Protein 3VTF (pdb70)

B-factor: mean 29.77, std 10.36, range [4.35, 91.97]

Nearest PDB structures (foldseek):
  3vtf-assembly1_A-2  TM=1.002E+00  e=6.081E-90  Pyrobaculum islandicum DSM 4184
  3gg2-assembly1_B  TM=9.642E-01  e=1.494E-45  Porphyromonas gingivalis
  3gg2-assembly1_C  TM=9.460E-01  e=1.349E-44  Porphyromonas gingivalis
  3gg2-assembly1_D  TM=9.455E-01  e=1.628E-43  Porphyromonas gingivalis
  1dli-assembly1_A-2  TM=8.664E-01  e=3.625E-27  Streptococcus pyogenes

Foldseek 3Di:
DDDDPPQDAFEEEEEACDPVRVLCLLLLLVVRHQYEYEYPDVVCQVCLLVLHHPFDFPCSSVSSVVSVVVVRYHYDPDLLVRLLRGAEYEYAHEQFADPQLATRCPSVLVSLLSNLQSLLVNQEEHEYEYQYQDAQPCFVHSSVVSSPVRNNPHHYWYKYWYDDADGRCRNVCSQAPQETEIATRDDVSVVVVCSSCVPRPHHYHYHHRRVSSVVVLCVLLVLLLLQLVLQVVLQVQAVVQFFSLVVLCVVCPPPVHHSPSSQYFLGAFDRPNLSSLSNVCVVCVVVVHRSVSSVSSNVSNVVLLVLLLVVQCVVVVFAAAFEEEEEAQAREEDTLHRGRRSSLVNQVVSLVRNHAYEYEYQHNVVVSCVPCPPSHHYDDDVLVSLVPGQEYEYRYPHVVVLPHQQDAHHYAYRGDRPNNVNHPHYHDSRHD

InterPro domains:
  IPR001732 UDP-glucose/GDP-mannose dehydrogenase, N-terminal [PF03721] (4-183)
  IPR008927 6-phosphogluconate dehydrogenase-like, C-terminal domain superfamily [SSF48179] (202-299)
  IPR014026 UDP-glucose/GDP-mannose dehydrogenase, dimerisation [PF00984] (202-294)
  IPR014027 UDP-glucose/GDP-mannose dehydrogenase, C-terminal [PF03720] (317-409)
  IPR014027 UDP-glucose/GDP-mannose dehydrogenase, C-terminal [SM00984] (317-412)
  IPR017476 UDP-glucose/GDP-mannose dehydrogenase [PIRSF000124] (5-416)
  IPR017476 UDP-glucose/GDP-mannose dehydrogenase [TIGR03026] (4-407)
  IPR028357 UDP-glucose 6-dehydrogenase, bacterial type [PIRSF500134] (4-415)
  IPR036220 UDP-glucose/GDP-mannose dehydrogenase, C-terminal domain superfamily [SSF52413] (304-412)
  IPR036291 NAD(P)-binding domain superfamily [SSF51735] (5-192)

Radius of gyration: 23.42 Å; Cα contacts (8 Å, |Δi|>4): 945; chains: 1; bounding box: 53×55×66 Å

Sequence (432 aa):
GLVPRGSHMASLSVLGLGYVGVVHAVGFALLGHRVVGYDVNPSIVERLRAGRPHIYEPGLEEALGRALSSGRLSFAESAEEAVAATDATFIAVGTPPAPDGSADLRYVEAAARAVGRGIRAKGRWHLVVVKSTVPPGTTEGLVARAVAEEAGGVKFSVASNPEFLREGSALEDFFKPDRIVIGAGDERAASFLLDVYKAVDAPKLVMKPREAELVKYASNVFLALKISFANEVGLLAKRLGVDTYRVFEAVGLDKRIGRHYFGAGLGFGGSCFPKDTLAFIRFGESLGLEMAISKAVLRVNEYMPRYAVQLLEERLGGLRGRHVGVLGLAFKPNTDDVRESRGVEVARLLLERGARVYVHDPMAMEKARAVLGDSVTYVEDPQALLDQVEGVIIATAWPQYEGLDYRGKVVVDGRYVKKAREAKIYEGVAWA

CATH classification: 3.40.50.720 (+1 more: 3.40.50.720)

Solvent-accessible surface area: 19129 Å² total; per-residue (Å²): 125,180,120,99,239,66,47,134,106,10,24,0,0,0,5,8,1,41,32,20,0,0,0,7,0,0,0,0,0,50,41,25,7,87,0,9,0,49,13,135,60,93,48,25,8,111,95,0,103,50,16,150,32,29,49,80,6,43,46,1,118,119,9,0,30,155,0,46,104,47,65,71,8,57,14,13,121,27,14,51,92,0,0,33,50,2,49,0,0,0,0,14,30,45,7,46,68,21,151,92,5,35,17,14,42,163,104,0,52,62,9,0,53,5,0,0,102,0,0,152,83,20,48,149,21,0,0,0,0,2,8,12,14,6,16,20,18,9,0,87,31,33,0,22,120,0,0,56,98,43,1,56,76,30,132,45,8,12,0,4,2,9,16,43,18,108,19,19,32,0,20,107,15,11,68,154,26,118,70,11,3,0,0,15,33,62,132,120,0,4,62,42,0,65,47,2,10,91,75,6,146,14,84,68,77,78,43,137,7,152,80,0,4,81,41,15,6,49,26,11,10,110,60,0,49,15,19,4,100,0,0,97,38,0,43,108,5,31,196,119,56,58,41,0,54,168,53,10,100,71,50,6,146,47,216,210,62,44,164,109,88,23,34,1,0,0,3,11,9,1,26,44,31,18,26,1,1,46,4,35,5,88,60,3,64,85,118,72,102,114,35,61,122,10,78,48,7,18,184,16,4,104,66,0,5,108,30,0,0,70,21,0,52,139,106,26,64,28,5,207,45,65,50,0,0,0,0,0,0,1,36,58,52,63,1,28,12,15,126,97,2,17,1,5,54,0,0,100,25,0,51,141,72,38,8,143,6,17,0,5,5,46,73,0,21,125,88,0,102,92,81,15,29,141,58,10,72,28,14,147,74,14,48,41,0,0,97,96,4,70,0,0,0,0,2,2,36,17,106,88,0,72,62,16,52,0,164,47,38,6,0,0,0,0,49,38,1,144,82,0,102,61,11,133,39,38,19,0,0,0,0,37

Structure (mmCIF, N/CA/C/O backbone):
data_3VTF
#
_entry.id   3VTF
#
_cell.length_a   117.652
_cell.length_b   76.739
_cell.length_c   75.551
_cell.angle_alpha   90.000
_cell.angle_beta   125.800
_cell.angle_gamma   90.000
#
_symmetry.space_group_name_H-M   'C 1 2 1'
#
loop_
_entity.id
_entity.type
_entity.pdbx_description
1 polymer 'UDP-glucose 6-dehydrogenase'
2 non-polymer "URIDINE-5'-DIPHOSPHATE-GLUCOSE"
3 non-polymer 1,2-ETHANEDIOL
4 water water
#
loop_
_atom_site.group_PDB
_atom_site.id
_atom_site.type_symbol
_atom_site.label_atom_id
_atom_site.label_alt_id
_atom_site.label_comp_id
_atom_site.label_asym_id
_atom_site.label_entity_id
_atom_site.label_seq_id
_atom_site.pdbx_PDB_ins_code
_atom_site.Cartn_x
_atom_site.Cartn_y
_atom_site.Cartn_z
_atom_site.occupancy
_atom_site.B_iso_or_equiv
_atom_site.auth_seq_id
_atom_site.auth_comp_id
_atom_site.auth_asym_id
_atom_site.auth_atom_id
_atom_site.pdbx_PDB_model_num
ATOM 1 N N . GLY A 1 13 ? 3.436 108.021 21.294 1.00 48.48 -7 GLY A N 1
ATOM 2 C CA . GLY A 1 13 ? 3.803 109.141 22.192 1.00 48.24 -7 GLY A CA 1
ATOM 3 C C . GLY A 1 13 ? 3.774 108.672 23.660 1.00 41.88 -7 GLY A C 1
ATOM 4 O O . GLY A 1 13 ? 4.401 107.652 24.045 1.00 44.06 -7 GLY A O 1
ATOM 5 N N . LEU A 1 14 ? 2.952 109.340 24.457 1.00 36.51 -6 LEU A N 1
ATOM 6 C CA . LEU A 1 14 ? 3.025 109.272 25.908 1.00 36.08 -6 LEU A CA 1
ATOM 7 C C . LEU A 1 14 ? 2.233 108.065 26.414 1.00 34.67 -6 LEU A C 1
ATOM 8 O O . LEU A 1 14 ? 1.394 107.547 25.696 1.00 28.64 -6 LEU A O 1
ATOM 13 N N . VAL A 1 15 ? 2.517 107.630 27.631 1.00 24.37 -5 VAL A N 1
ATOM 14 C CA . VAL A 1 15 ? 1.868 106.444 28.209 1.00 28.99 -5 VAL A CA 1
ATOM 15 C C . VAL A 1 15 ? 0.630 106.989 28.978 1.00 31.13 -5 VAL A C 1
ATOM 16 O O . VAL A 1 15 ? 0.753 107.891 29.819 1.00 28.18 -5 VAL A O 1
ATOM 20 N N . PRO A 1 16 ? -0.547 106.427 28.745 1.00 30.82 -4 PRO A N 1
ATOM 21 C CA . PRO A 1 16 ? -1.725 106.849 29.513 1.00 29.64 -4 PRO A CA 1
ATOM 22 C C . PRO A 1 16 ? -1.610 106.500 30.992 1.00 29.39 -4 PRO A C 1
ATOM 23 O O . PRO A 1 16 ? -0.992 105.511 31.321 1.00 29.27 -4 PRO A O 1
ATOM 27 N N . ARG A 1 17 ? -2.210 107.313 31.854 1.00 29.73 -3 ARG A N 1
ATOM 28 C CA . ARG A 1 17 ? -2.170 107.106 33.293 1.00 30.06 -3 ARG A CA 1
ATOM 29 C C . ARG A 1 17 ? -2.814 105.786 33.674 1.00 36.92 -3 ARG A C 1
ATOM 30 O O . ARG A 1 17 ? -3.768 105.371 33.059 1.00 35.70 -3 ARG A O 1
ATOM 38 N N . GLY A 1 18 ? -2.283 105.120 34.681 1.00 34.50 -2 GLY A N 1
ATOM 39 C CA . GLY A 1 18 ? -2.874 103.875 35.127 1.00 38.65 -2 GLY A CA 1
ATOM 40 C C . GLY A 1 18 ? -2.610 102.718 34.183 1.00 44.50 -2 GLY A C 1
ATOM 41 O O . GLY A 1 18 ? -3.238 101.682 34.264 1.00 42.56 -2 GLY A O 1
ATOM 42 N N . SER A 1 19 ? -1.660 102.903 33.281 1.00 43.83 -1 SER A N 1
ATOM 43 C CA . SER A 1 19 ? -1.266 101.849 32.343 1.00 44.88 -1 SER A CA 1
ATOM 44 C C . SER A 1 19 ? -0.421 100.829 33.087 1.00 44.17 -1 SER A C 1
ATOM 45 O O . SER A 1 19 ? 0.758 101.001 33.306 1.00 59.58 -1 SER A O 1
ATOM 48 N N . HIS A 1 20 ? -1.060 99.701 33.376 1.00 53.28 0 HIS A N 1
ATOM 49 C CA . HIS A 1 20 ? -0.526 98.650 34.229 1.00 55.54 0 HIS A CA 1
ATOM 50 C C . HIS A 1 20 ? 0.717 98.007 33.718 1.00 41.07 0 HIS A C 1
ATOM 51 O O . HIS A 1 20 ? 0.804 97.655 32.540 1.00 36.64 0 HIS A O 1
ATOM 58 N N . MET A 1 21 ? 1.666 97.809 34.618 1.00 29.40 1 MET A N 1
ATOM 59 C CA . MET A 1 21 ? 2.860 97.062 34.336 1.00 31.87 1 MET A CA 1
ATOM 60 C C . MET A 1 21 ? 2.552 95.635 34.793 1.00 33.67 1 MET A C 1
ATOM 61 O O . MET A 1 21 ? 2.324 95.405 35.960 1.00 28.49 1 MET A O 1
ATOM 66 N N . ALA A 1 22 ? 2.519 94.686 33.865 1.00 26.16 2 ALA A N 1
ATOM 67 C CA . ALA A 1 22 ? 2.289 93.300 34.234 1.00 25.66 2 ALA A CA 1
ATOM 68 C C . ALA A 1 22 ? 3.522 92.644 34.843 1.00 22.84 2 ALA A C 1
ATOM 69 O O . ALA A 1 22 ? 4.632 93.062 34.587 1.00 26.89 2 ALA A O 1
ATOM 71 N N . SER A 1 23 ? 3.312 91.628 35.666 1.00 22.85 3 SER A N 1
ATOM 72 C CA . SER A 1 23 ? 4.399 90.804 36.241 1.00 22.96 3 SER A CA 1
ATOM 73 C C . SER A 1 23 ? 4.275 89.424 35.645 1.00 25.30 3 SER A C 1
ATOM 74 O O . SER A 1 23 ? 3.259 88.744 35.849 1.00 22.71 3 SER A O 1
ATOM 77 N N . LEU A 1 24 ? 5.259 89.059 34.835 1.00 22.80 4 LEU A N 1
ATOM 78 C CA . LEU A 1 24 ? 5.180 87.863 34.001 1.00 23.03 4 LEU A CA 1
ATOM 79 C C . LEU A 1 24 ? 6.376 87.018 34.282 1.00 23.55 4 LEU A C 1
ATOM 80 O O . LEU A 1 24 ? 7.536 87.507 34.390 1.00 26.20 4 LEU A O 1
ATOM 85 N N . SER A 1 25 ? 6.149 85.732 34.305 1.00 19.55 5 SER A N 1
ATOM 86 C CA . SER A 1 25 ? 7.277 84.794 34.360 1.00 21.65 5 SER A CA 1
ATOM 87 C C . SER A 1 25 ? 7.365 83.977 33.065 1.00 20.88 5 SER A C 1
ATOM 88 O O . SER A 1 25 ? 6.365 83.797 32.379 1.00 19.39 5 SER A O 1
ATOM 91 N N . VAL A 1 26 ? 8.554 83.495 32.726 1.00 21.32 6 VAL A N 1
ATOM 92 C CA . VAL A 1 26 ? 8.731 82.610 31.589 1.00 21.11 6 VAL A CA 1
ATOM 93 C C . VAL A 1 26 ? 9.520 81.379 32.039 1.00 22.71 6 VAL A C 1
ATOM 94 O O . VAL A 1 26 ? 10.585 81.543 32.692 1.00 24.57 6 VAL A O 1
ATOM 98 N N . LEU A 1 27 ? 8.984 80.170 31.763 1.00 22.85 7 LEU A N 1
ATOM 99 C CA . LEU A 1 27 ? 9.700 78.901 32.100 1.00 24.58 7 LEU A CA 1
ATOM 100 C C . LEU A 1 27 ? 10.155 78.269 30.812 1.00 23.40 7 LEU A C 1
ATOM 101 O O . LEU A 1 27 ? 9.331 77.924 29.939 1.00 22.54 7 LEU A O 1
ATOM 106 N N . GLY A 1 28 ? 11.469 78.091 30.676 1.00 23.60 8 GLY A N 1
ATOM 107 C CA . GLY A 1 28 ? 12.018 77.493 29.489 1.00 22.00 8 GLY A CA 1
ATOM 108 C C . GLY A 1 28 ? 12.651 78.619 28.706 1.00 25.21 8 GLY A C 1
ATOM 109 O O . GLY A 1 28 ? 11.971 79.493 28.145 1.00 23.19 8 GLY A O 1
ATOM 110 N N . LEU A 1 29 ? 13.960 78.595 28.633 1.00 22.29 9 LEU A N 1
ATOM 111 C CA . LEU A 1 29 ? 14.674 79.707 28.007 1.00 25.69 9 LEU A CA 1
ATOM 112 C C . LEU A 1 29 ? 15.448 79.262 26.777 1.00 29.76 9 LEU A C 1
ATOM 113 O O . LEU A 1 29 ? 16.581 79.660 26.654 1.00 29.41 9 LEU A O 1
ATOM 118 N N . GLY A 1 30 ? 14.821 78.472 25.867 1.00 26.42 10 GLY A N 1
ATOM 119 C CA . GLY A 1 30 ? 15.342 78.250 24.515 1.00 24.80 10 GLY A CA 1
ATOM 120 C C . GLY A 1 30 ? 15.146 79.578 23.763 1.00 26.20 10 GLY A C 1
ATOM 121 O O . GLY A 1 30 ? 14.804 80.652 24.338 1.00 25.55 10 GLY A O 1
ATOM 122 N N . TYR A 1 31 ? 15.258 79.547 22.449 1.00 24.96 11 TYR A N 1
ATOM 123 C CA . TYR A 1 31 ? 15.142 80.817 21.790 1.00 31.27 11 TYR A CA 1
ATOM 124 C C . TYR A 1 31 ? 13.738 81.485 21.949 1.00 32.41 11 TYR A C 1
ATOM 125 O O . TYR A 1 31 ? 13.617 82.717 21.999 1.00 27.71 11 TYR A O 1
ATOM 134 N N . VAL A 1 32 ? 12.686 80.685 21.971 1.00 25.00 12 VAL A N 1
ATOM 135 C CA . VAL A 1 32 ? 11.318 81.258 22.218 1.00 21.95 12 VAL A CA 1
ATOM 136 C C . VAL A 1 32 ? 11.224 81.904 23.619 1.00 22.79 12 VAL A C 1
ATOM 137 O O . VAL A 1 32 ? 10.880 83.069 23.752 1.00 23.53 12 VAL A O 1
ATOM 141 N N . GLY A 1 33 ? 11.577 81.161 24.639 1.00 20.43 13 GLY A N 1
ATOM 142 C CA . GLY A 1 33 ? 11.472 81.647 26.015 1.00 22.46 13 GLY A CA 1
ATOM 143 C C . GLY A 1 33 ? 12.353 82.884 26.222 1.00 23.59 13 GLY A C 1
ATOM 144 O O . GLY A 1 33 ? 11.910 83.845 26.798 1.00 21.53 13 GLY A O 1
ATOM 145 N N . VAL A 1 34 ? 13.619 82.833 25.780 1.00 23.05 14 VAL A N 1
ATOM 146 C CA . VAL A 1 34 ? 14.536 83.968 26.097 1.00 23.96 14 VAL A CA 1
ATOM 147 C C . VAL A 1 34 ? 14.167 85.211 25.291 1.00 22.11 14 VAL A C 1
ATOM 148 O O . VAL A 1 34 ? 14.215 86.314 25.846 1.00 20.98 14 VAL A O 1
ATOM 152 N N . VAL A 1 35 ? 13.621 85.033 24.073 1.00 20.86 15 VAL A N 1
ATOM 153 C CA . VAL A 1 35 ? 13.187 86.191 23.304 1.00 21.91 15 VAL A CA 1
ATOM 154 C C . VAL A 1 35 ? 11.913 86.790 23.925 1.00 23.53 15 VAL A C 1
ATOM 155 O O . VAL A 1 35 ? 11.701 88.033 23.963 1.00 23.55 15 VAL A O 1
ATOM 159 N N . HIS A 1 36 ? 11.032 85.915 24.417 1.00 19.67 16 HIS A N 1
ATOM 160 C CA . HIS A 1 36 ? 9.842 86.521 25.097 1.00 21.58 16 HIS A CA 1
ATOM 161 C C . HIS A 1 36 ? 10.207 87.202 26.387 1.00 19.72 16 HIS A C 1
ATOM 162 O O . HIS A 1 36 ? 9.644 88.244 26.738 1.00 22.51 16 HIS A O 1
ATOM 169 N N . ALA A 1 37 ? 11.105 86.580 27.128 1.00 22.43 17 ALA A N 1
ATOM 170 C CA . ALA A 1 37 ? 11.485 87.188 28.436 1.00 22.96 17 ALA A CA 1
ATOM 171 C C . ALA A 1 37 ? 12.089 88.561 28.220 1.00 26.65 17 ALA A C 1
ATOM 172 O O . ALA A 1 37 ? 11.731 89.538 28.900 1.00 20.99 17 ALA A O 1
ATOM 174 N N . VAL A 1 38 ? 13.053 88.627 27.314 1.00 22.25 18 VAL A N 1
ATOM 175 C CA . VAL A 1 38 ? 13.672 89.928 26.964 1.00 21.35 18 VAL A CA 1
ATOM 176 C C . VAL A 1 38 ? 12.718 90.926 26.332 1.00 21.63 18 VAL A C 1
ATOM 177 O O . VAL A 1 38 ? 12.684 92.137 26.709 1.00 22.22 18 VAL A O 1
ATOM 181 N N . GLY A 1 39 ? 11.912 90.445 25.398 1.00 23.38 19 GLY A N 1
ATOM 182 C CA . GLY A 1 39 ? 10.968 91.315 24.708 1.00 19.72 19 GLY A CA 1
ATOM 183 C C . GLY A 1 39 ? 9.882 91.875 25.642 1.00 21.57 19 GLY A C 1
ATOM 184 O O . GLY A 1 39 ? 9.495 93.037 25.483 1.00 20.15 19 GLY A O 1
ATOM 185 N N . PHE A 1 40 ? 9.328 91.035 26.530 1.00 20.31 20 PHE A N 1
ATOM 186 C CA . PHE A 1 40 ? 8.286 91.531 27.403 1.00 21.17 20 PHE A CA 1
ATOM 187 C C . PHE A 1 40 ? 8.909 92.601 28.316 1.00 21.18 20 PHE A C 1
ATOM 188 O O . PHE A 1 40 ? 8.237 93.624 28.610 1.00 24.06 20 PHE A O 1
ATOM 196 N N . ALA A 1 41 ? 10.144 92.349 28.806 1.00 20.16 21 ALA A N 1
ATOM 197 C CA . ALA A 1 41 ? 10.785 93.375 29.659 1.00 22.27 21 ALA A CA 1
ATOM 198 C C . ALA A 1 41 ? 10.961 94.689 28.890 1.00 27.00 21 ALA A C 1
ATOM 199 O O . ALA A 1 41 ? 10.697 95.792 29.429 1.00 25.25 21 ALA A O 1
ATOM 201 N N . LEU A 1 42 ? 11.309 94.596 27.598 1.00 26.50 22 LEU A N 1
ATOM 202 C CA . LEU A 1 42 ? 11.532 95.803 26.807 1.00 23.71 22 LEU A CA 1
ATOM 203 C C . LEU A 1 42 ? 10.238 96.428 26.443 1.00 26.75 22 LEU A C 1
ATOM 204 O O . LEU A 1 42 ? 10.212 97.617 26.192 1.00 29.25 22 LEU A O 1
ATOM 209 N N . LEU A 1 43 ? 9.135 95.663 26.382 1.00 23.05 23 LEU A N 1
ATOM 210 C CA . LEU A 1 43 ? 7.820 96.280 26.180 1.00 26.70 23 LEU A CA 1
ATOM 211 C C . LEU A 1 43 ? 7.356 97.053 27.398 1.00 28.03 23 LEU A C 1
ATOM 212 O O . LEU A 1 43 ? 6.418 97.812 27.293 1.00 31.52 23 LEU A O 1
ATOM 217 N N . GLY A 1 44 ? 7.941 96.811 28.570 1.00 25.97 24 GLY A N 1
ATOM 218 C CA . GLY A 1 44 ? 7.505 97.606 29.732 1.00 26.60 24 GLY A CA 1
ATOM 219 C C . GLY A 1 44 ? 6.969 96.724 30.883 1.00 29.89 24 GLY A C 1
ATOM 220 O O . GLY A 1 44 ? 6.489 97.265 31.865 1.00 34.51 24 GLY A O 1
ATOM 221 N N . HIS A 1 45 ? 7.163 95.403 30.824 1.00 23.91 25 HIS A N 1
ATOM 222 C CA . HIS A 1 45 ? 6.691 94.493 31.876 1.00 23.98 25 HIS A CA 1
ATOM 223 C C . HIS A 1 45 ? 7.806 94.087 32.755 1.00 22.10 25 HIS A C 1
ATOM 224 O O . HIS A 1 45 ? 8.933 94.138 32.390 1.00 26.26 25 HIS A O 1
ATOM 231 N N . ARG A 1 46 ? 7.471 93.636 33.932 1.00 24.66 26 ARG A N 1
ATOM 232 C CA . ARG A 1 46 ? 8.401 93.056 34.881 1.00 25.09 26 ARG A CA 1
ATOM 233 C C . ARG A 1 46 ? 8.382 91.585 34.619 1.00 28.42 26 ARG A C 1
ATOM 234 O O . ARG A 1 46 ? 7.280 90.948 34.557 1.00 26.54 26 ARG A O 1
ATOM 242 N N . VAL A 1 47 ? 9.567 91.040 34.383 1.00 23.75 27 VAL A N 1
ATOM 243 C CA . VAL A 1 47 ? 9.680 89.653 33.927 1.00 21.76 27 VAL A CA 1
ATOM 244 C C . VAL A 1 47 ? 10.655 88.882 34.813 1.00 22.16 27 VAL A C 1
ATOM 245 O O . VAL A 1 47 ? 11.777 89.368 35.175 1.00 25.13 27 VAL A O 1
ATOM 249 N N . VAL A 1 48 ? 10.255 87.674 35.172 1.00 20.52 28 VAL A N 1
ATOM 250 C CA . VAL A 1 48 ? 11.133 86.773 35.888 1.00 21.80 28 VAL A CA 1
ATOM 251 C C . VAL A 1 48 ? 11.270 85.473 35.085 1.00 24.86 28 VAL A C 1
ATOM 252 O O . VAL A 1 48 ? 10.284 84.759 34.872 1.00 24.47 28 VAL A O 1
ATOM 256 N N . GLY A 1 49 ? 12.471 85.144 34.642 1.00 23.98 29 GLY A N 1
ATOM 257 C CA . GLY A 1 49 ? 12.684 83.940 33.848 1.00 22.51 29 GLY A CA 1
ATOM 258 C C . GLY A 1 49 ? 13.279 82.815 34.653 1.00 27.31 29 GLY A C 1
ATOM 259 O O . GLY A 1 49 ? 13.837 83.043 35.749 1.00 26.41 29 GLY A O 1
ATOM 260 N N . TYR A 1 50 ? 13.165 81.609 34.113 1.00 25.66 30 TYR A N 1
ATOM 261 C CA . TYR A 1 50 ? 13.804 80.436 34.750 1.00 26.46 30 TYR A CA 1
ATOM 262 C C . TYR A 1 50 ? 13.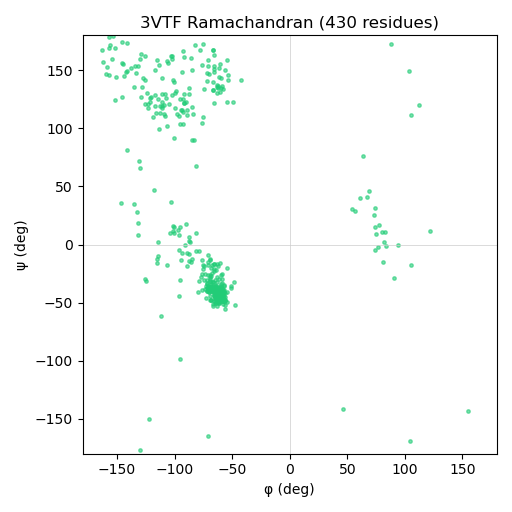997 79.407 33.688 1.00 26.85 30 TYR A C 1
ATOM 263 O O . TYR A 1 50 ? 13.133 79.257 32.784 1.00 25.42 30 TYR A O 1
ATOM 272 N N . ASP A 1 51 ? 15.081 78.643 33.791 1.00 26.13 31 ASP A N 1
ATOM 273 C CA . ASP A 1 51 ? 15.291 77.484 32.956 1.00 25.30 31 ASP A CA 1
ATOM 274 C C . ASP A 1 51 ? 15.850 76.330 33.794 1.00 29.79 31 ASP A C 1
ATOM 275 O O . ASP A 1 51 ? 16.546 76.572 34.815 1.00 27.14 31 ASP A O 1
ATOM 280 N N . VAL A 1 52 ? 15.572 75.108 33.381 1.00 26.12 32 VAL A N 1
ATOM 281 C CA . VAL A 1 52 ? 16.077 73.916 34.107 1.00 27.86 32 VAL A CA 1
ATOM 282 C C . VAL A 1 52 ? 17.637 73.929 34.157 1.00 32.67 32 VAL A C 1
ATOM 283 O O . VAL A 1 52 ? 18.225 73.349 35.042 1.00 33.04 32 VAL A O 1
ATOM 287 N N . ASN A 1 53 ? 18.296 74.594 33.213 1.00 31.42 33 ASN A N 1
ATOM 288 C CA . ASN A 1 53 ? 19.765 74.512 33.161 1.00 30.22 33 ASN A CA 1
ATOM 289 C C . ASN A 1 53 ? 20.396 75.711 33.878 1.00 31.53 33 ASN A C 1
ATOM 290 O O . ASN A 1 53 ? 20.276 76.814 33.403 1.00 30.25 33 ASN A O 1
ATOM 295 N N . PRO A 1 54 ? 21.049 75.509 35.064 1.00 36.78 34 PRO A N 1
ATOM 296 C CA . PRO A 1 54 ? 21.512 76.643 35.838 1.00 33.91 34 PRO A CA 1
ATOM 297 C C . PRO A 1 54 ? 22.583 77.438 35.056 1.00 34.22 34 PRO A C 1
ATOM 298 O O . PRO A 1 54 ? 22.719 78.677 35.259 1.00 34.47 34 PRO A O 1
ATOM 302 N N . SER A 1 55 ? 23.332 76.772 34.172 1.00 34.68 35 SER A N 1
ATOM 303 C CA . SER A 1 55 ? 24.357 77.537 33.420 1.00 34.76 35 SER A CA 1
ATOM 304 C C . SER A 1 55 ? 23.717 78.511 32.409 1.00 35.97 35 SER A C 1
ATOM 305 O O . SER A 1 55 ? 24.285 79.580 32.064 1.00 35.47 35 SER A O 1
ATOM 308 N N . ILE A 1 56 ? 22.523 78.175 31.918 1.00 34.79 36 ILE A N 1
ATOM 309 C CA . ILE A 1 56 ? 21.813 79.141 31.079 1.00 29.06 36 ILE A CA 1
ATOM 310 C C . ILE A 1 56 ? 21.445 80.332 31.903 1.00 28.05 36 ILE A C 1
ATOM 311 O O . ILE A 1 56 ? 21.650 81.441 31.481 1.00 27.20 36 ILE A O 1
ATOM 316 N N . VAL A 1 57 ? 20.846 80.119 33.086 1.00 29.86 37 VAL A N 1
ATOM 317 C CA . VAL A 1 57 ? 20.462 81.250 33.911 1.00 30.09 37 VAL A CA 1
ATOM 318 C C . VAL A 1 57 ? 21.682 82.168 34.272 1.00 34.78 37 VAL A C 1
ATOM 319 O O . VAL A 1 57 ? 21.564 83.432 34.236 1.00 30.86 37 VAL A O 1
ATOM 323 N N . GLU A 1 58 ? 22.797 81.541 34.641 1.00 37.22 38 GLU A N 1
ATOM 324 C CA . GLU A 1 58 ? 24.012 82.240 35.044 1.00 39.11 38 GLU A CA 1
ATOM 325 C C . GLU A 1 58 ? 24.553 83.085 33.898 1.00 34.70 38 GLU A C 1
ATOM 326 O O . GLU A 1 58 ? 24.962 84.208 34.099 1.00 36.22 38 GLU A O 1
ATOM 332 N N . ARG A 1 59 ? 24.565 82.520 32.699 1.00 35.20 39 ARG A N 1
ATOM 333 C CA . ARG A 1 59 ? 25.005 83.257 31.526 1.00 34.89 39 ARG A CA 1
ATOM 334 C C . ARG A 1 59 ? 24.102 84.430 31.181 1.00 34.86 39 ARG A C 1
ATOM 335 O O . ARG A 1 59 ? 24.584 85.512 30.897 1.00 36.69 39 ARG A O 1
ATOM 343 N N . LEU A 1 60 ? 22.795 84.204 31.229 1.00 32.73 40 LEU A N 1
ATOM 344 C CA . LEU A 1 60 ? 21.810 85.232 30.935 1.00 28.72 40 LEU A CA 1
ATOM 345 C C . LEU A 1 60 ? 21.853 86.381 31.954 1.00 29.36 40 LEU A C 1
ATOM 346 O O . LEU A 1 60 ? 21.700 87.537 31.596 1.00 28.40 40 LEU A O 1
ATOM 351 N N . ARG A 1 61 ? 22.052 86.050 33.219 1.00 28.44 41 ARG A N 1
ATOM 352 C CA . ARG A 1 61 ? 22.216 87.083 34.234 1.00 34.22 41 ARG A CA 1
ATOM 353 C C . ARG A 1 61 ? 23.454 87.927 33.913 1.00 36.04 41 ARG A C 1
ATOM 354 O O . ARG A 1 61 ? 23.507 89.102 34.249 1.00 33.20 41 ARG A O 1
ATOM 362 N N . ALA A 1 62 ? 24.435 87.309 33.274 1.00 34.94 42 ALA A N 1
ATOM 363 C CA . ALA A 1 62 ? 25.705 88.001 32.975 1.00 40.13 42 ALA A CA 1
ATOM 364 C C . ALA A 1 62 ? 25.562 88.747 31.652 1.00 40.22 42 ALA A C 1
ATOM 365 O O . ALA A 1 62 ? 26.483 89.375 31.163 1.00 39.61 42 ALA A O 1
ATOM 367 N N . GLY A 1 63 ? 24.389 88.701 31.034 1.00 36.10 43 GLY A N 1
ATOM 368 C CA . GLY A 1 63 ? 24.261 89.383 29.762 1.00 33.73 43 GLY A CA 1
ATOM 369 C C . GLY A 1 63 ? 24.893 88.614 28.587 1.00 35.87 43 GLY A C 1
ATOM 370 O O . GLY A 1 63 ? 25.081 89.195 27.540 1.00 33.24 43 GLY A O 1
ATOM 371 N N . ARG A 1 64 ? 25.166 87.323 28.742 1.00 31.86 44 ARG A N 1
ATOM 372 C CA . ARG A 1 64 ? 25.794 86.551 27.662 1.00 41.03 44 ARG A CA 1
ATOM 373 C C . ARG A 1 64 ? 24.891 85.468 27.056 1.00 37.95 44 ARG A C 1
ATOM 374 O O . ARG A 1 64 ? 24.798 84.362 27.620 1.00 42.09 44 ARG A O 1
ATOM 382 N N . PRO A 1 65 ? 24.269 85.756 25.899 1.00 38.29 45 PRO A N 1
ATOM 383 C CA . PRO A 1 65 ? 23.317 84.788 25.397 1.00 39.67 45 PRO A CA 1
ATOM 384 C C . PRO A 1 65 ? 23.982 83.391 25.291 1.00 43.09 45 PRO A C 1
ATOM 385 O O . PRO A 1 65 ? 25.147 83.307 24.936 1.00 37.40 45 PRO A O 1
ATOM 389 N N . HIS A 1 66 ? 23.264 82.307 25.612 1.00 35.05 46 HIS A N 1
ATOM 390 C CA . HIS A 1 66 ? 23.792 80.944 25.422 1.00 36.46 46 HIS A CA 1
ATOM 391 C C . HIS A 1 66 ? 23.499 80.439 24.028 1.00 34.38 46 HIS A C 1
ATOM 392 O O . HIS A 1 66 ? 23.814 79.313 23.679 1.00 36.80 46 HIS A O 1
ATOM 399 N N . ILE A 1 67 ? 22.910 81.251 23.186 1.00 33.04 47 ILE A N 1
ATOM 400 C CA . ILE A 1 67 ? 22.469 80.777 21.851 1.00 35.69 47 ILE A CA 1
ATOM 401 C C . ILE A 1 67 ? 22.669 81.934 20.944 1.00 37.16 47 ILE A C 1
ATOM 402 O O . ILE A 1 67 ? 22.676 83.088 21.413 1.00 35.93 47 ILE A O 1
ATOM 407 N N . TYR A 1 68 ? 22.829 81.677 19.652 1.00 36.98 48 TYR A N 1
ATOM 408 C CA . TYR A 1 68 ? 23.059 82.784 18.766 1.00 36.29 48 TYR A CA 1
ATOM 409 C C . TYR A 1 68 ? 21.779 83.247 18.148 1.00 36.80 48 TYR A C 1
ATOM 410 O O . TYR A 1 68 ? 21.129 82.469 17.471 1.00 31.01 48 TYR A O 1
ATOM 419 N N . GLU A 1 69 ? 21.464 84.529 18.285 1.00 33.08 49 GLU A N 1
ATOM 420 C CA . GLU A 1 69 ? 20.263 85.072 17.665 1.00 33.80 49 GLU A CA 1
ATOM 421 C C . GLU A 1 69 ? 20.544 86.545 17.398 1.00 28.99 49 GLU A C 1
ATOM 422 O O . GLU A 1 69 ? 20.907 87.274 18.337 1.00 34.15 49 GLU A O 1
ATOM 428 N N . PRO A 1 70 ? 20.398 86.987 16.148 1.00 35.08 50 PRO A N 1
ATOM 429 C CA . PRO A 1 70 ? 20.808 88.342 15.750 1.00 32.98 50 PRO A CA 1
ATOM 430 C C . PRO A 1 70 ? 20.173 89.424 16.634 1.00 33.91 50 PRO A C 1
ATOM 431 O O . PRO A 1 70 ? 18.912 89.459 16.775 1.00 29.98 50 PRO A O 1
ATOM 435 N N . GLY A 1 71 ? 21.022 90.257 17.262 1.00 28.82 51 GLY A N 1
ATOM 436 C CA . GLY A 1 71 ? 20.497 91.369 18.110 1.00 34.54 51 GLY A CA 1
ATOM 437 C C . GLY A 1 71 ? 20.127 90.958 19.555 1.00 35.91 51 GLY A C 1
ATOM 438 O O . GLY A 1 71 ? 19.784 91.807 20.360 1.00 33.15 51 GLY A O 1
ATOM 439 N N . LEU A 1 72 ? 20.274 89.674 19.921 1.00 31.27 52 LEU A N 1
ATOM 440 C CA . LEU A 1 72 ? 19.883 89.247 21.229 1.00 32.59 52 LEU A CA 1
ATOM 441 C C . LEU A 1 72 ? 20.809 89.741 22.323 1.00 32.15 52 LEU A C 1
ATOM 442 O O . LEU A 1 72 ? 20.372 90.066 23.406 1.00 27.51 52 LEU A O 1
ATOM 447 N N . GLU A 1 73 ? 22.122 89.735 22.075 1.00 33.51 53 GLU A N 1
ATOM 448 C CA . GLU A 1 73 ? 22.987 90.141 23.125 1.00 28.60 53 GLU A CA 1
ATOM 449 C C . GLU A 1 73 ? 22.701 91.576 23.528 1.00 27.68 53 GLU A C 1
ATOM 450 O O . GLU A 1 73 ? 22.720 91.881 24.704 1.00 26.68 53 GLU A O 1
ATOM 456 N N . GLU A 1 74 ? 22.465 92.469 22.551 1.00 30.29 54 GLU A N 1
ATOM 457 C CA . GLU A 1 74 ? 22.104 93.854 22.860 1.00 33.19 54 GLU A CA 1
ATOM 458 C C . GLU A 1 74 ? 20.698 94.025 23.462 1.00 34.33 54 GLU A C 1
ATOM 459 O O . GLU A 1 74 ? 20.515 94.837 24.359 1.00 28.15 54 GLU A O 1
ATOM 465 N N . ALA A 1 75 ? 19.681 93.302 22.962 1.00 29.58 55 ALA A N 1
ATOM 466 C CA . ALA A 1 75 ? 18.353 93.367 23.602 1.00 28.21 55 ALA A CA 1
ATOM 467 C C . ALA A 1 75 ? 18.422 92.892 25.062 1.00 27.56 55 ALA A C 1
ATOM 468 O O . ALA A 1 75 ? 17.856 93.523 26.000 1.00 28.86 55 ALA A O 1
ATOM 470 N N . LEU A 1 76 ? 19.192 91.821 25.289 1.00 26.68 56 LEU A N 1
ATOM 471 C CA . LEU A 1 76 ? 19.289 91.285 26.627 1.00 27.26 56 LEU A CA 1
ATOM 472 C C . LEU A 1 76 ? 19.931 92.363 27.583 1.00 28.61 56 LEU A C 1
ATOM 473 O O . LEU A 1 76 ? 19.427 92.633 28.698 1.00 28.69 56 LEU A O 1
ATOM 478 N N . GLY A 1 77 ? 21.014 92.988 27.132 1.00 30.51 57 GLY A N 1
ATOM 479 C CA . GLY A 1 77 ? 21.762 93.965 27.984 1.00 28.03 57 GLY A CA 1
ATOM 480 C C . GLY A 1 77 ? 20.821 95.096 28.286 1.00 28.42 57 GLY A C 1
ATOM 481 O O . GLY A 1 77 ? 20.748 95.509 29.435 1.00 29.14 57 GLY A O 1
ATOM 482 N N . ARG A 1 78 ? 20.058 95.566 27.283 1.00 28.91 58 ARG A N 1
ATOM 483 C CA . ARG A 1 78 ? 19.010 96.604 27.506 1.00 30.52 58 ARG A CA 1
ATOM 484 C C . ARG A 1 78 ? 17.923 96.157 28.502 1.00 31.98 58 ARG A C 1
ATOM 485 O O . ARG A 1 78 ? 17.538 96.887 29.399 1.00 31.75 58 ARG A O 1
ATOM 493 N N . ALA A 1 79 ? 17.419 94.936 28.381 1.00 30.32 59 ALA A N 1
ATOM 494 C CA . ALA A 1 79 ? 16.393 94.466 29.319 1.00 29.45 59 ALA A CA 1
ATOM 495 C C . ALA A 1 79 ? 16.905 94.355 30.756 1.00 29.59 59 ALA A C 1
ATOM 496 O O . ALA A 1 79 ? 16.240 94.771 31.712 1.00 32.74 59 ALA A O 1
ATOM 498 N N . LEU A 1 80 ? 18.131 93.880 30.901 1.00 28.97 60 LEU A N 1
ATOM 499 C CA . LEU A 1 80 ? 18.812 93.801 32.209 1.00 33.12 60 LEU A CA 1
ATOM 500 C C . LEU A 1 80 ? 19.054 95.218 32.819 1.00 34.05 60 LEU A C 1
ATOM 501 O O . LEU A 1 80 ? 18.672 95.467 33.946 1.00 31.42 60 LEU A O 1
ATOM 506 N N . SER A 1 81 ? 19.627 96.130 32.048 1.00 33.62 61 SER A N 1
ATOM 507 C CA . SER A 1 81 ? 19.740 97.581 32.479 1.00 37.45 61 SER A CA 1
ATOM 508 C C . SER A 1 81 ? 18.453 98.221 32.942 1.00 39.87 61 SER A C 1
ATOM 509 O O . SER A 1 81 ? 18.473 98.985 33.897 1.00 36.44 61 SER A O 1
ATOM 512 N N . SER A 1 82 ? 17.330 97.896 32.300 1.00 33.78 62 SER A N 1
ATOM 513 C CA . SER A 1 82 ? 16.070 98.484 32.736 1.00 32.29 62 SER A CA 1
ATOM 514 C C . SER A 1 82 ? 15.741 98.115 34.183 1.00 33.36 62 SER A C 1
ATOM 515 O O . SER A 1 82 ? 14.870 98.696 34.745 1.00 34.63 62 SER A O 1
ATOM 518 N N . GLY A 1 83 ? 16.394 97.113 34.757 1.00 31.25 63 GLY A N 1
ATOM 519 C CA . GLY A 1 83 ? 15.946 96.604 36.023 1.00 32.12 63 GLY A CA 1
ATOM 520 C C . GLY A 1 83 ? 14.666 95.743 35.936 1.00 33.36 63 GLY A C 1
ATOM 521 O O . GLY A 1 83 ? 14.306 95.105 36.924 1.00 30.15 63 GLY A O 1
ATOM 522 N N . ARG A 1 84 ? 14.049 95.630 34.751 1.00 29.54 64 ARG A N 1
ATOM 523 C CA . ARG A 1 84 ? 12.766 94.892 34.647 1.00 29.18 64 ARG A CA 1
ATOM 524 C C . ARG A 1 84 ? 12.880 93.357 34.447 1.00 33.03 64 ARG A C 1
ATOM 525 O O . ARG A 1 84 ? 11.888 92.632 34.657 1.00 29.25 64 ARG A O 1
ATOM 533 N N . LEU A 1 85 ? 14.065 92.860 34.086 1.00 28.53 65 LEU A N 1
ATOM 534 C CA . LEU A 1 85 ? 14.265 91.442 33.864 1.00 27.90 65 LEU A CA 1
ATOM 535 C C . LEU A 1 85 ? 15.129 90.834 34.910 1.00 31.00 65 LEU A C 1
ATOM 536 O O . LEU A 1 85 ? 16.259 91.283 35.078 1.00 29.47 65 LEU A O 1
ATOM 541 N N . SER A 1 86 ? 14.707 89.727 35.533 1.00 27.15 66 SER A N 1
ATOM 542 C CA . SER A 1 86 ? 15.566 89.032 36.470 1.00 30.24 66 SER A CA 1
ATOM 543 C C . SER A 1 86 ? 15.360 87.560 36.279 1.00 33.73 66 SER A C 1
ATOM 544 O O . SER A 1 86 ? 14.450 87.123 35.528 1.00 28.26 66 SER A O 1
ATOM 547 N N . PHE A 1 87 ? 16.166 86.755 36.958 1.00 31.69 67 PHE A N 1
ATOM 548 C CA . PHE A 1 87 ? 15.969 85.314 36.865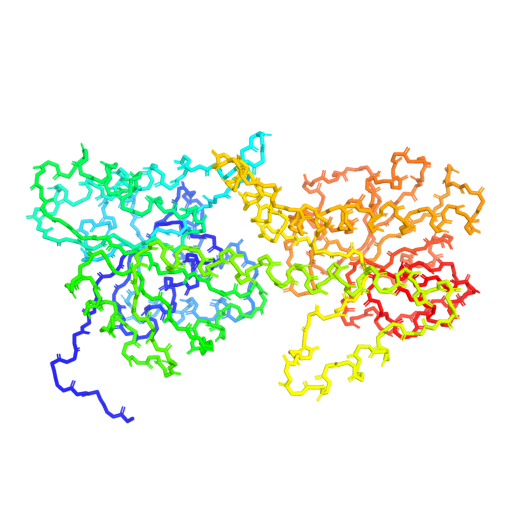 1.00 29.82 67 PHE A CA 1
ATOM 549 C C . PHE A 1 87 ? 15.848 84.649 38.235 1.00 39.88 67 PHE A C 1
ATOM 550 O O . PHE A 1 87 ? 16.575 85.056 39.183 1.00 33.53 67 PHE A O 1
ATOM 558 N N . ALA A 1 88 ? 14.978 83.625 38.358 1.00 33.06 68 ALA A N 1
ATOM 559 C CA . ALA A 1 88 ? 14.675 83.062 39.708 1.00 33.33 68 ALA A CA 1
ATOM 560 C C . ALA A 1 88 ? 15.611 81.902 39.982 1.00 30.87 68 ALA A C 1
ATOM 561 O O . ALA A 1 88 ? 16.226 81.386 39.069 1.00 29.80 68 ALA A O 1
ATOM 563 N N . GLU A 1 89 ? 15.660 81.469 41.254 1.00 33.64 69 GLU A N 1
ATOM 564 C CA . GLU A 1 89 ? 16.411 80.260 41.635 1.00 36.86 69 GLU A CA 1
ATOM 565 C C . GLU A 1 89 ? 15.579 79.021 41.437 1.00 32.99 69 GLU A C 1
ATOM 566 O O . GLU A 1 89 ? 16.112 77.907 41.454 1.00 30.93 69 GLU A O 1
ATOM 572 N N . SER A 1 90 ? 14.250 79.163 41.217 1.00 31.00 70 SER A N 1
ATOM 573 C CA . SER A 1 90 ? 13.476 77.943 40.938 1.00 29.29 70 SER A CA 1
ATOM 574 C C . SER A 1 90 ? 12.234 78.321 40.117 1.00 25.19 70 SER A C 1
ATOM 575 O O . SER A 1 90 ? 11.881 79.481 40.103 1.00 23.99 70 SER A O 1
ATOM 578 N N . ALA A 1 91 ? 11.658 77.351 39.429 1.00 26.10 71 ALA A N 1
ATOM 579 C CA . ALA A 1 91 ? 10.411 77.633 38.628 1.00 27.22 71 ALA A CA 1
ATOM 580 C C . ALA A 1 91 ? 9.358 78.158 39.560 1.00 27.53 71 ALA A C 1
ATOM 581 O O . ALA A 1 91 ? 8.736 79.200 39.300 1.00 26.05 71 ALA A O 1
ATOM 583 N N . GLU A 1 92 ? 9.210 77.509 40.720 1.00 29.34 72 GLU A N 1
ATOM 584 C CA . GLU A 1 92 ? 8.120 77.902 41.660 1.00 28.52 72 GLU A CA 1
ATOM 585 C C . GLU A 1 92 ? 8.246 79.309 42.168 1.00 27.93 72 GLU A C 1
ATOM 586 O O . GLU A 1 92 ? 7.245 80.051 42.305 1.00 26.05 72 GLU A O 1
ATOM 592 N N . GLU A 1 93 ? 9.482 79.737 42.428 1.00 29.18 73 GLU A N 1
ATOM 593 C CA . GLU A 1 93 ? 9.639 81.127 42.886 1.00 28.71 73 GLU A CA 1
ATOM 594 C C . GLU A 1 93 ? 9.356 82.117 41.748 1.00 27.24 73 GLU A C 1
ATOM 595 O O . GLU A 1 93 ? 8.882 83.215 42.042 1.00 28.79 73 GLU A O 1
ATOM 601 N N . ALA A 1 94 ? 9.734 81.782 40.490 1.00 25.40 74 ALA A N 1
ATOM 602 C CA . ALA A 1 94 ? 9.392 82.695 39.343 1.00 26.97 74 ALA A CA 1
ATOM 603 C C . ALA A 1 94 ? 7.878 82.875 39.285 1.00 27.53 74 ALA A C 1
ATOM 604 O O . ALA A 1 94 ? 7.346 83.994 39.210 1.00 26.38 74 ALA A O 1
ATOM 606 N N . VAL A 1 95 ? 7.177 81.748 39.340 1.00 27.40 75 VAL A N 1
ATOM 607 C CA . VAL A 1 95 ? 5.713 81.774 39.300 1.00 28.38 75 VAL A CA 1
ATOM 608 C C . VAL A 1 95 ? 5.126 82.617 40.454 1.00 27.12 75 VAL A C 1
ATOM 609 O O . VAL A 1 95 ? 4.187 83.464 40.254 1.00 24.72 75 VAL A O 1
ATOM 613 N N . ALA A 1 96 ? 5.605 82.358 41.683 1.00 25.99 76 ALA A N 1
ATOM 614 C CA . ALA A 1 96 ? 4.919 82.970 42.867 1.00 27.33 76 ALA A CA 1
ATOM 615 C C . ALA A 1 96 ? 5.117 84.462 42.873 1.00 31.30 76 ALA A C 1
ATOM 616 O O . ALA A 1 96 ? 4.304 85.191 43.426 1.00 28.33 76 ALA A O 1
ATOM 618 N N . ALA A 1 97 ? 6.141 84.939 42.161 1.00 30.42 77 ALA A N 1
ATOM 619 C CA . ALA A 1 97 ? 6.470 86.343 42.175 1.00 31.01 77 ALA A CA 1
ATOM 620 C C . ALA A 1 97 ? 5.725 87.109 41.014 1.00 30.67 77 ALA A C 1
ATOM 621 O O . ALA A 1 97 ? 5.813 88.336 40.889 1.00 26.40 77 ALA A O 1
ATOM 623 N N . THR A 1 98 ? 4.935 86.409 40.210 1.00 26.45 78 THR A N 1
ATOM 624 C CA . THR A 1 98 ? 4.306 87.051 39.052 1.00 23.34 78 THR A CA 1
ATOM 625 C C . THR A 1 98 ? 2.783 86.763 38.988 1.00 24.17 78 THR A C 1
ATOM 626 O O . THR A 1 98 ? 2.265 86.106 39.849 1.00 24.22 78 THR A O 1
ATOM 630 N N . ASP A 1 99 ? 2.086 87.234 37.946 1.00 23.05 79 ASP A N 1
ATOM 631 C CA . ASP A 1 99 ? 0.660 86.987 37.807 1.00 22.80 79 ASP A CA 1
ATOM 632 C C . ASP A 1 99 ? 0.310 86.129 36.599 1.00 22.89 79 ASP A C 1
ATOM 633 O O . ASP A 1 99 ? -0.786 85.591 36.528 1.00 23.66 79 ASP A O 1
ATOM 638 N N . ALA A 1 100 ? 1.249 85.990 35.648 1.00 25.71 80 ALA A N 1
ATOM 639 C CA . ALA A 1 100 ? 1.055 85.015 34.563 1.00 21.68 80 ALA A CA 1
ATOM 640 C C . ALA A 1 100 ? 2.373 84.380 34.185 1.00 22.90 80 ALA A C 1
ATOM 641 O O . ALA A 1 100 ? 3.443 85.026 34.300 1.00 23.35 80 ALA A O 1
ATOM 643 N N . THR A 1 101 ? 2.348 83.084 33.823 1.00 19.55 81 THR A N 1
ATOM 644 C CA . THR A 1 101 ? 3.603 82.355 33.518 1.00 18.66 81 THR A CA 1
ATOM 645 C C . THR A 1 101 ? 3.462 81.834 32.070 1.00 20.84 81 THR A C 1
ATOM 646 O O . THR A 1 101 ? 2.457 81.163 31.745 1.00 21.90 81 THR A O 1
ATOM 650 N N . PHE A 1 102 ? 4.411 82.225 31.204 1.00 19.40 82 PHE A N 1
ATOM 651 C CA . PHE A 1 102 ? 4.492 81.630 29.859 1.00 19.21 82 PHE A CA 1
ATOM 652 C C . PHE A 1 102 ? 5.286 80.334 29.887 1.00 20.83 82 PHE A C 1
ATOM 653 O O . PHE A 1 102 ? 6.493 80.314 30.197 1.00 20.02 82 PHE A O 1
ATOM 661 N N . ILE A 1 103 ? 4.650 79.225 29.522 1.00 18.00 83 ILE A N 1
ATOM 662 C CA . ILE A 1 103 ? 5.413 77.989 29.474 1.00 18.50 83 ILE A CA 1
ATOM 663 C C . ILE A 1 103 ? 5.967 77.904 28.076 1.00 19.59 83 ILE A C 1
ATOM 664 O O . ILE A 1 103 ? 5.191 77.840 27.069 1.00 18.52 83 ILE A O 1
ATOM 669 N N . ALA A 1 104 ? 7.302 77.804 27.998 1.00 18.84 84 ALA A N 1
ATOM 670 C CA . ALA A 1 104 ? 7.972 77.801 26.689 1.00 22.03 84 ALA A CA 1
ATOM 671 C C . ALA A 1 104 ? 8.978 76.689 26.604 1.00 22.92 84 ALA A C 1
ATOM 672 O O . ALA A 1 104 ? 9.953 76.809 25.875 1.00 23.38 84 ALA A O 1
ATOM 674 N N . VAL A 1 105 ? 8.772 75.575 27.336 1.00 22.76 85 VAL A N 1
ATOM 675 C CA . VAL A 1 105 ? 9.740 74.458 27.290 1.00 22.50 85 VAL A CA 1
ATOM 676 C C . VAL A 1 105 ? 9.544 73.646 26.006 1.00 22.25 85 VAL A C 1
ATOM 677 O O . VAL A 1 105 ? 8.538 73.807 25.247 1.00 22.82 85 VAL A O 1
ATOM 681 N N . GLY A 1 106 ? 10.511 72.781 25.713 1.00 20.75 86 GLY A N 1
ATOM 682 C CA . GLY A 1 106 ? 10.421 72.056 24.417 1.00 20.67 86 GLY A CA 1
ATOM 683 C C . GLY A 1 106 ? 9.308 70.997 24.327 1.00 20.72 86 GLY A C 1
ATOM 684 O O . GLY A 1 106 ? 8.710 70.535 25.356 1.00 21.77 86 GLY A O 1
ATOM 685 N N . THR A 1 107 ? 8.922 70.648 23.118 1.00 17.84 87 THR A N 1
ATOM 686 C CA . THR A 1 107 ? 8.014 69.529 22.897 1.00 19.85 87 THR A CA 1
ATOM 687 C C . THR A 1 107 ? 8.714 68.693 21.779 1.00 21.55 87 THR A C 1
ATOM 688 O O . THR A 1 107 ? 8.199 68.610 20.606 1.00 20.93 87 THR A O 1
ATOM 692 N N . PRO A 1 108 ? 9.826 68.013 22.126 1.00 23.68 88 PRO A N 1
ATOM 693 C CA . PRO A 1 108 ? 10.471 67.145 21.130 1.00 21.14 88 PRO A CA 1
ATOM 694 C C . PRO A 1 108 ? 9.659 65.946 20.722 1.00 21.74 88 PRO A C 1
ATOM 695 O O . PRO A 1 108 ? 8.632 65.632 21.365 1.00 23.57 88 PRO A O 1
ATOM 699 N N . PRO A 1 109 ? 10.064 65.259 19.627 1.00 23.45 89 PRO A N 1
ATOM 700 C CA . PRO A 1 109 ? 9.278 64.074 19.235 1.00 23.75 89 PRO A CA 1
ATOM 701 C C . PRO A 1 109 ? 9.429 62.991 20.325 1.00 26.61 89 PRO A C 1
ATOM 702 O O . PRO A 1 109 ? 10.517 62.861 20.887 1.00 26.61 89 PRO A O 1
ATOM 706 N N . ALA A 1 110 ? 8.352 62.294 20.643 1.00 24.34 90 ALA A N 1
ATOM 707 C CA . ALA A 1 110 ? 8.457 61.022 21.437 1.00 27.35 90 ALA A CA 1
ATOM 708 C C . ALA A 1 110 ? 8.980 59.883 20.503 1.00 29.35 90 ALA A C 1
ATOM 709 O O . ALA A 1 110 ? 9.071 60.032 19.243 1.00 25.36 90 ALA A O 1
ATOM 711 N N . PRO A 1 111 ? 9.279 58.713 21.088 1.00 31.73 91 PRO A N 1
ATOM 712 C CA . PRO A 1 111 ? 9.809 57.599 20.271 1.00 33.72 91 PRO A CA 1
ATOM 713 C C . PRO A 1 111 ? 8.862 57.239 19.153 1.00 31.12 91 PRO A C 1
ATOM 714 O O . PRO A 1 111 ? 9.327 56.908 18.097 1.00 35.74 91 PRO A O 1
ATOM 718 N N . ASP A 1 112 ? 7.549 57.316 19.332 1.00 26.82 92 ASP A N 1
ATOM 719 C CA . ASP A 1 112 ? 6.668 56.959 18.223 1.00 30.18 92 ASP A CA 1
ATOM 720 C C . ASP A 1 112 ? 6.315 58.190 17.302 1.00 30.96 92 ASP A C 1
ATOM 721 O O . ASP A 1 112 ? 5.349 58.109 16.527 1.00 32.09 92 ASP A O 1
ATOM 726 N N . GLY A 1 113 ? 7.102 59.267 17.408 1.00 25.33 93 GLY A N 1
ATOM 727 C CA . GLY A 1 113 ? 6.869 60.540 16.635 1.00 27.96 93 GLY A CA 1
ATOM 728 C C . GLY A 1 113 ? 5.805 61.515 17.182 1.00 27.58 93 GLY A C 1
ATOM 729 O O . GLY A 1 113 ? 5.754 62.687 16.754 1.00 24.69 93 GLY A O 1
ATOM 730 N N . SER A 1 114 ? 4.936 61.077 18.108 1.00 22.60 94 SER A N 1
ATOM 731 C CA . SER A 1 114 ? 3.953 62.012 18.707 1.00 24.55 94 SER A CA 1
ATOM 732 C C . SER A 1 114 ? 4.679 63.079 19.556 1.00 22.75 94 SER A C 1
ATOM 733 O O . SER A 1 114 ? 5.870 62.992 19.872 1.00 22.01 94 SER A O 1
ATOM 736 N N . ALA A 1 115 ? 3.958 64.119 19.926 1.00 21.45 95 ALA A N 1
ATOM 737 C CA . ALA A 1 115 ? 4.592 65.126 20.761 1.00 21.75 95 ALA A CA 1
ATOM 738 C C . ALA A 1 115 ? 4.920 64.529 22.168 1.00 19.59 95 ALA A C 1
ATOM 739 O O . ALA A 1 115 ? 4.036 63.995 22.825 1.00 21.18 95 ALA A O 1
ATOM 741 N N . ASP A 1 116 ? 6.133 64.752 22.637 1.00 22.34 96 ASP A N 1
ATOM 742 C CA . ASP A 1 116 ? 6.563 64.393 24.012 1.00 22.32 96 ASP A CA 1
ATOM 743 C C . ASP A 1 116 ? 6.089 65.581 24.861 1.00 20.61 96 ASP A C 1
ATOM 744 O O . ASP A 1 116 ? 6.706 66.630 24.843 1.00 22.50 96 ASP A O 1
ATOM 749 N N . LEU A 1 117 ? 5.124 65.349 25.725 1.00 18.71 97 LEU A N 1
ATOM 750 C CA . LEU A 1 117 ? 4.589 66.414 26.609 1.00 19.04 97 LEU A CA 1
ATOM 751 C C . LEU A 1 117 ? 5.091 66.407 28.077 1.00 19.40 97 LEU A C 1
ATOM 752 O O . LEU A 1 117 ? 4.588 67.168 28.965 1.00 19.89 97 LEU A O 1
ATOM 757 N N . ARG A 1 118 ? 6.112 65.621 28.331 1.00 20.99 98 ARG A N 1
ATOM 758 C CA . ARG A 1 118 ? 6.657 65.573 29.720 1.00 23.86 98 ARG A CA 1
ATOM 759 C C . ARG A 1 118 ? 7.255 66.868 30.194 1.00 20.67 98 ARG A C 1
ATOM 760 O O . ARG A 1 118 ? 7.097 67.210 31.360 1.00 21.07 98 ARG A O 1
ATOM 768 N N . TYR A 1 119 ? 7.948 67.635 29.322 1.00 18.70 99 TYR A N 1
ATOM 769 C CA . TYR A 1 119 ? 8.526 68.926 29.742 1.00 18.61 99 TYR A CA 1
ATOM 770 C C . TYR A 1 119 ? 7.435 69.935 30.094 1.00 19.06 99 TYR A C 1
ATOM 771 O O . TYR A 1 119 ? 7.554 70.684 31.097 1.00 20.94 99 TYR A O 1
ATOM 780 N N . VAL A 1 120 ? 6.389 70.001 29.233 1.00 19.63 100 VAL A N 1
ATOM 781 C CA . VAL A 1 120 ? 5.235 70.882 29.511 1.00 19.66 100 VAL A CA 1
ATOM 782 C C . VAL A 1 120 ? 4.510 70.431 30.831 1.00 19.84 100 VAL A C 1
ATOM 783 O O . VAL A 1 120 ? 4.130 71.277 31.643 1.00 19.75 100 VAL A O 1
ATOM 787 N N . GLU A 1 121 ? 4.360 69.111 31.013 1.00 19.95 101 GLU A N 1
ATOM 788 C CA . GLU A 1 121 ? 3.642 68.655 32.223 1.00 20.74 101 GLU A CA 1
ATOM 789 C C . GLU A 1 121 ? 4.408 69.065 33.496 1.00 19.85 101 GLU A C 1
ATOM 790 O O . GLU A 1 121 ? 3.811 69.556 34.439 1.00 23.46 101 GLU A O 1
ATOM 796 N N . ALA A 1 122 ? 5.721 68.899 33.502 1.00 21.08 102 ALA A N 1
ATOM 797 C CA . ALA A 1 122 ? 6.547 69.296 34.681 1.00 21.68 102 ALA A CA 1
ATOM 798 C C . ALA A 1 122 ? 6.510 70.758 34.889 1.00 21.35 102 ALA A C 1
ATOM 799 O O . ALA A 1 122 ? 6.463 71.246 36.035 1.00 20.45 102 ALA A O 1
ATOM 801 N N . ALA A 1 123 ? 6.474 71.562 33.786 1.00 19.74 103 ALA A N 1
ATOM 802 C CA . ALA A 1 123 ? 6.458 72.994 33.987 1.00 19.46 103 ALA A CA 1
ATOM 803 C C . ALA A 1 123 ? 5.071 73.364 34.561 1.00 20.98 103 ALA A C 1
ATOM 804 O O . ALA A 1 123 ? 4.987 74.244 35.395 1.00 21.70 103 ALA A O 1
ATOM 806 N N . ALA A 1 124 ? 3.999 72.693 34.097 1.00 20.27 104 ALA A N 1
ATOM 807 C CA . ALA A 1 124 ? 2.633 73.063 34.545 1.00 19.96 104 ALA A CA 1
ATOM 808 C C . ALA A 1 124 ? 2.563 72.716 36.096 1.00 22.53 104 ALA A C 1
ATOM 809 O O . ALA A 1 124 ? 1.924 73.424 36.867 1.00 22.69 104 ALA A O 1
ATOM 811 N N . ARG A 1 125 ? 3.186 71.624 36.494 1.00 23.01 105 ARG A N 1
ATOM 812 C CA . ARG A 1 125 ? 3.125 71.232 37.951 1.00 26.06 105 ARG A CA 1
ATOM 813 C C . ARG A 1 125 ? 3.877 72.284 38.739 1.00 27.20 105 ARG A C 1
ATOM 814 O O . ARG A 1 125 ? 3.475 72.670 39.858 1.00 28.88 105 ARG A O 1
ATOM 822 N N . ALA A 1 126 ? 5.007 72.771 38.180 1.00 25.93 106 ALA A N 1
ATOM 823 C CA . ALA A 1 126 ? 5.714 73.851 38.879 1.00 23.11 106 ALA A CA 1
ATOM 824 C C . ALA A 1 126 ? 4.897 75.098 39.014 1.00 25.98 106 ALA A C 1
ATOM 825 O O . ALA A 1 126 ? 4.941 75.788 40.052 1.00 24.22 106 ALA A O 1
ATOM 827 N N . VAL A 1 127 ? 4.152 75.419 37.956 1.00 22.35 107 VAL A N 1
ATOM 828 C CA . VAL A 1 127 ? 3.270 76.520 37.976 1.00 22.85 107 VAL A CA 1
ATOM 829 C C . VAL A 1 127 ? 2.236 76.310 39.075 1.00 23.49 107 VAL A C 1
ATOM 830 O O . VAL A 1 127 ? 1.996 77.259 39.851 1.00 23.61 107 VAL A O 1
ATOM 834 N N . GLY A 1 128 ? 1.651 75.101 39.124 1.00 21.46 108 GLY A N 1
ATOM 835 C CA . GLY A 1 128 ? 0.635 74.804 40.182 1.00 24.97 108 GLY A CA 1
ATOM 836 C C . GLY A 1 128 ? 1.242 75.016 41.613 1.00 24.36 108 GLY A C 1
ATOM 837 O O . GLY A 1 128 ? 0.665 75.631 42.457 1.00 25.88 108 GLY A O 1
ATOM 838 N N . ARG A 1 129 ? 2.458 74.577 41.817 1.00 28.45 109 ARG A N 1
ATOM 839 C CA . ARG A 1 129 ? 3.131 74.808 43.165 1.00 28.67 109 ARG A CA 1
ATOM 840 C C . ARG A 1 129 ? 3.357 76.293 43.439 1.00 28.76 109 ARG A C 1
ATOM 841 O O . ARG A 1 129 ? 3.145 76.804 44.532 1.00 24.53 109 ARG A O 1
ATOM 849 N N . GLY A 1 130 ? 3.699 77.064 42.403 1.00 25.93 110 GLY A N 1
ATOM 850 C CA . GLY A 1 130 ? 3.940 78.497 42.646 1.00 23.83 110 GLY A CA 1
ATOM 851 C C . GLY A 1 130 ? 2.634 79.183 42.960 1.00 26.54 110 GLY A C 1
ATOM 852 O O . GLY A 1 130 ? 2.575 80.094 43.805 1.00 28.05 110 GLY A O 1
ATOM 853 N N . ILE A 1 131 ? 1.554 78.760 42.285 1.00 25.29 111 ILE A N 1
ATOM 854 C CA . ILE A 1 131 ? 0.268 79.349 42.502 1.00 23.47 111 ILE A CA 1
ATOM 855 C C . ILE A 1 131 ? -0.181 79.053 43.943 1.00 24.32 111 ILE A C 1
ATOM 856 O O . ILE A 1 131 ? -0.800 79.920 44.602 1.00 28.41 111 ILE A O 1
ATOM 861 N N . ARG A 1 132 ? 0.022 77.803 44.355 1.00 24.52 112 ARG A N 1
ATOM 862 C CA . ARG A 1 132 ? -0.398 77.370 45.703 1.00 24.19 112 ARG A CA 1
ATOM 863 C C . ARG A 1 132 ? 0.284 78.267 46.769 1.00 28.45 112 ARG A C 1
ATOM 864 O O . ARG A 1 132 ? -0.366 78.791 47.657 1.00 24.85 112 ARG A O 1
ATOM 872 N N . ALA A 1 133 ? 1.588 78.511 46.580 1.00 29.51 113 ALA A N 1
ATOM 873 C CA . ALA A 1 133 ? 2.376 79.400 47.472 1.00 31.78 113 ALA A CA 1
ATOM 874 C C . ALA A 1 133 ? 1.880 80.812 47.343 1.00 33.31 113 ALA A C 1
ATOM 875 O O . ALA A 1 133 ? 1.771 81.529 48.343 1.00 26.78 113 ALA A O 1
ATOM 877 N N . LYS A 1 134 ? 1.532 81.258 46.131 1.00 30.12 114 LYS A N 1
ATOM 878 C CA . LYS A 1 134 ? 1.078 82.677 45.984 1.00 30.23 114 LYS A CA 1
ATOM 879 C C . LYS A 1 134 ? -0.259 82.910 46.682 1.00 31.73 114 LYS A C 1
ATOM 880 O O . LYS A 1 134 ? -0.565 84.027 47.151 1.00 30.38 114 LYS A O 1
ATOM 886 N N . GLY A 1 135 ? -1.136 81.910 46.620 1.00 31.96 115 GLY A N 1
ATOM 887 C CA . GLY A 1 135 ? -2.466 82.064 47.192 1.00 26.97 115 GLY A CA 1
ATOM 888 C C . GLY A 1 135 ? -3.457 82.915 46.449 1.00 34.77 115 GLY A C 1
ATOM 889 O O . GLY A 1 135 ? -4.541 83.197 46.991 1.00 28.75 115 GLY A O 1
ATOM 890 N N . ARG A 1 136 ? -3.172 83.355 45.207 1.00 25.95 116 ARG A N 1
ATOM 891 C CA . ARG A 1 136 ? -4.257 84.072 44.496 1.00 28.93 116 ARG A CA 1
ATOM 892 C C . ARG A 1 136 ? -4.214 83.799 42.996 1.00 25.86 116 ARG A C 1
ATOM 893 O O . ARG A 1 136 ? -3.321 83.144 42.552 1.00 25.09 116 ARG A O 1
ATOM 901 N N . TRP A 1 137 ? -5.197 84.288 42.282 1.00 26.30 117 TRP A N 1
ATOM 902 C CA . TRP A 1 137 ? -5.394 83.935 40.876 1.00 29.35 117 TRP A CA 1
ATOM 903 C C . TRP A 1 137 ? -4.126 84.191 40.102 1.00 30.38 117 TRP A C 1
ATOM 904 O O . TRP A 1 137 ? -3.347 85.140 40.417 1.00 26.02 117 TRP A O 1
ATOM 915 N N . HIS A 1 138 ? -3.907 83.335 39.114 1.00 24.79 118 HIS A N 1
ATOM 916 C CA . HIS A 1 138 ? -2.744 83.399 38.223 1.00 24.07 118 HIS A CA 1
ATOM 917 C C . HIS A 1 138 ? -3.191 82.948 36.833 1.00 24.86 118 HIS A C 1
ATOM 918 O O . HIS A 1 138 ? -4.144 82.179 36.704 1.00 22.82 118 HIS A O 1
ATOM 925 N N . LEU A 1 139 ? -2.474 83.402 35.781 1.00 22.62 119 LEU A N 1
ATOM 926 C CA . LEU A 1 139 ? -2.741 82.924 34.432 1.00 21.47 119 LEU A CA 1
ATOM 927 C C . LEU A 1 139 ? -1.647 82.010 33.931 1.00 21.24 119 LEU A C 1
ATOM 928 O O . LEU A 1 139 ? -0.469 82.353 33.961 1.00 19.63 119 LEU A O 1
ATOM 933 N N . VAL A 1 140 ? -2.015 80.848 33.418 1.00 18.51 120 VAL A N 1
ATOM 934 C CA . VAL A 1 140 ? -0.998 79.927 32.899 1.00 18.81 120 VAL A CA 1
ATOM 935 C C . VAL A 1 140 ? -1.080 80.009 31.346 1.00 17.24 120 VAL A C 1
ATOM 936 O O . VAL A 1 140 ? -2.154 79.740 30.743 1.00 16.59 120 VAL A O 1
ATOM 940 N N . VAL A 1 141 ? 0.017 80.389 30.703 1.00 18.73 121 VAL A N 1
ATOM 941 C CA . VAL A 1 141 ? -0.063 80.577 29.238 1.00 17.26 121 VAL A CA 1
ATOM 942 C C . VAL A 1 141 ? 0.876 79.581 28.570 1.00 18.30 121 VAL A C 1
ATOM 943 O O . VAL A 1 141 ? 2.102 79.513 28.916 1.00 17.37 121 VAL A O 1
ATOM 947 N N . VAL A 1 142 ? 0.364 78.835 27.614 1.00 16.81 122 VAL A N 1
ATOM 948 C CA . VAL A 1 142 ? 1.184 77.831 26.971 1.00 18.08 122 VAL A CA 1
ATOM 949 C C . VAL A 1 142 ? 1.734 78.431 25.636 1.00 17.21 122 VAL A C 1
ATOM 950 O O . VAL A 1 142 ? 0.920 78.682 24.701 1.00 16.27 122 VAL A O 1
ATOM 954 N N . LYS A 1 143 ? 3.054 78.651 25.573 1.00 18.25 123 LYS A N 1
ATOM 955 C CA . LYS A 1 143 ? 3.686 79.114 24.292 1.00 20.81 123 LYS A CA 1
ATOM 956 C C . LYS A 1 143 ? 4.236 77.904 23.517 1.00 21.87 123 LYS A C 1
ATOM 957 O O . LYS A 1 143 ? 4.326 77.944 22.334 1.00 21.80 123 LYS A O 1
ATOM 963 N N . SER A 1 144 ? 4.657 76.845 24.245 1.00 21.28 124 SER A N 1
ATOM 964 C CA . SER A 1 144 ? 5.037 75.550 23.697 1.00 19.36 124 SER A CA 1
ATOM 965 C C . SER A 1 144 ? 4.065 75.103 22.614 1.00 17.25 124 SER A C 1
ATOM 966 O O . SER A 1 144 ? 2.889 75.270 22.787 1.00 19.09 124 SER A O 1
ATOM 969 N N . THR A 1 145 ? 4.579 74.471 21.539 1.00 17.95 125 THR A N 1
ATOM 970 C CA . THR A 1 145 ? 3.787 73.837 20.549 1.00 17.97 125 THR A CA 1
ATOM 971 C C . THR A 1 145 ? 3.248 72.526 21.060 1.00 20.93 125 THR A C 1
ATOM 972 O O . THR A 1 145 ? 4.032 71.595 21.301 1.00 20.75 125 THR A O 1
ATOM 976 N N . VAL A 1 146 ? 1.934 72.481 21.291 1.00 18.03 126 VAL A N 1
ATOM 977 C CA . VAL A 1 146 ? 1.338 71.347 21.945 1.00 16.35 126 VAL A CA 1
ATOM 978 C C . VAL A 1 146 ? 0.106 70.957 21.139 1.00 18.88 126 VAL A C 1
ATOM 979 O O . VAL A 1 146 ? -0.608 71.800 20.537 1.00 19.90 126 VAL A O 1
ATOM 983 N N . PRO A 1 147 ? -0.208 69.669 21.116 1.00 19.96 127 PRO A N 1
ATOM 984 C CA . PRO A 1 147 ? -1.395 69.255 20.371 1.00 18.30 127 PRO A CA 1
ATOM 985 C C . PRO A 1 147 ? -2.679 69.893 20.945 1.00 18.59 127 PRO A C 1
ATOM 986 O O . PRO A 1 147 ? -2.748 70.194 22.131 1.00 17.82 127 PRO A O 1
ATOM 990 N N . PRO A 1 148 ? -3.696 70.091 20.113 1.00 16.75 128 PRO A N 1
ATOM 991 C CA . PRO A 1 148 ? -4.926 70.728 20.561 1.00 18.33 128 PRO A CA 1
ATOM 992 C C . PRO A 1 148 ? -5.554 69.953 21.669 1.00 20.85 128 PRO A C 1
ATOM 993 O O . PRO A 1 148 ? -5.661 68.729 21.549 1.00 18.56 128 PRO A O 1
ATOM 997 N N . GLY A 1 149 ? -5.997 70.632 22.727 1.00 20.46 129 GLY A N 1
ATOM 998 C CA . GLY A 1 149 ? -6.575 69.934 23.875 1.00 20.88 129 GLY A CA 1
ATOM 999 C C . GLY A 1 149 ? -5.597 69.952 25.000 1.00 21.43 129 GLY A C 1
ATOM 1000 O O . GLY A 1 149 ? -6.025 69.748 26.149 1.00 19.79 129 GLY A O 1
ATOM 1001 N N . THR A 1 150 ? -4.295 70.226 24.744 1.00 17.01 130 THR A N 1
ATOM 1002 C CA . THR A 1 150 ? -3.306 70.102 25.850 1.00 18.09 130 THR A CA 1
ATOM 1003 C C . THR A 1 150 ? -3.498 71.186 26.924 1.00 17.20 130 THR A C 1
ATOM 1004 O O . THR A 1 150 ? -3.291 70.933 28.139 1.00 18.14 130 THR A O 1
ATOM 1008 N N . THR A 1 151 ? -3.853 72.400 26.507 1.00 18.09 131 THR A N 1
ATOM 1009 C CA . THR A 1 151 ? -3.943 73.561 27.435 1.00 17.98 131 THR A CA 1
ATOM 1010 C C . THR A 1 151 ? -5.062 73.351 28.486 1.00 22.65 131 THR A C 1
ATOM 1011 O O . THR A 1 151 ? -4.796 73.458 29.705 1.00 20.58 131 THR A O 1
ATOM 1015 N N . GLU A 1 152 ? -6.253 72.993 28.034 1.00 18.56 132 GLU A N 1
ATOM 1016 C CA . GLU A 1 152 ? -7.374 72.858 28.961 1.00 22.33 132 GLU A CA 1
ATOM 1017 C C . GLU A 1 152 ? -7.388 71.461 29.521 1.00 23.90 132 GLU A C 1
ATOM 1018 O O . GLU A 1 152 ? -8.135 71.200 30.458 1.00 21.19 132 GLU A O 1
ATOM 1024 N N . GLY A 1 153 ? -6.629 70.538 28.903 1.00 22.44 133 GLY A N 1
ATOM 1025 C CA . GLY A 1 153 ? -6.561 69.156 29.435 1.00 23.00 133 GLY A CA 1
ATOM 1026 C C . GLY A 1 153 ? -5.381 68.944 30.346 1.00 23.53 133 GLY A C 1
ATOM 1027 O O . GLY A 1 153 ? -5.403 69.393 31.492 1.00 23.21 133 GLY A O 1
ATOM 1028 N N . LEU A 1 154 ? -4.303 68.367 29.808 1.00 22.69 134 LEU A N 1
ATOM 1029 C CA . LEU A 1 154 ? -3.133 68.082 30.592 1.00 22.21 134 LEU A CA 1
ATOM 1030 C C . LEU A 1 154 ? -2.647 69.265 31.475 1.00 24.60 134 LEU A C 1
ATOM 1031 O O . LEU A 1 154 ? -2.388 69.091 32.662 1.00 22.10 134 LEU A O 1
ATOM 1036 N N . VAL A 1 155 ? -2.456 70.466 30.882 1.00 19.94 135 VAL A N 1
ATOM 1037 C CA . VAL A 1 155 ? -1.844 71.600 31.619 1.00 19.98 135 VAL A CA 1
ATOM 1038 C C . VAL A 1 155 ? -2.807 72.084 32.731 1.00 20.31 135 VAL A C 1
ATOM 1039 O O . VAL A 1 155 ? -2.356 72.168 33.890 1.00 20.56 135 VAL A O 1
ATOM 1043 N N . ALA A 1 156 ? -4.091 72.286 32.428 1.00 18.18 136 ALA A N 1
ATOM 1044 C CA . ALA A 1 156 ? -5.039 72.724 33.476 1.00 20.50 136 ALA A CA 1
ATOM 1045 C C . ALA A 1 156 ? -5.113 71.691 34.580 1.00 22.96 136 ALA A C 1
ATOM 1046 O O . ALA A 1 156 ? -5.229 72.049 35.748 1.00 20.67 136 ALA A O 1
ATOM 1048 N N . ARG A 1 157 ? -5.017 70.429 34.198 1.00 20.16 137 ARG A N 1
ATOM 1049 C CA . ARG A 1 157 ? -5.105 69.353 35.233 1.00 28.15 137 ARG A CA 1
ATOM 1050 C C . ARG A 1 157 ? -3.863 69.288 36.091 1.00 26.82 137 ARG A C 1
ATOM 1051 O O . ARG A 1 157 ? -3.966 69.189 37.295 1.00 23.45 137 ARG A O 1
ATOM 1059 N N . ALA A 1 158 ? -2.660 69.330 35.463 1.00 22.26 138 ALA A N 1
ATOM 1060 C CA . ALA A 1 158 ? -1.473 69.286 36.202 1.00 23.45 138 ALA A CA 1
ATOM 1061 C C . ALA A 1 158 ? -1.302 70.514 37.153 1.00 23.69 138 ALA A C 1
ATOM 1062 O O . ALA A 1 158 ? -0.797 70.360 38.310 1.00 24.75 138 ALA A O 1
ATOM 1064 N N . VAL A 1 159 ? -1.634 71.696 36.673 1.00 22.15 139 VAL A N 1
ATOM 1065 C CA . VAL A 1 159 ? -1.711 72.896 37.498 1.00 21.68 139 VAL A CA 1
ATOM 1066 C C . VAL A 1 159 ? -2.698 72.675 38.706 1.00 21.77 139 VAL A C 1
ATOM 1067 O O . VAL A 1 159 ? -2.311 72.840 39.862 1.00 23.39 139 VAL A O 1
ATOM 1071 N N . ALA A 1 160 ? -3.941 72.286 38.424 1.00 22.21 140 ALA A N 1
ATOM 1072 C CA . ALA A 1 160 ? -4.960 72.111 39.502 1.00 23.12 140 ALA A CA 1
ATOM 1073 C C . ALA A 1 160 ? -4.494 71.089 40.532 1.00 27.81 140 ALA A C 1
ATOM 1074 O O . ALA A 1 160 ? -4.775 71.281 41.735 1.00 27.71 140 ALA A O 1
ATOM 1076 N N . GLU A 1 161 ? -3.811 70.029 40.074 1.00 24.82 141 GLU A N 1
ATOM 1077 C CA . GLU A 1 161 ? -3.371 68.989 40.987 1.00 30.16 141 GLU A CA 1
ATOM 1078 C C . GLU A 1 161 ? -2.307 69.508 41.986 1.00 33.25 141 GLU A C 1
ATOM 1079 O O . GLU A 1 161 ? -2.051 68.846 42.996 1.00 29.88 141 GLU A O 1
ATOM 1085 N N . GLU A 1 162 ? -1.665 70.669 41.723 1.00 27.90 142 GLU A N 1
ATOM 1086 C CA . GLU A 1 162 ? -0.656 71.191 42.651 1.00 27.98 142 GLU A CA 1
ATOM 1087 C C . GLU A 1 162 ? -1.043 72.497 43.310 1.00 25.11 142 GLU A C 1
ATOM 1088 O O . GLU A 1 162 ? -0.320 72.983 44.169 1.00 26.49 142 GLU A O 1
ATOM 1094 N N . ALA A 1 163 ? -2.124 73.121 42.845 1.00 21.51 143 ALA A N 1
ATOM 1095 C CA . ALA A 1 163 ? -2.426 74.507 43.168 1.00 24.39 143 ALA A CA 1
ATOM 1096 C C . ALA A 1 163 ? -3.117 74.582 44.595 1.00 25.82 143 ALA A C 1
ATOM 1097 O O . ALA A 1 163 ? -3.353 75.670 45.073 1.00 28.67 143 ALA A O 1
ATOM 1099 N N . GLY A 1 164 ? -3.417 73.448 45.214 1.00 26.40 144 GLY A N 1
ATOM 1100 C CA . GLY A 1 164 ? -4.076 73.406 46.545 1.00 24.75 144 GLY A CA 1
ATOM 1101 C C . GLY A 1 164 ? -5.409 74.145 46.574 1.00 33.96 144 GLY A C 1
ATOM 1102 O O . GLY A 1 164 ? -5.835 74.721 47.599 1.00 29.78 144 GLY A O 1
ATOM 1103 N N . GLY A 1 165 ? -6.093 74.208 45.447 1.00 25.33 145 GLY A N 1
ATOM 1104 C CA . GLY A 1 165 ? -7.415 74.857 45.471 1.00 25.45 145 GLY A CA 1
ATOM 1105 C C . GLY A 1 165 ? -7.419 76.316 45.106 1.00 26.81 145 GLY A C 1
ATOM 1106 O O . GLY A 1 165 ? -8.482 76.955 45.066 1.00 26.70 145 GLY A O 1
ATOM 1107 N N . VAL A 1 166 ? -6.243 76.881 44.801 1.00 23.52 146 VAL A N 1
ATOM 1108 C CA . VAL A 1 166 ? -6.224 78.288 44.354 1.00 23.32 146 VAL A CA 1
ATOM 1109 C C . VAL A 1 166 ? -6.742 78.355 42.923 1.00 24.78 146 VAL A C 1
ATOM 1110 O O . VAL A 1 166 ? -6.294 77.549 42.097 1.00 28.24 146 VAL A O 1
ATOM 1114 N N . LYS A 1 167 ? -7.651 79.307 42.654 1.00 26.67 147 LYS A N 1
ATOM 1115 C CA . LYS A 1 167 ? -8.286 79.494 41.315 1.00 29.62 147 LYS A CA 1
ATOM 1116 C C . LYS A 1 167 ? -7.226 80.055 40.291 1.00 27.56 147 LYS A C 1
ATOM 1117 O O . LYS A 1 167 ? -6.291 80.768 40.675 1.00 25.97 147 LYS A O 1
ATOM 1123 N N . PHE A 1 168 ? -7.350 79.662 39.018 1.00 24.69 148 PHE A N 1
ATOM 1124 C CA . PHE A 1 168 ? -6.415 80.154 37.989 1.00 23.54 148 PHE A CA 1
ATOM 1125 C C . PHE A 1 168 ? -7.077 80.038 36.666 1.00 23.55 148 PHE A C 1
ATOM 1126 O O . PHE A 1 168 ? -8.159 79.418 36.568 1.00 22.70 148 PHE A O 1
ATOM 1134 N N . SER A 1 169 ? -6.468 80.638 35.665 1.00 20.61 149 SER A N 1
ATOM 1135 C CA . SER A 1 169 ? -7.002 80.530 34.294 1.00 21.96 149 SER A CA 1
ATOM 1136 C C . SER A 1 169 ? -5.877 80.102 33.374 1.00 21.11 149 SER A C 1
ATOM 1137 O O . SER A 1 169 ? -4.710 80.074 33.795 1.00 21.10 149 SER A O 1
ATOM 1140 N N . VAL A 1 170 ? -6.241 79.626 32.169 1.00 22.23 150 VAL A N 1
ATOM 1141 C CA . VAL A 1 170 ? -5.259 79.025 31.242 1.00 19.79 150 VAL A CA 1
ATOM 1142 C C . VAL A 1 170 ? -5.522 79.742 29.903 1.00 23.27 150 VAL A C 1
ATOM 1143 O O . VAL A 1 170 ? -6.628 80.297 29.652 1.00 21.46 150 VAL A O 1
ATOM 1147 N N . ALA A 1 171 ? -4.526 79.701 29.023 1.00 18.76 151 ALA A N 1
ATOM 1148 C CA . ALA A 1 171 ? -4.685 80.213 27.702 1.00 18.46 151 ALA A CA 1
ATOM 1149 C C . ALA A 1 171 ? -3.608 79.583 26.823 1.00 17.62 151 ALA A C 1
ATOM 1150 O O . ALA A 1 171 ? -2.456 79.415 27.280 1.00 18.05 151 ALA A O 1
ATOM 1152 N N . SER A 1 172 ? -3.940 79.361 25.570 1.00 15.87 152 SER A N 1
ATOM 1153 C CA . SER A 1 172 ? -2.944 78.946 24.568 1.00 17.33 152 SER A CA 1
ATOM 1154 C C . SER A 1 172 ? -2.608 80.290 23.832 1.00 17.87 152 SER A C 1
ATOM 1155 O O . SER A 1 172 ? -3.499 81.063 23.483 1.00 20.53 152 SER A O 1
ATOM 1158 N N . ASN A 1 173 ? -1.326 80.565 23.659 1.00 18.64 153 ASN A N 1
ATOM 1159 C CA . ASN A 1 173 ? -0.880 81.790 22.978 1.00 17.65 153 ASN A CA 1
ATOM 1160 C C . ASN A 1 173 ? 0.327 81.336 22.144 1.00 17.52 153 ASN A C 1
ATOM 1161 O O . ASN A 1 173 ? 1.520 81.401 22.568 1.00 18.08 153 ASN A O 1
ATOM 1166 N N . PRO A 1 174 ? 0.033 80.744 20.980 1.00 15.92 154 PRO A N 1
ATOM 1167 C CA . PRO A 1 174 ? 1.129 80.133 20.273 1.00 18.87 154 PRO A CA 1
ATOM 1168 C C . PRO A 1 174 ? 2.145 81.154 19.796 1.00 20.31 154 PRO A C 1
ATOM 1169 O O . PRO A 1 174 ? 1.854 82.394 19.766 1.00 24.83 154 PRO A O 1
ATOM 1173 N N . GLU A 1 175 ? 3.312 80.648 19.468 1.00 23.52 155 GLU A N 1
ATOM 1174 C CA . GLU A 1 175 ? 4.385 81.575 19.029 1.00 28.98 155 GLU A CA 1
ATOM 1175 C C . GLU A 1 175 ? 4.758 81.264 17.604 1.00 23.37 155 GLU A C 1
ATOM 1176 O O . GLU A 1 175 ? 4.511 80.148 17.135 1.00 20.74 155 GLU A O 1
ATOM 1182 N N . PHE A 1 176 ? 5.189 82.288 16.879 1.00 21.17 156 PHE A N 1
ATOM 1183 C CA . PHE A 1 176 ? 5.411 82.191 15.473 1.00 24.40 156 PHE A CA 1
ATOM 1184 C C . PHE A 1 176 ? 6.768 82.760 15.099 1.00 25.32 156 PHE A C 1
ATOM 1185 O O . PHE A 1 176 ? 7.009 82.997 13.893 1.00 34.28 156 PHE A O 1
ATOM 1193 N N . LEU A 1 177 ? 7.653 82.887 16.095 1.00 21.78 157 LEU A N 1
ATOM 1194 C CA . LEU A 1 177 ? 8.978 83.445 15.937 1.00 26.66 157 LEU A CA 1
ATOM 1195 C C . LEU A 1 177 ? 9.778 82.550 14.973 1.00 31.15 157 LEU A C 1
ATOM 1196 O O . LEU A 1 177 ? 9.806 81.347 15.150 1.00 28.54 157 LEU A O 1
ATOM 1201 N N . ARG A 1 178 ? 10.535 83.137 14.052 1.00 26.74 158 ARG A N 1
ATOM 1202 C CA . ARG A 1 178 ? 11.555 82.337 13.331 1.00 28.55 158 ARG A CA 1
ATOM 1203 C C . ARG A 1 178 ? 12.937 82.575 13.894 1.00 27.12 158 ARG A C 1
ATOM 1204 O O . ARG A 1 178 ? 13.356 83.731 14.204 1.00 25.48 158 ARG A O 1
ATOM 1212 N N . GLU A 1 179 ? 13.685 81.492 13.994 1.00 26.09 159 GLU A N 1
ATOM 1213 C CA . GLU A 1 179 ? 15.069 81.637 14.380 1.00 30.32 159 GLU A CA 1
ATOM 1214 C C . GLU A 1 179 ? 15.769 82.509 13.359 1.00 26.55 159 GLU A C 1
ATOM 1215 O O . GLU A 1 179 ? 15.453 82.446 12.137 1.00 28.71 159 GLU A O 1
ATOM 1221 N N . GLY A 1 180 ? 16.696 83.342 13.819 1.00 34.21 160 GLY A N 1
ATOM 1222 C CA . GLY A 1 180 ? 17.317 84.257 12.871 1.00 32.71 160 GLY A CA 1
ATOM 1223 C C . GLY A 1 180 ? 16.653 85.577 12.731 1.00 36.68 160 GLY A C 1
ATOM 1224 O O . GLY A 1 180 ? 17.316 86.572 12.484 1.00 33.26 160 GLY A O 1
ATOM 1225 N N . SER A 1 181 ? 15.343 85.645 12.953 1.00 31.61 161 SER A N 1
ATOM 1226 C CA . SER A 1 181 ? 14.687 86.962 13.023 1.00 26.96 161 SER A CA 1
ATOM 1227 C C . SER A 1 181 ? 13.692 87.035 14.252 1.00 25.46 161 SER A C 1
ATOM 1228 O O . SER A 1 181 ? 12.654 87.600 14.148 1.00 23.77 161 SER A O 1
ATOM 1231 N N . ALA A 1 182 ? 14.026 86.391 15.365 1.00 22.64 162 ALA A N 1
ATOM 1232 C CA . ALA A 1 182 ? 13.020 86.181 16.408 1.00 24.09 162 ALA A CA 1
ATOM 1233 C C . ALA A 1 182 ? 12.628 87.537 17.065 1.00 25.42 162 ALA A C 1
ATOM 1234 O O . ALA A 1 182 ? 11.481 87.770 17.423 1.00 24.34 162 ALA A O 1
ATOM 1236 N N . LEU A 1 183 ? 13.608 88.407 17.285 1.00 23.57 163 LEU A N 1
ATOM 1237 C CA . LEU A 1 183 ? 13.304 89.725 17.944 1.00 25.60 163 LEU A CA 1
ATOM 1238 C C . LEU A 1 183 ? 12.415 90.553 17.068 1.00 28.09 163 LEU A C 1
ATOM 1239 O O . LEU A 1 183 ? 11.396 91.125 17.527 1.00 24.97 163 LEU A O 1
ATOM 1244 N N . GLU A 1 184 ? 12.748 90.646 15.780 1.00 26.84 164 GLU A N 1
ATOM 1245 C CA . GLU A 1 184 ? 11.814 91.336 14.913 1.00 28.01 164 GLU A CA 1
ATOM 1246 C C . GLU A 1 184 ? 10.410 90.696 14.893 1.00 27.41 164 GLU A C 1
ATOM 1247 O O . GLU A 1 184 ? 9.394 91.400 14.921 1.00 25.64 164 GLU A O 1
ATOM 1253 N N . ASP A 1 185 ? 10.327 89.367 14.838 1.00 27.16 165 ASP A N 1
ATOM 1254 C CA . ASP A 1 185 ? 8.992 88.733 14.816 1.00 26.48 165 ASP A CA 1
ATOM 1255 C C . ASP A 1 185 ? 8.293 88.909 16.130 1.00 25.23 165 ASP A C 1
ATOM 1256 O O . ASP A 1 185 ? 7.033 88.827 16.170 1.00 23.61 165 ASP A O 1
ATOM 1261 N N . PHE A 1 186 ? 9.072 89.058 17.230 1.00 23.51 166 PHE A N 1
ATOM 1262 C CA . PHE A 1 186 ? 8.458 89.338 18.538 1.00 26.08 166 PHE A CA 1
ATOM 1263 C C . PHE A 1 186 ? 7.777 90.771 18.523 1.00 26.94 166 PHE A C 1
ATOM 1264 O O . PHE A 1 186 ? 6.606 90.941 18.897 1.00 25.81 166 PHE A O 1
ATOM 1272 N N . PHE A 1 187 ? 8.538 91.788 18.105 1.00 25.60 167 PHE A N 1
ATOM 1273 C CA . PHE A 1 187 ? 8.042 93.208 18.136 1.00 28.21 167 PHE A CA 1
ATOM 1274 C C . PHE A 1 187 ? 7.104 93.547 17.048 1.00 25.98 167 PHE A C 1
ATOM 1275 O O . PHE A 1 187 ? 6.205 94.325 17.258 1.00 25.69 167 PHE A O 1
ATOM 1283 N N . LYS A 1 188 ? 7.241 92.860 15.928 1.00 24.26 168 LYS A N 1
ATOM 1284 C CA . LYS A 1 188 ? 6.361 93.115 14.797 1.00 29.56 168 LYS A CA 1
ATOM 1285 C C . LYS A 1 188 ? 5.775 91.793 14.263 1.00 25.67 168 LYS A C 1
ATOM 1286 O O . LYS A 1 188 ? 5.972 91.464 13.116 1.00 25.66 168 LYS A O 1
ATOM 1292 N N . PRO A 1 189 ? 4.932 91.115 15.066 1.00 25.14 169 PRO A N 1
ATOM 1293 C CA . PRO A 1 189 ? 4.343 89.835 14.615 1.00 25.60 169 PRO A CA 1
ATOM 1294 C C . PRO A 1 189 ? 3.306 90.097 13.512 1.00 26.79 169 PRO A C 1
ATOM 1295 O O . PRO A 1 189 ? 2.688 91.165 13.492 1.00 25.64 169 PRO A O 1
ATOM 1299 N N . ASP A 1 190 ? 3.064 89.128 12.630 1.00 21.20 170 ASP A N 1
ATOM 1300 C CA . ASP A 1 190 ? 1.976 89.288 11.659 1.00 22.75 170 ASP A CA 1
ATOM 1301 C C . ASP A 1 190 ? 0.659 89.249 12.367 1.00 20.53 170 ASP A C 1
ATOM 1302 O O . ASP A 1 190 ? -0.275 89.864 11.938 1.00 24.87 170 ASP A O 1
ATOM 1307 N N . ARG A 1 191 ? 0.510 88.449 13.449 1.00 18.73 171 ARG A N 1
ATOM 1308 C CA . ARG A 1 191 ? -0.742 88.433 14.187 1.00 19.75 171 ARG A CA 1
ATOM 1309 C C . ARG A 1 191 ? -0.433 87.792 15.575 1.00 21.06 171 ARG A C 1
ATOM 1310 O O . ARG A 1 191 ? 0.618 87.186 15.747 1.00 21.54 171 ARG A O 1
ATOM 1318 N N . ILE A 1 192 ? -1.273 88.085 16.553 1.00 19.81 172 ILE A N 1
ATOM 1319 C CA . ILE A 1 192 ? -1.188 87.501 17.899 1.00 20.19 172 ILE A CA 1
ATOM 1320 C C . ILE A 1 192 ? -2.415 86.661 18.114 1.00 20.87 172 ILE A C 1
ATOM 1321 O O . ILE A 1 192 ? -3.575 87.138 17.887 1.00 21.65 172 ILE A O 1
ATOM 1326 N N . VAL A 1 193 ? -2.234 85.375 18.472 1.00 21.03 173 VAL A N 1
ATOM 1327 C CA . VAL A 1 193 ? -3.354 84.492 18.620 1.00 19.46 173 VAL A CA 1
ATOM 1328 C C . VAL A 1 193 ? -3.494 84.169 20.116 1.00 22.02 173 VAL A C 1
ATOM 1329 O O . VAL A 1 193 ? -2.536 83.698 20.763 1.00 20.06 173 VAL A O 1
ATOM 1333 N N . ILE A 1 194 ? -4.658 84.458 20.665 1.00 19.69 174 ILE A N 1
ATOM 1334 C CA . ILE A 1 194 ? -4.923 84.234 22.074 1.00 20.56 174 ILE A CA 1
ATOM 1335 C C . ILE A 1 194 ? -6.071 83.248 22.187 1.00 21.30 174 ILE A C 1
ATOM 1336 O O . ILE A 1 194 ? -7.195 83.577 21.886 1.00 23.98 174 ILE A O 1
ATOM 1341 N N . GLY A 1 195 ? -5.786 82.036 22.628 1.00 20.87 175 GLY A N 1
ATOM 1342 C CA . GLY A 1 195 ? -6.844 81.086 22.876 1.00 21.58 175 GLY A CA 1
ATOM 1343 C C . GLY A 1 195 ? -7.118 81.048 24.360 1.00 23.86 175 GLY A C 1
ATOM 1344 O O . GLY A 1 195 ? -6.509 80.283 25.070 1.00 23.47 175 GLY A O 1
ATOM 1345 N N . ALA A 1 196 ? -8.061 81.872 24.796 1.00 23.88 176 ALA A N 1
ATOM 1346 C CA . ALA A 1 196 ? -8.306 82.097 26.206 1.00 20.16 176 ALA A CA 1
ATOM 1347 C C . ALA A 1 196 ? -9.273 81.089 26.769 1.00 24.24 176 ALA A C 1
ATOM 1348 O O . ALA A 1 196 ? -10.283 80.808 26.167 1.00 22.57 176 ALA A O 1
ATOM 1350 N N . GLY A 1 197 ? -8.943 80.547 27.929 1.00 20.47 177 GLY A N 1
ATOM 1351 C CA . GLY A 1 197 ? -9.847 79.618 28.578 1.00 25.08 177 GLY A CA 1
ATOM 1352 C C . GLY A 1 197 ? -11.021 80.409 29.202 1.00 29.20 177 GLY A C 1
ATOM 1353 O O . GLY A 1 197 ? -12.044 79.836 29.441 1.00 29.65 177 GLY A O 1
ATOM 1354 N N . ASP A 1 198 ? -10.891 81.708 29.460 1.00 23.28 178 ASP A N 1
ATOM 1355 C CA . ASP A 1 198 ? -12.076 82.522 29.924 1.00 28.74 178 ASP A CA 1
ATOM 1356 C C . ASP A 1 198 ? -11.836 83.970 29.605 1.00 28.01 178 ASP A C 1
ATOM 1357 O O . ASP A 1 198 ? -10.755 84.315 29.123 1.00 23.30 178 ASP A O 1
ATOM 1362 N N . GLU A 1 199 ? -12.804 84.848 29.929 1.00 23.57 179 GLU A N 1
ATOM 1363 C CA . GLU A 1 199 ? -12.685 86.284 29.646 1.00 29.12 179 GLU A CA 1
ATOM 1364 C C . GLU A 1 199 ? -11.542 86.975 30.359 1.00 27.90 179 GLU A C 1
ATOM 1365 O O . GLU A 1 199 ? -10.899 87.887 29.815 1.00 26.71 179 GLU A O 1
ATOM 1371 N N . ARG A 1 200 ? -11.295 86.557 31.584 1.00 27.39 180 ARG A N 1
ATOM 1372 C CA . ARG A 1 200 ? -10.265 87.229 32.349 1.00 30.04 180 ARG A CA 1
ATOM 1373 C C . ARG A 1 200 ? -8.912 86.934 31.707 1.00 25.62 180 ARG A C 1
ATOM 1374 O O . ARG A 1 200 ? -8.087 87.822 31.657 1.00 24.79 180 ARG A O 1
ATOM 1382 N N . ALA A 1 201 ? -8.704 85.691 31.226 1.00 23.70 181 ALA A N 1
ATOM 1383 C CA . ALA A 1 201 ? -7.453 85.359 30.475 1.00 25.12 181 ALA A CA 1
ATOM 1384 C C . ALA A 1 201 ? -7.281 86.244 29.240 1.00 22.22 181 ALA A C 1
ATOM 1385 O O . ALA A 1 201 ? -6.212 86.735 29.003 1.00 23.68 181 ALA A O 1
ATOM 1387 N N . ALA A 1 202 ? -8.317 86.332 28.413 1.00 22.25 182 ALA A N 1
ATOM 1388 C CA . ALA A 1 202 ? -8.299 87.149 27.202 1.00 23.39 182 ALA A CA 1
ATOM 1389 C C . ALA A 1 202 ? -8.000 88.604 27.479 1.00 23.31 182 ALA A C 1
ATOM 1390 O O . ALA A 1 202 ? -7.091 89.220 26.880 1.00 23.44 182 ALA A O 1
ATOM 1392 N N . SER A 1 203 ? -8.689 89.160 28.466 1.00 23.25 183 SER A N 1
ATOM 1393 C CA . SER A 1 203 ? -8.410 90.571 28.777 1.00 24.35 183 SER A CA 1
ATOM 1394 C C . SER A 1 203 ? -6.966 90.772 29.323 1.00 23.96 183 SER A C 1
ATOM 1395 O O . SER A 1 203 ? -6.266 91.775 29.019 1.00 26.26 183 SER A O 1
ATOM 1398 N N . PHE A 1 204 ? -6.469 89.822 30.127 1.00 23.71 184 PHE A N 1
ATOM 1399 C CA . PHE A 1 204 ? -5.100 89.957 30.657 1.00 23.10 184 PHE A CA 1
ATOM 1400 C C . PHE A 1 204 ? -4.059 89.957 29.513 1.00 19.80 184 PHE A C 1
ATOM 1401 O O . PHE A 1 204 ? -3.185 90.806 29.441 1.00 22.25 184 PHE A O 1
ATOM 1409 N N . LEU A 1 205 ? -4.197 89.027 28.569 1.00 20.75 185 LEU A N 1
ATOM 1410 C CA . LEU A 1 205 ? -3.186 88.963 27.454 1.00 21.35 185 LEU A CA 1
ATOM 1411 C C . LEU A 1 205 ? -3.351 90.135 26.493 1.00 20.23 185 LEU A C 1
ATOM 1412 O O . LEU A 1 205 ? -2.380 90.624 25.929 1.00 22.99 185 LEU A O 1
ATOM 1417 N N . LEU A 1 206 ? -4.581 90.602 26.281 1.00 23.05 186 LEU A N 1
ATOM 1418 C CA . LEU A 1 206 ? -4.746 91.782 25.402 1.00 23.69 186 LEU A CA 1
ATOM 1419 C C . LEU A 1 206 ? -4.077 92.997 26.030 1.00 26.04 186 LEU A C 1
ATOM 1420 O O . LEU A 1 206 ? -3.467 93.804 25.353 1.00 25.70 186 LEU A O 1
ATOM 1425 N N . ASP A 1 207 ? -4.140 93.077 27.350 1.00 28.23 187 ASP A N 1
ATOM 1426 C CA . ASP A 1 207 ? -3.335 94.082 28.077 1.00 28.87 187 ASP A CA 1
ATOM 1427 C C . ASP A 1 207 ? -1.818 93.900 27.900 1.00 28.05 187 ASP A C 1
ATOM 1428 O O . ASP A 1 207 ? -1.060 94.850 27.625 1.00 26.12 187 ASP A O 1
ATOM 1433 N N . VAL A 1 208 ? -1.347 92.669 28.089 1.00 26.21 188 VAL A N 1
ATOM 1434 C CA . VAL A 1 208 ? 0.089 92.403 27.951 1.00 23.16 188 VAL A CA 1
ATOM 1435 C C . VAL A 1 208 ? 0.568 92.886 26.563 1.00 25.91 188 VAL A C 1
ATOM 1436 O O . VAL A 1 208 ? 1.697 93.385 26.437 1.00 24.30 188 VAL A O 1
ATOM 1440 N N . TYR A 1 209 ? -0.242 92.650 25.515 1.00 23.91 189 TYR A N 1
ATOM 1441 C CA . TYR A 1 209 ? 0.210 92.944 24.169 1.00 26.87 189 TYR A CA 1
ATOM 1442 C C . TYR A 1 209 ? -0.263 94.312 23.637 1.00 26.85 189 TYR A C 1
ATOM 1443 O O . TYR A 1 209 ? -0.118 94.594 22.454 1.00 25.65 189 TYR A O 1
ATOM 1452 N N . LYS A 1 210 ? -0.785 95.144 24.528 1.00 28.12 190 LYS A N 1
ATOM 1453 C CA . LYS A 1 210 ? -1.407 96.420 24.113 1.00 31.69 190 LYS A CA 1
ATOM 1454 C C . LYS A 1 210 ? -0.427 97.295 23.326 1.00 30.38 190 LYS A C 1
ATOM 1455 O O . LYS A 1 210 ? -0.820 97.907 22.382 1.00 29.64 190 LYS A O 1
ATOM 1461 N N . ALA A 1 211 ? 0.859 97.311 23.651 1.00 33.17 191 ALA A N 1
ATOM 1462 C CA . ALA A 1 211 ? 1.815 98.150 22.878 1.00 33.29 191 ALA A CA 1
ATOM 1463 C C . ALA A 1 211 ? 2.242 97.539 21.547 1.00 38.83 191 ALA A C 1
ATOM 1464 O O . ALA A 1 211 ? 2.942 98.206 20.784 1.00 32.14 191 ALA A O 1
ATOM 1466 N N . VAL A 1 212 ? 1.844 96.292 21.239 1.00 33.07 192 VAL A N 1
ATOM 1467 C CA . VAL A 1 212 ? 2.299 95.682 19.984 1.00 29.75 192 VAL A CA 1
ATOM 1468 C C . VAL A 1 212 ? 1.286 95.973 18.915 1.00 29.42 192 VAL A C 1
ATOM 1469 O O . VAL A 1 212 ? 0.119 95.666 19.098 1.00 30.73 192 VAL A O 1
ATOM 1473 N N . ASP A 1 213 ? 1.705 96.630 17.819 1.00 29.97 193 ASP A N 1
ATOM 1474 C CA . ASP A 1 213 ? 0.737 96.999 16.777 1.00 34.69 193 ASP A CA 1
ATOM 1475 C C . ASP A 1 213 ? 0.533 95.824 15.797 1.00 36.01 193 ASP A C 1
ATOM 1476 O O . ASP A 1 213 ? 1.232 95.694 14.789 1.00 35.81 193 ASP A O 1
ATOM 1481 N N . ALA A 1 214 ? -0.438 94.947 16.077 1.00 30.96 194 ALA A N 1
ATOM 1482 C CA . ALA A 1 214 ? -0.650 93.769 15.172 1.00 29.65 194 ALA A CA 1
ATOM 1483 C C . ALA A 1 214 ? -2.080 93.307 15.427 1.00 26.29 194 ALA A C 1
ATOM 1484 O O . ALA A 1 214 ? -2.561 93.492 16.544 1.00 25.72 194 ALA A O 1
ATOM 1486 N N . PRO A 1 215 ? -2.749 92.678 14.454 1.00 26.46 195 PRO A N 1
ATOM 1487 C CA . PRO A 1 215 ? -4.068 92.070 14.691 1.00 28.18 195 PRO A CA 1
ATOM 1488 C C . PRO A 1 215 ? -4.027 90.997 15.840 1.00 28.29 195 PRO A C 1
ATOM 1489 O O . PRO A 1 215 ? -3.054 90.213 15.911 1.00 27.30 195 PRO A O 1
ATOM 1493 N N . LYS A 1 216 ? -4.999 91.071 16.758 1.00 25.56 196 LYS A N 1
ATOM 1494 C CA . LYS A 1 216 ? -5.062 90.151 17.933 1.00 26.58 196 LYS A CA 1
ATOM 1495 C C . LYS A 1 216 ? -6.337 89.369 17.781 1.00 28.30 196 LYS A C 1
ATOM 1496 O O . LYS A 1 216 ? -7.370 89.949 17.634 1.00 27.46 196 LYS A O 1
ATOM 1502 N N . LEU A 1 217 ? -6.253 88.064 17.679 1.00 22.99 197 LEU A N 1
ATOM 1503 C CA . LEU A 1 217 ? -7.411 87.246 17.474 1.00 23.45 197 LEU A CA 1
ATOM 1504 C C . LEU A 1 217 ? -7.681 86.386 18.686 1.00 25.62 197 LEU A C 1
ATOM 1505 O O . LEU A 1 217 ? -6.870 85.490 19.035 1.00 23.57 197 LEU A O 1
ATOM 1510 N N . VAL A 1 218 ? -8.843 86.565 19.293 1.00 21.19 198 VAL A N 1
ATOM 1511 C CA . VAL A 1 218 ? -9.158 85.845 20.489 1.00 21.03 198 VAL A CA 1
ATOM 1512 C C . VAL A 1 218 ? -10.049 84.683 20.070 1.00 20.04 198 VAL A C 1
ATOM 1513 O O . VAL A 1 218 ? -11.012 84.864 19.301 1.00 21.80 198 VAL A O 1
ATOM 1517 N N . MET A 1 219 ? -9.751 83.480 20.501 1.00 20.27 199 MET A N 1
ATOM 1518 C CA . MET A 1 219 ? -10.483 82.300 20.038 1.00 21.29 199 MET A CA 1
ATOM 1519 C C . MET A 1 219 ? -10.408 81.218 21.109 1.00 21.28 199 MET A C 1
ATOM 1520 O O . MET A 1 219 ? -9.832 81.447 22.125 1.00 22.39 199 MET A O 1
ATOM 1525 N N . LYS A 1 220 ? -11.009 80.061 20.902 1.00 23.45 200 LYS A N 1
ATOM 1526 C CA . LYS A 1 220 ? -10.884 78.967 21.872 1.00 25.25 200 LYS A CA 1
ATOM 1527 C C . LYS A 1 220 ? -9.456 78.426 21.976 1.00 23.73 200 LYS A C 1
ATOM 1528 O O . LYS A 1 220 ? -8.716 78.468 21.014 1.00 22.32 200 LYS A O 1
ATOM 1534 N N . PRO A 1 221 ? -9.091 77.859 23.124 1.00 23.63 201 PRO A N 1
ATOM 1535 C CA . PRO A 1 221 ? -7.739 77.342 23.300 1.00 22.45 201 PRO A CA 1
ATOM 1536 C C . PRO A 1 221 ? -7.422 76.258 22.258 1.00 21.62 201 PRO A C 1
ATOM 1537 O O . PRO A 1 221 ? -6.334 76.248 21.733 1.00 19.60 201 PRO A O 1
ATOM 1541 N N . ARG A 1 222 ? -8.372 75.397 21.950 1.00 21.41 202 ARG A N 1
ATOM 1542 C CA . ARG A 1 222 ? -8.168 74.386 20.925 1.00 21.55 202 ARG A CA 1
ATOM 1543 C C . ARG A 1 222 ? -7.921 74.971 19.529 1.00 19.37 202 ARG A C 1
ATOM 1544 O O . ARG A 1 222 ? -7.128 74.431 18.782 1.00 21.03 202 ARG A O 1
ATOM 1552 N N . GLU A 1 223 ? -8.645 76.025 19.175 1.00 18.16 203 GLU A N 1
ATOM 1553 C CA . GLU A 1 223 ? -8.458 76.675 17.886 1.00 18.71 203 GLU A CA 1
ATOM 1554 C C . GLU A 1 223 ? -7.082 77.290 17.766 1.00 17.58 203 GLU A C 1
ATOM 1555 O O . GLU A 1 223 ? -6.391 77.033 16.811 1.00 17.22 203 GLU A O 1
ATOM 1561 N N . ALA A 1 224 ? -6.659 78.013 18.791 1.00 15.82 204 ALA A N 1
ATOM 1562 C CA . ALA A 1 224 ? -5.293 78.564 18.825 1.00 18.06 204 ALA A CA 1
ATOM 1563 C C . AL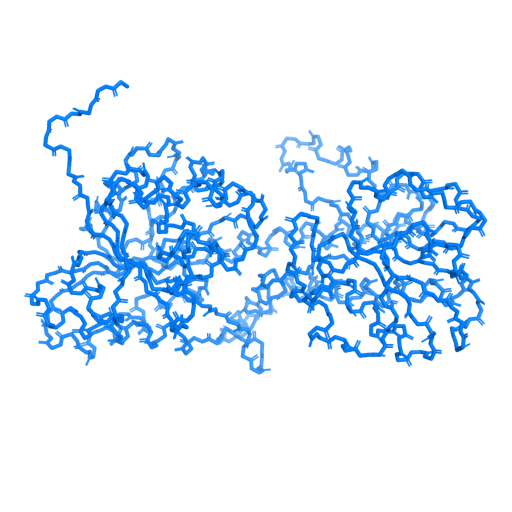A A 1 224 ? -4.224 77.451 18.717 1.00 18.15 204 ALA A C 1
ATOM 1564 O O . ALA A 1 224 ? -3.223 77.605 17.996 1.00 18.33 204 ALA A O 1
ATOM 1566 N N . GLU A 1 225 ? -4.404 76.288 19.416 1.00 16.53 205 GLU A N 1
ATOM 1567 C CA . GLU A 1 225 ? -3.421 75.231 19.304 1.00 15.70 205 GLU A CA 1
ATOM 1568 C C . GLU A 1 225 ? -3.386 74.688 17.891 1.00 17.49 205 GLU A C 1
ATOM 1569 O O . GLU A 1 225 ? -2.296 74.384 17.359 1.00 18.51 205 GLU A O 1
ATOM 1575 N N . LEU A 1 226 ? -4.568 74.508 17.297 1.00 15.84 206 LEU A N 1
ATOM 1576 C CA . LEU A 1 226 ? -4.612 73.999 15.891 1.00 19.06 206 LEU A CA 1
ATOM 1577 C C . LEU A 1 226 ? -4.023 75.019 14.863 1.00 18.63 206 LEU A C 1
ATOM 1578 O O . LEU A 1 226 ? -3.327 74.638 13.860 1.00 18.51 206 LEU A O 1
ATOM 1583 N N . VAL A 1 227 ? -4.185 76.320 15.136 1.00 19.11 207 VAL A N 1
ATOM 1584 C CA . VAL A 1 227 ? -3.581 77.337 14.243 1.00 18.84 207 VAL A CA 1
ATOM 1585 C C . VAL A 1 227 ? -2.111 77.146 14.130 1.00 20.33 207 VAL A C 1
ATOM 1586 O O . VAL A 1 227 ? -1.522 77.276 13.053 1.00 17.96 207 VAL A O 1
ATOM 1590 N N . LYS A 1 228 ? -1.442 76.830 15.245 1.00 17.75 208 LYS A N 1
ATOM 1591 C CA . LYS A 1 228 ? -0.016 76.679 15.198 1.00 17.85 208 LYS A CA 1
ATOM 1592 C C . LYS A 1 228 ? 0.411 75.500 14.314 1.00 19.99 208 LYS A C 1
ATOM 1593 O O . LYS A 1 228 ? 1.439 75.603 13.505 1.00 16.67 208 LYS A O 1
ATOM 1599 N N . TYR A 1 229 ? -0.271 74.365 14.482 1.00 18.45 209 TYR A N 1
ATOM 1600 C CA . TYR A 1 229 ? 0.135 73.187 13.622 1.00 17.49 209 TYR A CA 1
ATOM 1601 C C . TYR A 1 229 ? -0.264 73.444 12.144 1.00 17.78 209 TYR A C 1
ATOM 1602 O O . TYR A 1 229 ? 0.470 73.133 11.207 1.00 19.25 209 TYR A O 1
ATOM 1611 N N . ALA A 1 230 ? -1.446 74.017 11.936 1.00 18.40 210 ALA A N 1
ATOM 1612 C CA . ALA A 1 230 ? -1.889 74.280 10.567 1.00 17.58 210 ALA A CA 1
ATOM 1613 C C . ALA A 1 230 ? -0.926 75.249 9.871 1.00 19.07 210 ALA A C 1
ATOM 1614 O O . ALA A 1 230 ? -0.640 75.065 8.662 1.00 18.75 210 ALA A O 1
ATOM 1616 N N . SER A 1 231 ? -0.431 76.256 10.592 1.00 17.15 211 SER A N 1
ATOM 1617 C CA . SER A 1 231 ? 0.533 77.159 10.014 1.00 18.36 211 SER A CA 1
ATOM 1618 C C . SER A 1 231 ? 1.863 76.453 9.715 1.00 18.40 211 SER A C 1
ATOM 1619 O O . SER A 1 231 ? 2.429 76.651 8.644 1.00 18.16 211 SER A O 1
ATOM 1622 N N . ASN A 1 2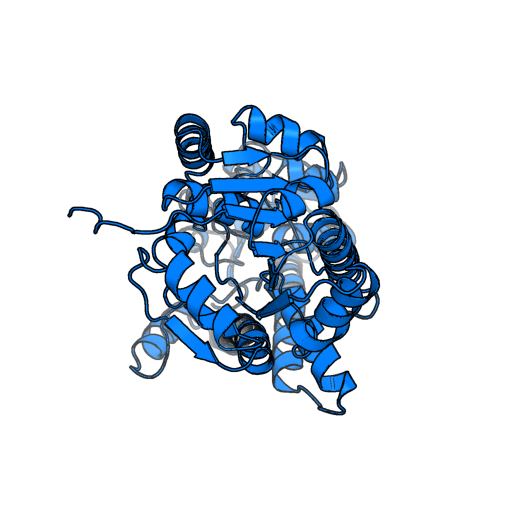32 ? 2.450 75.772 10.693 1.00 18.76 212 ASN A N 1
ATOM 1623 C CA . ASN A 1 232 ? 3.784 75.190 10.463 1.00 20.81 212 ASN A CA 1
ATOM 1624 C C . ASN A 1 232 ? 3.731 74.064 9.419 1.00 21.53 212 ASN A C 1
ATOM 1625 O O . ASN A 1 232 ? 4.653 73.941 8.557 1.00 20.17 212 ASN A O 1
ATOM 1630 N N . VAL A 1 233 ? 2.676 73.244 9.493 1.00 17.84 213 VAL A N 1
ATOM 1631 C CA . VAL A 1 233 ? 2.568 72.160 8.484 1.00 18.33 213 VAL A CA 1
ATOM 1632 C C . VAL A 1 233 ? 2.292 72.741 7.063 1.00 19.80 213 VAL A C 1
ATOM 1633 O O . VAL A 1 233 ? 2.752 72.228 6.051 1.00 17.30 213 VAL A O 1
ATOM 1637 N N . PHE A 1 234 ? 1.513 73.811 7.003 1.00 18.57 214 PHE A N 1
ATOM 1638 C CA . PHE A 1 234 ? 1.284 74.417 5.663 1.00 21.09 214 PHE A CA 1
ATOM 1639 C C . PHE A 1 234 ? 2.561 74.997 5.050 1.00 19.21 214 PHE A C 1
ATOM 1640 O O . PHE A 1 234 ? 2.808 74.807 3.841 1.00 19.94 214 PHE A O 1
ATOM 1648 N N . LEU A 1 235 ? 3.408 75.616 5.868 1.00 18.92 215 LEU A N 1
ATOM 1649 C CA . LEU A 1 235 ? 4.723 76.069 5.356 1.00 17.94 215 LEU A CA 1
ATOM 1650 C C . LEU A 1 235 ? 5.586 74.901 4.882 1.00 19.87 215 LEU A C 1
ATOM 1651 O O . LEU A 1 235 ? 6.256 74.975 3.827 1.00 18.29 215 LEU A O 1
ATOM 1656 N N . ALA A 1 236 ? 5.624 73.836 5.682 1.00 18.76 216 ALA A N 1
ATOM 1657 C CA . ALA A 1 236 ? 6.355 72.638 5.279 1.00 19.65 216 ALA A CA 1
ATOM 1658 C C . ALA A 1 236 ? 5.794 72.074 3.971 1.00 17.86 216 ALA A C 1
ATOM 1659 O O . ALA A 1 236 ? 6.556 71.610 3.104 1.00 19.18 216 ALA A O 1
ATOM 1661 N N . LEU A 1 237 ? 4.461 72.159 3.813 1.00 18.27 217 LEU A N 1
ATOM 1662 C CA . LEU A 1 237 ? 3.770 71.687 2.632 1.00 19.28 217 LEU A CA 1
ATOM 1663 C C . LEU A 1 237 ? 4.193 72.521 1.413 1.00 20.07 217 LEU A C 1
ATOM 1664 O O . LEU A 1 237 ? 4.352 71.961 0.297 1.00 17.00 217 LEU A O 1
ATOM 1669 N N . LYS A 1 238 ? 4.297 73.851 1.569 1.00 16.98 218 LYS A N 1
ATOM 1670 C CA . LYS A 1 238 ? 4.776 74.653 0.402 1.00 19.20 218 LYS A CA 1
ATOM 1671 C C . LYS A 1 238 ? 6.111 74.207 -0.015 1.00 17.28 218 LYS A C 1
ATOM 1672 O O . LYS A 1 238 ? 6.353 74.192 -1.237 1.00 19.09 218 LYS A O 1
ATOM 1678 N N . ILE A 1 239 ? 7.029 73.985 0.948 1.00 15.72 219 ILE A N 1
ATOM 1679 C CA . ILE A 1 239 ? 8.388 73.561 0.623 1.00 16.48 219 ILE A CA 1
ATOM 1680 C C . ILE A 1 239 ? 8.359 72.185 -0.133 1.00 19.12 219 ILE A C 1
ATOM 1681 O O . ILE A 1 239 ? 9.031 72.003 -1.169 1.00 18.12 219 ILE A O 1
ATOM 1686 N N . SER A 1 240 ? 7.606 71.233 0.402 1.00 17.87 220 SER A N 1
ATOM 1687 C CA . SER A 1 240 ? 7.558 69.883 -0.202 1.00 18.88 220 SER A CA 1
ATOM 1688 C C . SER A 1 240 ? 6.847 69.891 -1.549 1.00 17.39 220 SER A C 1
ATOM 1689 O O . SER A 1 240 ? 7.213 69.116 -2.468 1.00 19.09 220 SER A O 1
ATOM 1692 N N . PHE A 1 241 ? 5.808 70.716 -1.670 1.00 17.54 221 PHE A N 1
ATOM 1693 C CA . PHE A 1 241 ? 5.191 70.906 -2.949 1.00 17.71 221 PHE A CA 1
ATOM 1694 C C . PHE A 1 241 ? 6.214 71.456 -3.972 1.00 19.23 221 PHE A C 1
ATOM 1695 O O . PHE A 1 241 ? 6.250 71.007 -5.136 1.00 17.55 221 PHE A O 1
ATOM 1703 N N . ALA A 1 242 ? 6.984 72.479 -3.578 1.00 19.13 222 ALA A N 1
ATOM 1704 C CA . ALA A 1 242 ? 8.022 73.051 -4.502 1.00 20.39 222 ALA A CA 1
ATOM 1705 C C . ALA A 1 242 ? 9.021 71.929 -4.894 1.00 19.89 222 ALA A C 1
ATOM 1706 O O . ALA A 1 242 ? 9.499 71.901 -6.039 1.00 18.04 222 ALA A O 1
ATOM 1708 N N . ASN A 1 243 ? 9.266 71.002 -3.949 1.00 16.53 223 ASN A N 1
ATOM 1709 C CA . ASN A 1 243 ? 10.223 69.921 -4.232 1.00 19.58 223 ASN A CA 1
ATOM 1710 C C . ASN A 1 243 ? 9.607 68.891 -5.140 1.00 18.83 223 ASN A C 1
ATOM 1711 O O . ASN A 1 243 ? 10.245 68.423 -6.062 1.00 20.66 223 ASN A O 1
ATOM 1716 N N . GLU A 1 244 ? 8.326 68.584 -4.916 1.00 17.42 224 GLU A N 1
ATOM 1717 C CA . GLU A 1 244 ? 7.605 67.648 -5.838 1.00 20.95 224 GLU A CA 1
ATOM 1718 C C . GLU A 1 244 ? 7.554 68.213 -7.253 1.00 21.79 224 GLU A C 1
ATOM 1719 O O . GLU A 1 244 ? 7.839 67.528 -8.282 1.00 18.94 224 GLU A O 1
ATOM 1725 N N . VAL A 1 245 ? 7.114 69.464 -7.363 1.00 18.98 225 VAL A N 1
ATOM 1726 C CA . VAL A 1 245 ? 7.132 70.150 -8.675 1.00 17.57 225 VAL A CA 1
ATOM 1727 C C . VAL A 1 245 ? 8.579 70.197 -9.232 1.00 19.14 225 VAL A C 1
ATOM 1728 O O . VAL A 1 245 ? 8.799 70.011 -10.460 1.00 22.63 225 VAL A O 1
ATOM 1732 N N . GLY A 1 246 ? 9.569 70.414 -8.353 1.00 19.60 226 GLY A N 1
ATOM 1733 C CA . GLY A 1 246 ? 10.983 70.524 -8.734 1.00 17.97 226 GLY A CA 1
ATOM 1734 C C . GLY A 1 246 ? 11.587 69.241 -9.303 1.00 22.95 226 GLY A C 1
ATOM 1735 O O . GLY A 1 246 ? 12.353 69.276 -10.284 1.00 19.27 226 GLY A O 1
ATOM 1736 N N . LEU A 1 247 ? 11.190 68.093 -8.738 1.00 19.49 227 LEU A N 1
ATOM 1737 C CA . LEU A 1 247 ? 11.684 66.839 -9.334 1.00 21.97 227 LEU A CA 1
ATOM 1738 C C . LEU A 1 247 ? 11.247 66.731 -10.768 1.00 23.49 227 LEU A C 1
ATOM 1739 O O . LEU A 1 247 ? 11.991 66.207 -11.614 1.00 22.88 227 LEU A O 1
ATOM 1744 N N . LEU A 1 248 ? 9.998 67.164 -11.045 1.00 19.78 228 LEU A N 1
ATOM 1745 C CA . LEU A 1 248 ? 9.450 67.176 -12.349 1.00 21.21 228 LEU A CA 1
ATOM 1746 C C . LEU A 1 248 ? 10.087 68.200 -13.252 1.00 22.37 228 LEU A C 1
ATOM 1747 O O . LEU A 1 248 ? 10.456 67.893 -14.445 1.00 20.48 228 LEU A O 1
ATOM 1752 N N . ALA A 1 249 ? 10.295 69.411 -12.734 1.00 18.96 229 ALA A N 1
ATOM 1753 C CA . ALA A 1 249 ? 10.935 70.461 -13.529 1.00 21.33 229 ALA A CA 1
ATOM 1754 C C . ALA A 1 249 ? 12.329 69.981 -13.977 1.00 21.33 229 ALA A C 1
ATOM 1755 O O . ALA A 1 249 ? 12.722 70.239 -15.109 1.00 22.17 229 ALA A O 1
ATOM 1757 N N . LYS A 1 250 ? 13.071 69.393 -13.039 1.00 20.13 230 LYS A N 1
ATOM 1758 C CA . LYS A 1 250 ? 14.419 68.871 -13.270 1.00 21.00 230 LYS A CA 1
ATOM 1759 C C . LYS A 1 250 ? 14.365 67.831 -14.459 1.00 22.33 230 LYS A C 1
ATOM 1760 O O . LYS A 1 250 ? 15.147 67.922 -15.384 1.00 23.79 230 LYS A O 1
ATOM 1766 N N . ARG A 1 251 ? 13.437 66.890 -14.446 1.00 21.67 231 ARG A N 1
ATOM 1767 C CA . ARG A 1 251 ? 13.286 65.965 -15.584 1.00 26.37 231 ARG A CA 1
ATOM 1768 C C . ARG A 1 251 ? 12.984 66.673 -16.887 1.00 29.53 231 ARG A C 1
ATOM 1769 O O . ARG A 1 251 ? 13.341 66.206 -17.970 1.00 26.29 231 ARG A O 1
ATOM 1777 N N . LEU A 1 252 ? 12.373 67.851 -16.808 1.00 25.93 232 LEU A N 1
ATOM 1778 C CA . LEU A 1 252 ? 11.988 68.559 -17.997 1.00 23.88 232 LEU A CA 1
ATOM 1779 C C . LEU A 1 252 ? 13.122 69.453 -18.455 1.00 25.37 232 LEU A C 1
ATOM 1780 O O . LEU A 1 252 ? 12.934 70.161 -19.433 1.00 19.96 232 LEU A O 1
ATOM 1785 N N . GLY A 1 253 ? 14.169 69.569 -17.664 1.00 23.17 233 GLY A N 1
ATOM 1786 C CA . GLY A 1 253 ? 15.294 70.516 -17.949 1.00 27.34 233 GLY A CA 1
ATOM 1787 C C . GLY A 1 253 ? 14.924 71.942 -17.689 1.00 27.45 233 GLY A C 1
ATOM 1788 O O . GLY A 1 253 ? 15.423 72.822 -18.351 1.00 28.26 233 GLY A O 1
ATOM 1789 N N . VAL A 1 254 ? 14.049 72.192 -16.717 1.00 23.11 234 VAL A N 1
ATOM 1790 C CA . VAL A 1 254 ? 13.510 73.514 -16.434 1.00 24.98 234 VAL A CA 1
ATOM 1791 C C . VAL A 1 254 ? 13.937 74.029 -15.046 1.00 23.65 234 VAL A C 1
ATOM 1792 O O . VAL A 1 254 ? 14.195 73.224 -14.120 1.00 21.32 234 VAL A O 1
ATOM 1796 N N . ASP A 1 255 ? 13.871 75.354 -14.876 1.00 24.28 235 ASP A N 1
ATOM 1797 C CA . ASP A 1 255 ? 14.321 76.022 -13.654 1.00 25.85 235 ASP A CA 1
ATOM 1798 C C . ASP A 1 255 ? 13.082 76.220 -12.710 1.00 23.16 235 ASP A C 1
ATOM 1799 O O . ASP A 1 255 ? 12.230 77.069 -12.922 1.00 18.77 235 ASP A O 1
ATOM 1804 N N . THR A 1 256 ? 13.016 75.390 -11.695 1.00 22.06 236 THR A N 1
ATOM 1805 C CA . THR A 1 256 ? 11.835 75.410 -10.759 1.00 21.16 236 THR A CA 1
ATOM 1806 C C . THR A 1 256 ? 11.667 76.778 -10.062 1.00 21.77 236 THR A C 1
ATOM 1807 O O . THR A 1 256 ? 10.549 77.198 -9.770 1.00 20.71 236 THR A O 1
ATOM 1811 N N . TYR A 1 257 ? 12.784 77.456 -9.763 1.00 19.45 237 TYR A N 1
ATOM 1812 C CA . TYR A 1 257 ? 12.651 78.786 -9.106 1.00 21.90 237 TYR A CA 1
ATOM 1813 C C . TYR A 1 257 ? 12.014 79.804 -10.012 1.00 23.29 237 TYR A C 1
ATOM 1814 O O . TYR A 1 257 ? 11.150 80.618 -9.578 1.00 20.05 237 TYR A O 1
ATOM 1823 N N . ARG A 1 258 ? 12.329 79.750 -11.317 1.00 22.29 238 ARG A N 1
ATOM 1824 C CA . ARG A 1 258 ? 11.631 80.669 -12.224 1.00 20.54 238 ARG A CA 1
ATOM 1825 C C . ARG A 1 258 ? 10.127 80.303 -12.345 1.00 21.17 238 ARG A C 1
ATOM 1826 O O . ARG A 1 258 ? 9.248 81.145 -12.549 1.00 19.16 238 ARG A O 1
ATOM 1834 N N . VAL A 1 259 ? 9.813 79.012 -12.246 1.00 18.80 239 VAL A N 1
ATOM 1835 C CA . VAL A 1 259 ? 8.382 78.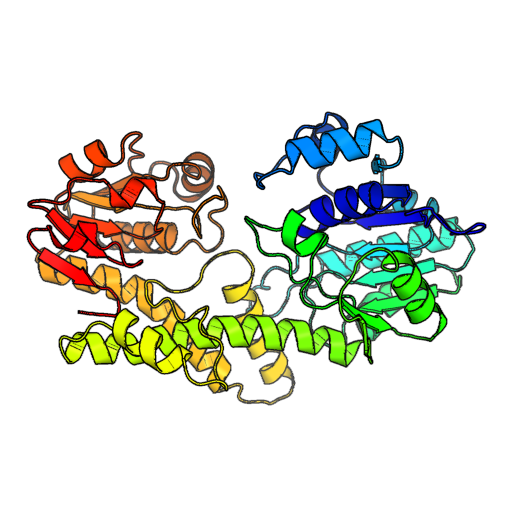604 -12.331 1.00 17.76 239 VAL A CA 1
ATOM 1836 C C . VAL A 1 259 ? 7.641 79.226 -11.131 1.00 18.02 239 VAL A C 1
ATOM 1837 O O . VAL A 1 259 ? 6.542 79.816 -11.291 1.00 16.90 239 VAL A O 1
ATOM 1841 N N . PHE A 1 260 ? 8.230 79.056 -9.942 1.00 18.00 240 PHE A N 1
ATOM 1842 C CA . PHE A 1 260 ? 7.483 79.531 -8.697 1.00 19.10 240 PHE A CA 1
ATOM 1843 C C . PHE A 1 260 ? 7.527 81.053 -8.546 1.00 21.85 240 PHE A C 1
ATOM 1844 O O . PHE A 1 260 ? 6.679 81.601 -7.893 1.00 19.60 240 PHE A O 1
ATOM 1852 N N . GLU A 1 261 ? 8.455 81.741 -9.237 1.00 23.30 241 GLU A N 1
ATOM 1853 C CA . GLU A 1 261 ? 8.334 83.225 -9.380 1.00 22.49 241 GLU A CA 1
ATOM 1854 C C . GLU A 1 261 ? 7.026 83.548 -10.009 1.00 21.26 241 GLU A C 1
ATOM 1855 O O . GLU A 1 261 ? 6.282 84.431 -9.524 1.00 19.92 241 GLU A O 1
ATOM 1861 N N . ALA A 1 262 ? 6.672 82.876 -11.109 1.00 18.51 242 ALA A N 1
ATOM 1862 C CA . ALA A 1 262 ? 5.416 83.164 -11.782 1.00 18.39 242 ALA A CA 1
ATOM 1863 C C . ALA A 1 262 ? 4.194 82.642 -10.958 1.00 20.15 242 ALA A C 1
ATOM 1864 O O . ALA A 1 262 ? 3.120 83.302 -10.883 1.00 21.85 242 ALA A O 1
ATOM 1866 N N . VAL A 1 263 ? 4.320 81.437 -10.356 1.00 20.23 243 VAL A N 1
ATOM 1867 C CA . VAL A 1 263 ? 3.175 80.880 -9.553 1.00 20.52 243 VAL A CA 1
ATOM 1868 C C . VAL A 1 263 ? 2.830 81.902 -8.418 1.00 19.68 243 VAL A C 1
ATOM 1869 O O . VAL A 1 263 ? 1.665 82.237 -8.187 1.00 18.44 243 VAL A O 1
ATOM 1873 N N . GLY A 1 264 ? 3.864 82.374 -7.718 1.00 19.57 244 GLY A N 1
ATOM 1874 C CA . GLY A 1 264 ? 3.694 83.287 -6.539 1.00 20.74 244 GLY A CA 1
ATOM 1875 C C . GLY A 1 264 ? 3.064 84.690 -6.849 1.00 25.37 244 GLY A C 1
ATOM 1876 O O . GLY A 1 264 ? 2.607 85.417 -5.963 1.00 22.25 244 GLY A O 1
ATOM 1877 N N . LEU A 1 265 ? 3.140 85.138 -8.097 1.00 23.50 245 LEU A N 1
ATOM 1878 C CA . LEU A 1 265 ? 2.440 86.438 -8.476 1.00 23.37 245 LEU A CA 1
ATOM 1879 C C . LEU A 1 265 ? 0.944 86.316 -8.424 1.00 24.80 245 LEU A C 1
ATOM 1880 O O . LEU A 1 265 ? 0.220 87.313 -8.459 1.00 26.10 245 LEU A O 1
ATOM 1885 N N . ASP A 1 266 ? 0.389 85.074 -8.426 1.00 23.77 246 ASP A N 1
ATOM 1886 C CA . ASP A 1 266 ? -1.076 84.950 -8.263 1.00 23.73 246 ASP A CA 1
ATOM 1887 C C . ASP A 1 266 ? -1.467 85.614 -6.901 1.00 23.16 246 ASP A C 1
ATOM 1888 O O . ASP A 1 266 ? -0.842 85.351 -5.898 1.00 22.93 246 ASP A O 1
ATOM 1893 N N . LYS A 1 267 ? -2.527 86.396 -6.872 1.00 24.20 247 LYS A N 1
ATOM 1894 C CA . LYS A 1 267 ? -2.913 87.074 -5.596 1.00 32.20 247 LYS A CA 1
ATOM 1895 C C . LYS A 1 267 ? -3.449 86.142 -4.505 1.00 28.06 247 LYS A C 1
ATOM 1896 O O . LYS A 1 267 ? -3.423 86.492 -3.327 1.00 25.43 247 LYS A O 1
ATOM 1902 N N . ARG A 1 268 ? -3.775 84.918 -4.886 1.00 24.68 248 ARG A N 1
ATOM 1903 C CA . ARG A 1 268 ? -4.193 83.898 -3.915 1.00 24.72 248 ARG A CA 1
ATOM 1904 C C . ARG A 1 268 ? -3.067 83.103 -3.298 1.00 25.90 248 ARG A C 1
ATOM 1905 O O . ARG A 1 268 ? -3.271 82.326 -2.353 1.00 24.11 248 ARG A O 1
ATOM 1913 N N . ILE A 1 269 ? -1.867 83.282 -3.794 1.00 21.79 249 ILE A N 1
ATOM 1914 C CA . ILE A 1 269 ? -0.786 82.400 -3.374 1.00 23.31 249 ILE A CA 1
ATOM 1915 C C . ILE A 1 269 ? 0.278 83.225 -2.765 1.00 28.26 249 ILE A C 1
ATOM 1916 O O . ILE A 1 269 ? 0.784 84.078 -3.430 1.00 27.55 249 ILE A O 1
ATOM 1921 N N . GLY A 1 270 ? 0.714 82.898 -1.542 1.00 25.02 250 GLY A N 1
ATOM 1922 C CA . GLY A 1 270 ? 1.902 83.551 -0.942 1.00 21.30 250 GLY A CA 1
ATOM 1923 C C . GLY A 1 270 ? 3.185 83.339 -1.746 1.00 25.98 250 GLY A C 1
ATOM 1924 O O . GLY A 1 270 ? 3.473 82.188 -2.173 1.00 19.40 250 GLY A O 1
ATOM 1925 N N . ARG A 1 271 ? 3.964 84.402 -2.037 1.00 22.77 251 ARG A N 1
ATOM 1926 C CA . ARG A 1 271 ? 5.160 84.098 -2.910 1.00 27.16 251 ARG A CA 1
ATOM 1927 C C . ARG A 1 271 ? 6.304 83.405 -2.177 1.00 28.14 251 ARG A C 1
ATOM 1928 O O . ARG A 1 271 ? 7.189 82.769 -2.771 1.00 28.26 251 ARG A O 1
ATOM 1936 N N . HIS A 1 272 ? 6.245 83.396 -0.861 1.00 22.66 252 HIS A N 1
ATOM 1937 C CA . HIS A 1 272 ? 7.357 82.842 -0.106 1.00 24.43 252 HIS A CA 1
ATOM 1938 C C . HIS A 1 272 ? 7.197 81.358 0.223 1.00 22.46 252 HIS A C 1
ATOM 1939 O O . HIS A 1 272 ? 6.048 80.847 0.304 1.00 22.73 252 HIS A O 1
ATOM 1946 N N . TYR A 1 273 ? 8.317 80.752 0.548 1.00 18.50 253 TYR A N 1
ATOM 1947 C CA . TYR A 1 273 ? 8.462 79.340 1.039 1.00 24.23 253 TYR A CA 1
ATOM 1948 C C . TYR A 1 273 ? 8.248 78.344 -0.085 1.00 22.70 253 TYR A C 1
ATOM 1949 O O . TYR A 1 273 ? 7.908 77.195 0.175 1.00 20.36 253 TYR A O 1
ATOM 1958 N N . PHE A 1 274 ? 8.498 78.787 -1.342 1.00 22.13 254 PHE A N 1
ATOM 1959 C CA . PHE A 1 274 ? 8.602 77.786 -2.429 1.00 22.26 254 PHE A CA 1
ATOM 1960 C C . PHE A 1 274 ? 10.085 77.578 -2.775 1.00 24.27 254 PHE A C 1
ATOM 1961 O O . PHE A 1 274 ? 10.403 77.280 -3.925 1.00 24.18 254 PHE A O 1
ATOM 1969 N N . GLY A 1 275 ? 10.970 77.607 -1.781 1.00 25.09 255 GLY A N 1
ATOM 1970 C CA . GLY A 1 275 ? 12.371 77.373 -2.045 1.00 25.52 255 GLY A CA 1
ATOM 1971 C C . GLY A 1 275 ? 12.699 75.882 -2.096 1.00 26.53 255 GLY A C 1
ATOM 1972 O O . GLY A 1 275 ? 13.098 75.264 -1.083 1.00 23.43 255 GLY A O 1
ATOM 1973 N N . ALA A 1 276 ? 12.585 75.327 -3.301 1.00 21.65 256 ALA A N 1
ATOM 1974 C CA . ALA A 1 276 ? 12.858 73.919 -3.527 1.00 21.82 256 ALA A CA 1
ATOM 1975 C C . ALA A 1 276 ? 14.314 73.679 -3.152 1.00 20.52 256 ALA A C 1
ATOM 1976 O O . ALA A 1 276 ? 15.130 74.595 -3.154 1.00 21.70 256 ALA A O 1
ATOM 1978 N N . GLY A 1 277 ? 14.641 72.454 -2.796 1.00 19.00 257 GLY A N 1
ATOM 1979 C CA . GLY A 1 277 ? 16.025 72.074 -2.449 1.00 21.96 257 GLY A CA 1
ATOM 1980 C C . GLY A 1 277 ? 16.037 70.871 -1.535 1.00 22.27 257 GLY A C 1
ATOM 1981 O O . GLY A 1 277 ? 15.255 69.938 -1.729 1.00 20.29 257 GLY A O 1
ATOM 1982 N N . LEU A 1 278 ? 16.979 70.862 -0.591 1.00 20.95 258 LEU A N 1
ATOM 1983 C CA . LEU A 1 278 ? 17.172 69.677 0.242 1.00 22.59 258 LEU A CA 1
ATOM 1984 C C . LEU A 1 278 ? 16.074 69.423 1.242 1.00 22.76 258 LEU A C 1
ATOM 1985 O O . LEU A 1 278 ? 16.070 68.363 1.891 1.00 22.04 258 LEU A O 1
ATOM 1990 N N . GLY A 1 279 ? 15.171 70.381 1.386 1.00 21.75 259 GLY A N 1
ATOM 1991 C CA . GLY A 1 279 ? 13.985 70.232 2.280 1.00 20.48 259 GLY A CA 1
ATOM 1992 C C . GLY A 1 279 ? 14.134 71.005 3.564 1.00 22.73 259 GLY A C 1
ATOM 1993 O O . GLY A 1 279 ? 15.132 71.756 3.736 1.00 20.76 259 GLY A O 1
ATOM 1994 N N . PHE A 1 280 ? 13.236 70.770 4.530 1.00 23.61 260 PHE A N 1
ATOM 1995 C CA . PHE A 1 280 ? 13.325 71.598 5.791 1.00 22.45 260 PHE A CA 1
ATOM 1996 C C . PHE A 1 280 ? 13.982 70.794 6.888 1.00 21.93 260 PHE A C 1
ATOM 1997 O O . PHE A 1 280 ? 13.719 69.567 7.024 1.00 21.08 260 PHE A O 1
ATOM 2005 N N . GLY A 1 281 ? 14.830 71.470 7.704 1.00 19.73 261 GLY A N 1
ATOM 2006 C CA . GLY A 1 281 ? 15.354 70.862 8.897 1.00 20.65 261 GLY A CA 1
ATOM 2007 C C . GLY A 1 281 ? 14.965 71.760 10.092 1.00 23.14 261 GLY A C 1
ATOM 2008 O O . GLY A 1 281 ? 13.913 72.454 10.064 1.00 23.43 261 GLY A O 1
ATOM 2009 N N . GLY A 1 282 ? 15.795 71.759 11.119 1.00 21.97 262 GLY A N 1
ATOM 2010 C CA . GLY A 1 282 ? 15.515 72.578 12.333 1.00 24.98 262 GLY A CA 1
ATOM 2011 C C . GLY A 1 282 ? 14.657 71.752 13.309 1.00 25.53 262 GLY A C 1
ATOM 2012 O O . GLY A 1 282 ? 14.174 70.643 12.986 1.00 24.80 262 GLY A O 1
ATOM 2013 N N . SER A 1 283 ? 14.470 72.299 14.495 1.00 25.17 263 SER A N 1
ATOM 2014 C CA . SER A 1 283 ? 13.776 71.571 15.554 1.00 25.39 263 SER A CA 1
ATOM 2015 C C . SER A 1 283 ? 12.301 71.764 15.510 1.00 28.21 263 SER A C 1
ATOM 2016 O O . SER A 1 283 ? 11.643 71.261 16.418 1.00 33.53 263 SER A O 1
ATOM 2019 N N . CYS A 1 284 ? 11.746 72.434 14.470 1.00 24.29 264 CYS A N 1
ATOM 2020 C CA . CYS A 1 284 ? 10.297 72.555 14.431 1.00 24.90 264 CYS A CA 1
ATOM 2021 C C . CYS A 1 284 ? 9.581 71.811 13.340 1.00 26.35 264 CYS A C 1
ATOM 2022 O O . CYS A 1 284 ? 8.674 71.022 13.636 1.00 22.13 264 CYS A O 1
ATOM 2025 N N . PHE A 1 285 ? 9.863 72.135 12.059 1.00 19.69 265 PHE A N 1
ATOM 2026 C CA . PHE A 1 285 ? 8.984 71.641 11.039 1.00 19.74 265 PHE A CA 1
ATOM 2027 C C . PHE A 1 285 ? 8.951 70.092 10.945 1.00 17.87 265 PHE A C 1
ATOM 2028 O O . PHE A 1 285 ? 7.880 69.531 10.782 1.00 20.90 265 PHE A O 1
ATOM 2036 N N . PRO A 1 286 ? 10.117 69.413 10.973 1.00 19.38 266 PRO A N 1
ATOM 2037 C CA . PRO A 1 286 ? 10.065 67.933 10.849 1.00 19.74 266 PRO A CA 1
ATOM 2038 C C . PRO A 1 286 ? 9.224 67.373 12.008 1.00 20.10 266 PRO A C 1
ATOM 2039 O O . PRO A 1 286 ? 8.298 66.603 11.750 1.00 22.77 266 PRO A O 1
ATOM 2043 N N . LYS A 1 287 ? 9.490 67.798 13.233 1.00 23.59 267 LYS A N 1
ATOM 2044 C CA . LYS A 1 287 ? 8.841 67.113 14.375 1.00 23.50 267 LYS A CA 1
ATOM 2045 C C . LYS A 1 287 ? 7.391 67.585 14.531 1.00 24.80 267 LYS A C 1
ATOM 2046 O O . LYS A 1 287 ? 6.492 66.792 14.944 1.00 20.53 267 LYS A O 1
ATOM 2052 N N . ASP A 1 288 ? 7.097 68.873 14.177 1.00 20.60 268 ASP A N 1
ATOM 2053 C CA . ASP A 1 288 ? 5.642 69.291 14.267 1.00 22.54 268 ASP A CA 1
ATOM 2054 C C . ASP A 1 288 ? 4.825 68.607 13.231 1.00 20.03 268 ASP A C 1
ATOM 2055 O O . ASP A 1 288 ? 3.672 68.339 13.429 1.00 21.18 268 ASP A O 1
ATOM 2060 N N . THR A 1 289 ? 5.393 68.400 12.046 1.00 17.02 269 THR A N 1
ATOM 2061 C CA . THR A 1 289 ? 4.635 67.729 11.006 1.00 19.41 269 THR A CA 1
ATOM 2062 C C . THR A 1 289 ? 4.332 66.259 11.420 1.00 19.18 269 THR A C 1
ATOM 2063 O O . THR A 1 289 ? 3.231 65.768 11.217 1.00 18.19 269 THR A O 1
ATOM 2067 N N . LEU A 1 290 ? 5.359 65.602 11.927 1.00 19.25 270 LEU A N 1
ATOM 2068 C CA . LEU A 1 290 ? 5.220 64.220 12.412 1.00 20.16 270 LEU A CA 1
ATOM 2069 C C . LEU A 1 290 ? 4.202 64.206 13.598 1.00 19.64 270 LEU A C 1
ATOM 2070 O O . LEU A 1 290 ? 3.329 63.392 13.635 1.00 19.11 270 LEU A O 1
ATOM 2075 N N . ALA A 1 291 ? 4.328 65.139 14.542 1.00 18.30 271 ALA A N 1
ATOM 2076 C CA . ALA A 1 291 ? 3.316 65.212 15.663 1.00 18.41 271 ALA A CA 1
ATOM 2077 C C . ALA A 1 291 ? 1.920 65.395 15.147 1.00 19.18 271 ALA A C 1
ATOM 2078 O O . ALA A 1 291 ? 0.918 64.845 15.688 1.00 17.97 271 ALA A O 1
ATOM 2080 N N . PHE A 1 292 ? 1.776 66.229 14.093 1.00 19.09 272 PHE A N 1
ATOM 2081 C CA . PHE A 1 292 ? 0.429 66.463 13.542 1.00 18.08 272 PHE A CA 1
ATOM 2082 C C . PHE A 1 292 ? -0.143 65.226 12.927 1.00 17.63 272 PHE A C 1
ATOM 2083 O O . PHE A 1 292 ? -1.332 64.879 13.115 1.00 20.56 272 PHE A O 1
ATOM 2091 N N . ILE A 1 293 ? 0.720 64.489 12.212 1.00 17.90 273 ILE A N 1
ATOM 2092 C CA . ILE A 1 293 ? 0.259 63.243 11.597 1.00 19.70 273 ILE A CA 1
ATOM 2093 C C . ILE A 1 293 ? -0.195 62.255 12.731 1.00 18.09 273 ILE A C 1
ATOM 2094 O O . ILE A 1 293 ? -1.242 61.629 12.610 1.00 18.88 273 ILE A O 1
ATOM 2099 N N . ARG A 1 294 ? 0.680 62.092 13.728 1.00 17.27 274 ARG A N 1
ATOM 2100 C CA . ARG A 1 294 ? 0.441 61.103 14.841 1.00 22.49 274 ARG A CA 1
ATOM 2101 C C . ARG A 1 294 ? -0.813 61.510 15.634 1.00 25.11 274 ARG A C 1
ATOM 2102 O O . ARG A 1 294 ? -1.603 60.665 16.025 1.00 22.87 274 ARG A O 1
ATOM 2110 N N . PHE A 1 295 ? -0.994 62.812 15.843 1.00 21.41 275 PHE A N 1
ATOM 2111 C CA . PHE A 1 295 ? -2.192 63.293 16.545 1.00 22.40 275 PHE A CA 1
ATOM 2112 C C . PHE A 1 295 ? -3.443 62.981 15.733 1.00 24.37 275 PHE A C 1
ATOM 2113 O O . PHE A 1 295 ? -4.421 62.448 16.271 1.00 22.55 275 PHE A O 1
ATOM 2121 N N . GLY A 1 296 ? -3.457 63.301 14.416 1.00 20.48 276 GLY A N 1
ATOM 2122 C CA . GLY A 1 296 ? -4.626 62.973 13.590 1.00 20.16 276 GLY A CA 1
ATOM 2123 C C . GLY A 1 296 ? -4.848 61.424 13.573 1.00 23.03 276 GLY A C 1
ATOM 2124 O O . GLY A 1 296 ? -5.997 60.935 13.671 1.00 21.76 276 GLY A O 1
ATOM 2125 N N . GLU A 1 297 ? -3.766 60.666 13.431 1.00 21.96 277 GLU A N 1
ATOM 2126 C CA . GLU A 1 297 ? -3.946 59.176 13.339 1.00 24.49 277 GLU A CA 1
ATOM 2127 C C . GLU A 1 297 ? -4.554 58.665 14.646 1.00 22.75 277 GLU A C 1
ATOM 2128 O O . GLU A 1 297 ? -5.408 57.805 14.565 1.00 24.69 277 GLU A O 1
ATOM 2134 N N . SER A 1 298 ? -4.227 59.305 15.769 1.00 23.16 278 SER A N 1
ATOM 2135 C CA . SER A 1 298 ? -4.776 58.921 17.148 1.00 28.40 278 SER A CA 1
ATOM 2136 C C . SER A 1 298 ? -6.286 59.184 17.189 1.00 31.85 278 SER A C 1
ATOM 2137 O O . SER A 1 298 ? -6.972 58.569 17.966 1.00 28.23 278 SER A O 1
ATOM 2140 N N . LEU A 1 299 ? -6.822 60.040 16.304 1.00 26.18 279 LEU A N 1
ATOM 2141 C CA . LEU A 1 299 ? -8.226 60.195 16.200 1.00 24.41 279 LEU A CA 1
ATOM 2142 C C . LEU A 1 299 ? -8.834 59.454 15.035 1.00 27.99 279 LEU A C 1
ATOM 2143 O O . LEU A 1 299 ? -9.994 59.768 14.628 1.00 30.72 279 LEU A O 1
ATOM 2148 N N . GLY A 1 300 ? -8.085 58.519 14.460 1.00 27.76 280 GLY A N 1
ATOM 2149 C CA . GLY A 1 300 ? -8.605 57.708 13.343 1.00 24.57 280 GLY A CA 1
ATOM 2150 C C . GLY A 1 300 ? -8.512 58.392 11.972 1.00 26.55 280 GLY A C 1
ATOM 2151 O O . GLY A 1 300 ? -9.090 57.896 11.019 1.00 26.45 280 GLY A O 1
ATOM 2152 N N . LEU A 1 301 ? -7.804 59.523 11.842 1.00 22.23 281 LEU A N 1
ATOM 2153 C CA . LEU A 1 301 ? -7.753 60.227 10.507 1.00 20.63 281 LEU A CA 1
ATOM 2154 C C . LEU A 1 301 ? -6.534 59.793 9.706 1.00 22.49 281 LEU A C 1
ATOM 2155 O O . LEU A 1 301 ? -5.462 59.506 10.282 1.00 21.20 281 LEU A O 1
ATOM 2160 N N . GLU A 1 302 ? -6.665 59.782 8.372 1.00 21.91 282 GLU A N 1
ATOM 2161 C CA . GLU A 1 302 ? -5.557 59.311 7.500 1.00 21.41 282 GLU A CA 1
ATOM 2162 C C . GLU A 1 302 ? -4.384 60.318 7.411 1.00 23.46 282 GLU A C 1
ATOM 2163 O O . GLU A 1 302 ? -3.234 59.934 7.408 1.00 21.95 282 GLU A O 1
ATOM 2169 N N . MET A 1 303 ? -4.675 61.631 7.374 1.00 21.33 283 MET A N 1
ATOM 2170 C CA . MET A 1 303 ? -3.575 62.647 7.313 1.00 20.13 283 MET A CA 1
ATOM 2171 C C . MET A 1 303 ? -2.722 62.454 6.023 1.00 18.52 283 MET A C 1
ATOM 2172 O O . MET A 1 303 ? -1.519 62.552 6.078 1.00 17.82 283 MET A O 1
ATOM 2177 N N . ALA A 1 304 ? -3.362 62.159 4.912 1.00 20.13 284 ALA A N 1
ATOM 2178 C CA . ALA A 1 304 ? -2.654 61.751 3.665 1.00 19.67 284 ALA A CA 1
ATOM 2179 C C . ALA A 1 304 ? -1.738 62.874 3.138 1.00 20.73 284 ALA A C 1
ATOM 2180 O O . ALA A 1 304 ? -0.603 62.627 2.684 1.00 18.83 284 ALA A O 1
ATOM 2182 N N . ILE A 1 305 ? -2.216 64.130 3.185 1.00 17.39 285 ILE A N 1
ATOM 2183 C CA . ILE A 1 305 ? -1.310 65.213 2.669 1.00 17.68 285 ILE A CA 1
ATOM 2184 C C . ILE A 1 305 ? -0.144 65.426 3.565 1.00 17.82 285 ILE A C 1
ATOM 2185 O O . ILE A 1 305 ? 1.018 65.507 3.107 1.00 16.99 285 ILE A O 1
ATOM 2190 N N . SER A 1 306 ? -0.392 65.537 4.873 1.00 14.97 286 SER A N 1
ATOM 2191 C CA . SER A 1 306 ? 0.702 65.755 5.791 1.00 16.68 286 SER A CA 1
ATOM 2192 C C . SER A 1 306 ? 1.747 64.654 5.704 1.00 17.32 286 SER A C 1
ATOM 2193 O O . SER A 1 306 ? 2.937 64.918 5.800 1.00 19.05 286 SER A O 1
ATOM 2196 N N . LYS A 1 307 ? 1.297 63.376 5.563 1.00 18.25 287 LYS A N 1
ATOM 2197 C CA . LYS A 1 307 ? 2.299 62.263 5.357 1.00 20.18 287 LYS A CA 1
ATOM 2198 C C . LYS A 1 307 ? 3.089 62.457 4.038 1.00 18.37 287 LYS A C 1
ATOM 2199 O O . LYS A 1 307 ? 4.285 62.250 4.005 1.00 19.99 287 LYS A O 1
ATOM 2205 N N . ALA A 1 308 ? 2.420 62.890 2.995 1.00 16.37 288 ALA A N 1
ATOM 2206 C CA . ALA A 1 308 ? 3.120 63.127 1.701 1.00 17.54 288 ALA A CA 1
ATOM 2207 C C . ALA A 1 308 ? 4.155 64.179 1.838 1.00 20.46 288 ALA A C 1
ATOM 2208 O O . ALA A 1 308 ? 5.324 64.033 1.295 1.00 20.64 288 ALA A O 1
ATOM 2210 N N . VAL A 1 309 ? 3.821 65.205 2.663 1.00 18.98 289 VAL A N 1
ATOM 2211 C CA . VAL A 1 309 ? 4.772 66.282 2.906 1.00 19.24 289 VAL A CA 1
ATOM 2212 C C . VAL A 1 309 ? 6.048 65.748 3.445 1.00 20.20 289 VAL A C 1
ATOM 2213 O O . VAL A 1 309 ? 7.173 66.166 3.042 1.00 18.28 289 VAL A O 1
ATOM 2217 N N . LEU A 1 310 ? 5.928 64.869 4.443 1.00 21.42 290 LEU A N 1
ATOM 2218 C CA . LEU A 1 310 ? 7.128 64.290 5.064 1.00 21.89 290 LEU A CA 1
ATOM 2219 C C . LEU A 1 310 ? 7.826 63.264 4.152 1.00 21.76 290 LEU A C 1
ATOM 2220 O O . LEU A 1 310 ? 9.059 63.167 4.176 1.00 24.11 290 LEU A O 1
ATOM 2225 N N . ARG A 1 311 ? 7.059 62.487 3.385 1.00 19.11 291 ARG A N 1
ATOM 2226 C CA . ARG A 1 311 ? 7.713 61.547 2.430 1.00 22.06 291 ARG A CA 1
ATOM 2227 C C . ARG A 1 311 ? 8.662 62.299 1.466 1.00 23.71 291 ARG A C 1
ATOM 2228 O O . ARG A 1 311 ? 9.817 61.881 1.205 1.00 20.51 291 ARG A O 1
ATOM 2236 N N . VAL A 1 312 ? 8.180 63.393 0.887 1.00 20.15 292 VAL A N 1
ATOM 2237 C CA . VAL A 1 312 ? 9.043 64.196 -0.025 1.00 17.23 292 VAL A CA 1
ATOM 2238 C C . VAL A 1 312 ? 10.228 64.712 0.729 1.00 19.05 292 VAL A C 1
ATOM 2239 O O . VAL A 1 312 ? 11.347 64.607 0.274 1.00 16.78 292 VAL A O 1
ATOM 2243 N N . ASN A 1 313 ? 10.013 65.230 1.963 1.00 20.84 293 ASN A N 1
ATOM 2244 C CA . ASN A 1 313 ? 11.131 65.812 2.695 1.00 18.74 293 ASN A CA 1
ATOM 2245 C C . ASN A 1 313 ? 12.191 64.797 2.993 1.00 23.45 293 ASN A C 1
ATOM 2246 O O . ASN A 1 313 ? 13.415 65.107 2.947 1.00 21.32 293 ASN A O 1
ATOM 2251 N N . GLU A 1 314 ? 11.765 63.572 3.327 1.00 22.96 294 GLU A N 1
ATOM 2252 C CA . GLU A 1 314 ? 12.778 62.593 3.719 1.00 26.72 294 GLU A CA 1
ATOM 2253 C C . GLU A 1 314 ? 13.558 62.111 2.490 1.00 22.14 294 GLU A C 1
ATOM 2254 O O . GLU A 1 314 ? 14.669 61.651 2.601 1.00 24.01 294 GLU A O 1
ATOM 2260 N N . TYR A 1 315 ? 12.917 62.194 1.330 1.00 22.66 295 TYR A N 1
ATOM 2261 C CA . TYR A 1 315 ? 13.521 61.771 0.059 1.00 20.89 295 TYR A CA 1
ATOM 2262 C C . TYR A 1 315 ? 14.632 62.690 -0.442 1.00 22.54 295 TYR A C 1
ATOM 2263 O O . TYR A 1 315 ? 15.666 62.198 -0.992 1.00 21.79 295 TYR A O 1
ATOM 2272 N N . MET A 1 316 ? 14.451 64.021 -0.286 1.00 21.13 296 MET A N 1
ATOM 2273 C CA . MET A 1 316 ? 15.352 64.964 -0.930 1.00 20.88 296 MET A CA 1
ATOM 2274 C C . MET A 1 316 ? 16.856 64.741 -0.615 1.00 21.67 296 MET A C 1
ATOM 2275 O O . MET A 1 316 ? 17.682 64.791 -1.564 1.00 20.67 296 MET A O 1
ATOM 2280 N N . PRO A 1 317 ? 17.244 64.594 0.676 1.00 23.96 297 PRO A N 1
ATOM 2281 C CA . PRO A 1 317 ? 18.685 64.406 0.942 1.00 25.42 297 PRO A CA 1
ATOM 2282 C C . PRO A 1 317 ? 19.258 63.081 0.350 1.00 27.89 297 PRO A C 1
ATOM 2283 O O . PRO A 1 317 ? 20.414 63.046 -0.101 1.00 25.49 297 PRO A O 1
ATOM 2287 N N . ARG A 1 318 ? 18.453 62.022 0.344 1.00 26.13 298 ARG A N 1
ATOM 2288 C CA . ARG A 1 318 ? 18.846 60.762 -0.309 1.00 24.96 298 ARG A CA 1
ATOM 2289 C C . ARG A 1 318 ? 19.014 61.034 -1.799 1.00 25.09 298 ARG A C 1
ATOM 2290 O O . ARG A 1 318 ? 19.962 60.535 -2.436 1.00 24.70 298 ARG A O 1
ATOM 2298 N N . TYR A 1 319 ? 18.098 61.798 -2.402 1.00 22.88 299 TYR A N 1
ATOM 2299 C CA . TYR A 1 319 ? 18.229 62.049 -3.821 1.00 24.24 299 TYR A CA 1
ATOM 2300 C C . TYR A 1 319 ? 19.503 62.824 -4.174 1.00 25.49 299 TYR A C 1
ATOM 2301 O O . TYR A 1 319 ? 20.112 62.576 -5.244 1.00 21.77 299 TYR A O 1
ATOM 2310 N N . ALA A 1 320 ? 19.865 63.787 -3.312 1.00 20.43 300 ALA A N 1
ATOM 2311 C CA . ALA A 1 320 ? 21.028 64.654 -3.557 1.00 23.25 300 ALA A CA 1
ATOM 2312 C C . ALA A 1 320 ? 22.294 63.740 -3.571 1.00 26.42 300 ALA A C 1
ATOM 2313 O O . ALA A 1 320 ? 23.166 63.905 -4.417 1.00 24.86 300 ALA A O 1
ATOM 2315 N N . VAL A 1 321 ? 22.375 62.820 -2.605 1.00 24.57 301 VAL A N 1
ATOM 2316 C CA . VAL A 1 321 ? 23.495 61.908 -2.514 1.00 26.29 301 VAL A CA 1
ATOM 2317 C C . VAL A 1 321 ? 23.478 60.932 -3.743 1.00 28.03 301 VAL A C 1
ATOM 2318 O O . VAL A 1 321 ? 24.517 60.688 -4.346 1.00 26.07 301 VAL A O 1
ATOM 2322 N N . GLN A 1 322 ? 22.292 60.472 -4.178 1.00 26.08 302 GLN A N 1
ATOM 2323 C CA . GLN A 1 322 ? 22.207 59.651 -5.363 1.00 27.55 302 GLN A CA 1
ATOM 2324 C C . GLN A 1 322 ? 22.721 60.365 -6.626 1.00 28.17 302 GLN A C 1
ATOM 2325 O O . GLN A 1 322 ? 23.430 59.736 -7.486 1.00 26.88 302 GLN A O 1
ATOM 2331 N N . LEU A 1 323 ? 22.399 61.658 -6.757 1.00 24.54 303 LEU A N 1
ATOM 2332 C CA . LEU A 1 323 ? 22.917 62.431 -7.894 1.00 23.14 303 LEU A CA 1
ATOM 2333 C C . LEU A 1 323 ? 24.445 62.486 -7.850 1.00 27.17 303 LEU A C 1
ATOM 2334 O O . LEU A 1 323 ? 25.093 62.314 -8.899 1.00 26.16 303 LEU A O 1
ATOM 2339 N N . LEU A 1 324 ? 25.019 62.764 -6.666 1.00 25.67 304 LEU A N 1
ATOM 2340 C CA . LEU A 1 324 ? 26.476 62.909 -6.579 1.00 27.56 304 LEU A CA 1
ATOM 2341 C C . LEU A 1 324 ? 27.153 61.543 -6.988 1.00 32.05 304 LEU A C 1
ATOM 2342 O O . LEU A 1 324 ? 28.135 61.487 -7.776 1.00 30.91 304 LEU A O 1
ATOM 2347 N N . GLU A 1 325 ? 26.635 60.471 -6.398 1.00 30.48 305 GLU A N 1
ATOM 2348 C CA . GLU A 1 325 ? 27.063 59.100 -6.628 1.00 34.58 305 GLU A CA 1
ATOM 2349 C C . GLU A 1 325 ? 27.002 58.688 -8.112 1.00 38.02 305 GLU A C 1
ATOM 2350 O O . GLU A 1 325 ? 27.967 58.161 -8.661 1.00 37.14 305 GLU A O 1
ATOM 2356 N N . GLU A 1 326 ? 25.922 59.013 -8.785 1.00 33.24 306 GLU A N 1
ATOM 2357 C CA . GLU A 1 326 ? 25.805 58.818 -10.227 1.00 38.02 306 GLU A CA 1
ATOM 2358 C C . GLU A 1 326 ? 26.827 59.634 -11.044 1.00 43.19 306 GLU A C 1
ATOM 2359 O O . GLU A 1 326 ? 27.404 59.133 -12.041 1.00 37.69 306 GLU A O 1
ATOM 2365 N N . ARG A 1 327 ? 27.001 60.911 -10.688 1.00 31.53 307 ARG A N 1
ATOM 2366 C CA . ARG A 1 327 ? 27.951 61.708 -11.417 1.00 35.15 307 ARG A CA 1
ATOM 2367 C C . ARG A 1 327 ? 29.412 61.294 -11.167 1.00 36.60 307 ARG A C 1
ATOM 2368 O O . ARG A 1 327 ? 30.257 61.438 -12.048 1.00 34.23 307 ARG A O 1
ATOM 2376 N N . LEU A 1 328 ? 29.717 60.803 -9.993 1.00 32.49 308 LEU A N 1
ATOM 2377 C CA . LEU A 1 328 ? 31.125 60.463 -9.726 1.00 36.22 308 LEU A CA 1
ATOM 2378 C C . LEU A 1 328 ? 31.416 59.002 -10.039 1.00 37.84 308 LEU A C 1
ATOM 2379 O O . LEU A 1 328 ? 32.547 58.606 -10.010 1.00 37.34 308 LEU A O 1
ATOM 2384 N N . GLY A 1 329 ? 30.385 58.220 -10.345 1.00 37.65 309 GLY A N 1
ATOM 2385 C CA . GLY A 1 329 ? 30.462 56.766 -10.547 1.00 40.21 309 GLY A CA 1
ATOM 2386 C C . GLY A 1 329 ? 30.744 55.985 -9.286 1.00 46.26 309 GLY A C 1
ATOM 2387 O O . GLY A 1 329 ? 31.605 55.099 -9.303 1.00 41.62 309 GLY A O 1
ATOM 2388 N N . GLY A 1 330 ? 30.046 56.288 -8.185 1.00 41.58 310 GLY A N 1
ATOM 2389 C CA . GLY A 1 330 ? 30.255 55.590 -6.905 1.00 38.28 310 GLY A CA 1
ATOM 2390 C C . GLY A 1 330 ? 31.049 56.488 -5.986 1.00 37.70 310 GLY A C 1
ATOM 2391 O O . GLY A 1 330 ? 31.857 57.330 -6.467 1.00 41.56 310 GLY A O 1
ATOM 2392 N N . LEU A 1 331 ? 30.806 56.354 -4.678 1.00 33.99 311 LEU A N 1
ATOM 2393 C CA . LEU A 1 331 ? 31.373 57.267 -3.679 1.00 36.28 311 LEU A CA 1
ATOM 2394 C C . LEU A 1 331 ? 32.514 56.701 -2.810 1.00 37.81 311 LEU A C 1
ATOM 2395 O O . LEU A 1 331 ? 33.236 57.478 -2.195 1.00 34.74 311 LEU A O 1
ATOM 2400 N N . ARG A 1 332 ? 32.656 55.366 -2.757 1.00 40.43 312 ARG A N 1
ATOM 2401 C CA . ARG A 1 332 ? 33.685 54.716 -1.889 1.00 43.08 312 ARG A CA 1
ATOM 2402 C C . ARG A 1 332 ? 35.064 55.349 -2.079 1.00 42.68 312 ARG A C 1
ATOM 2403 O O . ARG A 1 332 ? 35.538 55.451 -3.198 1.00 42.31 312 ARG A O 1
ATOM 2411 N N . GLY A 1 333 ? 35.654 55.850 -0.993 1.00 41.75 313 GLY A N 1
ATOM 2412 C CA . GLY A 1 333 ? 37.005 56.389 -1.021 1.00 40.66 313 GLY A CA 1
ATOM 2413 C C . GLY A 1 333 ? 37.061 57.761 -1.637 1.00 45.67 313 GLY A C 1
ATOM 2414 O O . GLY A 1 333 ? 38.129 58.375 -1.682 1.00 45.75 313 GLY A O 1
ATOM 2415 N N . ARG A 1 334 ? 35.921 58.289 -2.106 1.00 42.85 314 ARG A N 1
ATOM 2416 C CA . ARG A 1 334 ? 35.989 59.541 -2.858 1.00 40.22 314 ARG A CA 1
ATOM 2417 C C . ARG A 1 334 ? 35.975 60.718 -1.900 1.00 37.98 314 ARG A C 1
ATOM 2418 O O . ARG A 1 334 ? 35.430 60.633 -0.835 1.00 41.82 314 ARG A O 1
ATOM 2426 N N . HIS A 1 335 ? 36.598 61.818 -2.276 1.00 37.30 315 HIS A N 1
ATOM 2427 C CA . HIS A 1 335 ? 36.729 62.958 -1.437 1.00 40.46 315 HIS A CA 1
ATOM 2428 C C . HIS A 1 335 ? 35.560 63.858 -1.784 1.00 40.07 315 HIS A C 1
ATOM 2429 O O . HIS A 1 335 ? 35.520 64.411 -2.877 1.00 40.32 315 HIS A O 1
ATOM 2436 N N . VAL A 1 336 ? 34.662 64.089 -0.828 1.00 35.67 316 VAL A N 1
ATOM 2437 C CA . VAL A 1 336 ? 33.378 64.841 -1.076 1.00 34.45 316 VAL A CA 1
ATOM 2438 C C . VAL A 1 336 ? 33.129 65.844 0.041 1.00 31.93 316 VAL A C 1
ATOM 2439 O O . VAL A 1 336 ? 33.357 65.534 1.196 1.00 35.75 316 VAL A O 1
ATOM 2443 N N . GLY A 1 337 ? 32.731 67.065 -0.308 1.00 32.25 317 GLY A N 1
ATOM 2444 C CA . GLY A 1 337 ? 32.465 68.088 0.682 1.00 31.65 317 GLY A CA 1
ATOM 2445 C C . GLY A 1 337 ? 30.980 68.378 0.894 1.00 34.47 317 GLY A C 1
ATOM 2446 O O . GLY A 1 337 ? 30.134 68.224 -0.024 1.00 30.31 317 GLY A O 1
ATOM 2447 N N . VAL A 1 338 ? 30.664 68.906 2.073 1.00 28.72 318 VAL A N 1
ATOM 2448 C CA . VAL A 1 338 ? 29.359 69.445 2.290 1.00 26.20 318 VAL A CA 1
ATOM 2449 C C . VAL A 1 338 ? 29.578 70.859 2.704 1.00 26.21 318 VAL A C 1
ATOM 2450 O O . VAL A 1 338 ? 30.174 71.096 3.756 1.00 29.80 318 VAL A O 1
ATOM 2454 N N . LEU A 1 339 ? 29.005 71.793 1.936 1.00 26.93 319 LEU A N 1
ATOM 2455 C CA . LEU A 1 339 ? 28.966 73.202 2.246 1.00 26.39 319 LEU A CA 1
ATOM 2456 C C . LEU A 1 339 ? 27.696 73.544 2.992 1.00 29.33 319 LEU A C 1
ATOM 2457 O O . LEU A 1 339 ? 26.629 73.634 2.364 1.00 24.23 319 LEU A O 1
ATOM 2462 N N . GLY A 1 340 ? 27.792 73.745 4.322 1.00 25.56 320 GLY A N 1
ATOM 2463 C CA . GLY A 1 340 ? 26.613 74.189 5.080 1.00 24.22 320 GLY A CA 1
ATOM 2464 C C . GLY A 1 340 ? 26.157 73.052 6.028 1.00 28.55 320 GLY A C 1
ATOM 2465 O O . GLY A 1 340 ? 25.889 71.952 5.574 1.00 27.09 320 GLY A O 1
ATOM 2466 N N . LEU A 1 341 ? 26.139 73.322 7.344 1.00 26.16 321 LEU A N 1
ATOM 2467 C CA . LEU A 1 341 ? 25.728 72.352 8.306 1.00 25.17 321 LEU A CA 1
ATOM 2468 C C . LEU A 1 341 ? 24.605 72.947 9.160 1.00 27.89 321 LEU A C 1
ATOM 2469 O O . LEU A 1 341 ? 23.823 72.195 9.716 1.00 28.91 321 LEU A O 1
ATOM 2474 N N . ALA A 1 342 ? 24.601 74.272 9.383 1.00 26.33 322 ALA A N 1
ATOM 2475 C CA . ALA A 1 342 ? 23.469 74.911 10.083 1.00 28.43 322 ALA A CA 1
ATOM 2476 C C . ALA A 1 342 ? 22.175 74.590 9.322 1.00 28.66 322 ALA A C 1
ATOM 2477 O O . ALA A 1 342 ? 22.198 74.465 8.102 1.00 24.55 322 ALA A O 1
ATOM 2479 N N . PHE A 1 343 ? 21.037 74.516 10.002 1.00 24.27 323 PHE A N 1
ATOM 2480 C CA . PHE A 1 343 ? 19.794 74.069 9.345 1.00 28.32 323 PHE A CA 1
ATOM 2481 C C . PHE A 1 343 ? 19.217 75.137 8.423 1.00 29.35 323 PHE A C 1
ATOM 2482 O O . PHE A 1 343 ? 18.418 74.845 7.526 1.00 27.23 323 PHE A O 1
ATOM 2490 N N . LYS A 1 344 ? 19.659 76.368 8.633 1.00 26.95 324 LYS A N 1
ATOM 2491 C CA . LYS A 1 344 ? 19.465 77.439 7.669 1.00 29.57 324 LYS A CA 1
ATOM 2492 C C . LYS A 1 344 ? 20.546 78.504 7.903 1.00 28.75 324 LYS A C 1
ATOM 2493 O O . LYS A 1 344 ? 21.314 78.389 8.892 1.00 34.19 324 LYS A O 1
ATOM 2499 N N . PRO A 1 345 ? 20.648 79.524 6.989 1.00 31.65 325 PRO A N 1
ATOM 2500 C CA . PRO A 1 345 ? 21.700 80.523 7.153 1.00 30.80 325 PRO A CA 1
ATOM 2501 C C . PRO A 1 345 ? 21.527 81.386 8.415 1.00 35.06 325 PRO A C 1
ATOM 2502 O O . PRO A 1 345 ? 20.410 81.622 8.893 1.00 29.08 325 PRO A O 1
ATOM 2506 N N . ASN A 1 346 ? 22.662 81.856 8.936 1.00 41.60 326 ASN A N 1
ATOM 2507 C CA . ASN A 1 346 ? 22.623 82.774 10.057 1.00 45.87 326 ASN A CA 1
ATOM 2508 C C . ASN A 1 346 ? 22.091 82.181 11.408 1.00 43.96 326 ASN A C 1
ATOM 2509 O O . ASN A 1 346 ? 21.276 82.797 12.149 1.00 44.07 326 ASN A O 1
ATOM 2514 N N . THR A 1 347 ? 22.517 80.946 11.671 1.00 40.11 327 THR A N 1
ATOM 2515 C CA . THR A 1 347 ? 22.322 80.349 12.992 1.00 42.13 327 THR A CA 1
ATOM 2516 C C . THR A 1 347 ? 23.467 79.404 13.101 1.00 38.78 327 THR A C 1
ATOM 2517 O O . THR A 1 347 ? 24.184 79.094 12.105 1.00 39.19 327 THR A O 1
ATOM 2521 N N . ASP A 1 348 ? 23.641 78.891 14.316 1.00 40.16 328 ASP A N 1
ATOM 2522 C CA . ASP A 1 348 ? 24.649 77.884 14.534 1.00 39.23 328 ASP A CA 1
ATOM 2523 C C . ASP A 1 348 ? 23.971 76.553 14.914 1.00 41.11 328 ASP A C 1
ATOM 2524 O O . ASP A 1 348 ? 24.628 75.523 15.101 1.00 43.30 328 ASP A O 1
ATOM 2529 N N . ASP A 1 349 ? 22.664 76.593 14.922 1.00 36.83 329 ASP A N 1
ATOM 2530 C CA . ASP A 1 349 ? 21.795 75.427 15.169 1.00 34.82 329 ASP A CA 1
ATOM 2531 C C . ASP A 1 349 ? 21.898 74.364 14.056 1.00 34.08 329 ASP A C 1
ATOM 2532 O O . ASP A 1 349 ? 21.622 74.669 12.867 1.00 32.67 329 ASP A O 1
ATOM 2537 N N . VAL A 1 350 ? 22.276 73.133 14.408 1.00 29.76 330 VAL A N 1
ATOM 2538 C CA . VAL A 1 350 ? 22.276 71.990 13.481 1.00 28.71 330 VAL A CA 1
ATOM 2539 C C . VAL A 1 350 ? 21.127 70.981 13.668 1.00 26.29 330 VAL A C 1
ATOM 2540 O O . VAL A 1 350 ? 21.123 69.931 13.082 1.00 24.42 330 VAL A O 1
ATOM 2544 N N . ARG A 1 351 ? 20.114 71.293 14.500 1.00 25.90 331 ARG A N 1
ATOM 2545 C CA . ARG A 1 351 ? 19.114 70.268 14.785 1.00 26.20 331 ARG A CA 1
ATOM 2546 C C . ARG A 1 351 ? 18.380 69.879 13.519 1.00 26.15 331 ARG A C 1
ATOM 2547 O O . ARG A 1 351 ? 17.964 70.782 12.766 1.00 24.75 331 ARG A O 1
ATOM 2555 N N . GLU A 1 352 ? 18.278 68.572 13.268 1.00 23.98 332 GLU A N 1
ATOM 2556 C CA . GLU A 1 352 ? 17.626 68.045 12.049 1.00 25.08 332 GLU A CA 1
ATOM 2557 C C . GLU A 1 352 ? 18.247 68.680 10.763 1.00 25.19 332 GLU A C 1
ATOM 2558 O O . GLU A 1 352 ? 17.568 68.818 9.746 1.00 25.27 332 GLU A O 1
ATOM 2564 N N . SER A 1 353 ? 19.538 69.041 10.818 1.00 24.51 333 SER A N 1
ATOM 2565 C CA . SER A 1 353 ? 20.168 69.785 9.681 1.00 25.95 333 SER A CA 1
ATOM 2566 C C . SER A 1 353 ? 20.213 68.830 8.478 1.00 23.38 333 SER A C 1
ATOM 2567 O O . SER A 1 353 ? 20.625 67.657 8.625 1.00 23.99 333 SER A O 1
ATOM 2570 N N . ARG A 1 354 ? 19.798 69.289 7.305 1.00 23.73 334 ARG A N 1
ATOM 2571 C CA . ARG A 1 354 ? 19.960 68.451 6.074 1.00 25.17 334 ARG A CA 1
ATOM 2572 C C . ARG A 1 354 ? 21.458 68.234 5.685 1.00 27.24 334 ARG A C 1
ATOM 2573 O O . ARG A 1 354 ? 21.828 67.197 5.096 1.00 28.83 334 ARG A O 1
ATOM 2581 N N . GLY A 1 355 ? 22.286 69.229 5.976 1.00 27.78 335 GLY A N 1
ATOM 2582 C CA . GLY A 1 355 ? 23.761 69.127 5.769 1.00 24.29 335 GLY A CA 1
ATOM 2583 C C . GLY A 1 355 ? 24.322 67.980 6.576 1.00 26.78 335 GLY A C 1
ATOM 2584 O O . GLY A 1 355 ? 25.068 67.211 6.063 1.00 24.78 335 GLY A O 1
ATOM 2585 N N . VAL A 1 356 ? 23.966 67.888 7.855 1.00 27.48 336 VAL A N 1
ATOM 2586 C CA . VAL A 1 356 ? 24.410 66.737 8.752 1.00 25.26 336 VAL A CA 1
ATOM 2587 C C . VAL A 1 356 ? 23.900 65.430 8.179 1.00 26.09 336 VAL A C 1
ATOM 2588 O O . VAL A 1 356 ? 24.670 64.428 8.084 1.00 30.73 336 VAL A O 1
ATOM 2592 N N . GLU A 1 357 ? 22.634 65.413 7.777 1.00 29.57 337 GLU A N 1
ATOM 2593 C CA . GLU A 1 357 ? 22.005 64.198 7.205 1.00 33.23 337 GLU A CA 1
ATOM 2594 C C . GLU A 1 357 ? 22.743 63.776 5.948 1.00 31.00 337 GLU A C 1
ATOM 2595 O O . GLU A 1 357 ? 22.981 62.567 5.748 1.00 28.51 337 GLU A O 1
ATOM 2601 N N . VAL A 1 358 ? 23.018 64.757 5.066 1.00 26.89 338 VAL A N 1
ATOM 2602 C CA . VAL A 1 358 ? 23.808 64.454 3.842 1.00 25.08 338 VAL A CA 1
ATOM 2603 C C . VAL A 1 358 ? 25.227 63.913 4.212 1.00 27.07 338 VAL A C 1
ATOM 2604 O O . VAL A 1 358 ? 25.657 62.937 3.615 1.00 29.19 338 VAL A O 1
ATOM 2608 N N . ALA A 1 359 ? 25.908 64.520 5.183 1.00 26.75 339 ALA A N 1
ATOM 2609 C CA . ALA A 1 359 ? 27.245 64.025 5.633 1.00 31.05 339 ALA A CA 1
ATOM 2610 C C . ALA A 1 359 ? 27.115 62.550 6.054 1.00 32.65 339 ALA A C 1
ATOM 2611 O O . ALA A 1 359 ? 27.877 61.686 5.582 1.00 33.76 339 ALA A O 1
ATOM 2613 N N . ARG A 1 360 ? 26.101 62.243 6.860 1.00 30.78 340 ARG A N 1
ATOM 2614 C CA . ARG A 1 360 ? 25.883 60.839 7.286 1.00 32.57 340 ARG A CA 1
ATOM 2615 C C . ARG A 1 360 ? 25.625 59.912 6.139 1.00 35.67 340 ARG A C 1
ATOM 2616 O O . ARG A 1 360 ? 26.248 58.823 6.014 1.00 35.54 340 ARG A O 1
ATOM 2624 N N . LEU A 1 361 ? 24.749 60.322 5.231 1.00 31.16 341 LEU A N 1
ATOM 2625 C CA . LEU A 1 361 ? 24.560 59.465 4.049 1.00 31.48 341 LEU A CA 1
ATOM 2626 C C . LEU A 1 361 ? 25.860 59.252 3.265 1.00 31.27 341 LEU A C 1
ATOM 2627 O O . LEU A 1 361 ? 26.103 58.184 2.685 1.00 32.67 341 LEU A O 1
ATOM 2632 N N . LEU A 1 362 ? 26.638 60.312 3.120 1.00 32.12 342 LEU A N 1
ATOM 2633 C CA . LEU A 1 362 ? 27.903 60.170 2.395 1.00 29.57 342 LEU A CA 1
ATOM 2634 C C . LEU A 1 362 ? 28.815 59.161 3.143 1.00 34.00 342 LEU A C 1
ATOM 2635 O O . LEU A 1 362 ? 29.460 58.318 2.510 1.00 37.06 342 LEU A O 1
ATOM 2640 N N . LEU A 1 363 ? 28.915 59.317 4.460 1.00 35.80 343 LEU A N 1
ATOM 2641 C CA . LEU A 1 363 ? 29.726 58.433 5.315 1.00 36.87 343 LEU A CA 1
ATOM 2642 C C . LEU A 1 363 ? 29.332 57.000 5.180 1.00 40.67 343 LEU A C 1
ATOM 2643 O O . LEU A 1 363 ? 30.171 56.174 4.878 1.00 47.73 343 LEU A O 1
ATOM 2648 N N . GLU A 1 364 ? 28.061 56.722 5.335 1.00 42.45 344 GLU A N 1
ATOM 2649 C CA . GLU A 1 364 ? 27.487 55.410 5.114 1.00 44.15 344 GLU A CA 1
ATOM 2650 C C . GLU A 1 364 ? 27.796 54.850 3.705 1.00 43.04 344 GLU A C 1
ATOM 2651 O O . GLU A 1 364 ? 27.747 53.645 3.459 1.00 41.98 344 GLU A O 1
ATOM 2657 N N . ARG A 1 365 ? 28.152 55.701 2.752 1.00 43.70 345 ARG A N 1
ATOM 2658 C CA . ARG A 1 365 ? 28.569 55.171 1.451 1.00 41.64 345 ARG A CA 1
ATOM 2659 C C . ARG A 1 365 ? 30.098 55.126 1.238 1.00 38.01 345 ARG A C 1
ATOM 2660 O O . ARG A 1 365 ? 30.563 55.000 0.101 1.00 39.70 345 ARG A O 1
ATOM 2668 N N . GLY A 1 366 ? 30.872 55.267 2.311 1.00 39.98 346 GLY A N 1
ATOM 2669 C CA . GLY A 1 366 ? 32.349 55.086 2.189 1.00 45.08 346 GLY A CA 1
ATOM 2670 C C . GLY A 1 366 ? 33.089 56.292 1.628 1.00 48.01 346 GLY A C 1
ATOM 2671 O O . GLY A 1 366 ? 34.273 56.211 1.298 1.00 46.50 346 GLY A O 1
ATOM 2672 N N . ALA A 1 367 ? 32.404 57.440 1.521 1.00 44.25 347 ALA A N 1
ATOM 2673 C CA . ALA A 1 367 ? 33.080 58.710 1.163 1.00 43.47 347 ALA A CA 1
ATOM 2674 C C . ALA A 1 367 ? 33.942 59.242 2.290 1.00 43.70 347 ALA A C 1
ATOM 2675 O O . ALA A 1 367 ? 33.634 59.077 3.487 1.00 45.84 347 ALA A O 1
ATOM 2677 N N . ARG A 1 368 ? 35.013 59.901 1.892 1.00 38.23 348 ARG A N 1
ATOM 2678 C CA . ARG A 1 368 ? 35.808 60.697 2.799 1.00 46.35 348 ARG A CA 1
ATOM 2679 C C . ARG A 1 368 ? 35.181 62.068 2.752 1.00 37.28 348 ARG A C 1
ATOM 2680 O O . ARG A 1 368 ? 35.290 62.770 1.722 1.00 44.18 348 ARG A O 1
ATOM 2688 N N . VAL A 1 369 ? 34.565 62.461 3.862 1.00 38.60 349 VAL A N 1
ATOM 2689 C CA . VAL A 1 369 ? 33.726 63.683 3.945 1.00 37.02 349 VAL A CA 1
ATOM 2690 C C . VAL A 1 369 ? 34.406 64.868 4.608 1.00 36.48 349 VAL A C 1
ATOM 2691 O O . VAL A 1 369 ? 34.929 64.789 5.739 1.00 39.67 349 VAL A O 1
ATOM 2695 N N . TYR A 1 370 ? 34.363 65.980 3.904 1.00 29.00 350 TYR A N 1
ATOM 2696 C CA . TYR A 1 370 ? 34.824 67.256 4.392 1.00 31.32 350 TYR A CA 1
ATOM 2697 C C . TYR A 1 370 ? 33.597 68.099 4.571 1.00 32.48 350 TYR A C 1
ATOM 2698 O O . TYR A 1 370 ? 32.662 68.049 3.730 1.00 34.05 350 TYR A O 1
ATOM 2707 N N . VAL A 1 371 ? 33.586 68.922 5.607 1.00 31.80 351 VAL A N 1
ATOM 2708 C CA . VAL A 1 371 ? 32.471 69.827 5.838 1.00 30.02 351 VAL A CA 1
ATOM 2709 C C . VAL A 1 371 ? 32.937 71.235 6.173 1.00 32.99 351 VAL A C 1
ATOM 2710 O O . VAL A 1 371 ? 34.027 71.421 6.668 1.00 34.68 351 VAL A O 1
ATOM 2714 N N . HIS A 1 372 ? 32.104 72.218 5.882 1.00 28.46 352 HIS A N 1
ATOM 2715 C CA . HIS A 1 372 ? 32.304 73.572 6.340 1.00 31.65 352 HIS A CA 1
ATOM 2716 C C . HIS A 1 372 ? 31.008 74.225 6.718 1.00 31.25 352 HIS A C 1
ATOM 2717 O O . HIS A 1 372 ? 29.973 73.922 6.145 1.00 28.94 352 HIS A O 1
ATOM 2724 N N . ASP A 1 373 ? 31.048 75.132 7.684 1.00 28.83 353 ASP A N 1
ATOM 2725 C CA . ASP A 1 373 ? 29.955 76.067 7.919 1.00 28.05 353 ASP A CA 1
ATOM 2726 C C . ASP A 1 373 ? 30.535 77.331 8.502 1.00 31.22 353 ASP A C 1
ATOM 2727 O O . ASP A 1 373 ? 31.449 77.258 9.280 1.00 33.59 353 ASP A O 1
ATOM 2732 N N . PRO A 1 374 ? 30.015 78.500 8.178 1.00 34.59 354 PRO A N 1
ATOM 2733 C CA . PRO A 1 374 ? 30.640 79.658 8.831 1.00 32.94 354 PRO A CA 1
ATOM 2734 C C . PRO A 1 374 ? 30.411 79.737 10.349 1.00 42.67 354 PRO A C 1
ATOM 2735 O O . PRO A 1 374 ? 31.185 80.433 11.020 1.00 32.85 354 PRO A O 1
ATOM 2739 N N . MET A 1 375 ? 29.336 79.134 10.893 1.00 36.85 355 MET A N 1
ATOM 2740 C CA . MET A 1 375 ? 29.101 79.202 12.341 1.00 38.19 355 MET A CA 1
ATOM 2741 C C . MET A 1 375 ? 28.925 77.861 13.045 1.00 42.76 355 MET A C 1
ATOM 2742 O O . MET A 1 375 ? 29.250 77.731 14.207 1.00 35.48 355 MET A O 1
ATOM 2747 N N . ALA A 1 376 ? 28.408 76.843 12.376 1.00 33.71 356 ALA A N 1
ATOM 2748 C CA . ALA A 1 376 ? 27.840 75.713 13.140 1.00 33.57 356 ALA A CA 1
ATOM 2749 C C . ALA A 1 376 ? 28.808 74.564 13.341 1.00 33.55 356 ALA A C 1
ATOM 2750 O O . ALA A 1 376 ? 28.393 73.465 13.683 1.00 31.44 356 ALA A O 1
ATOM 2752 N N . MET A 1 377 ? 30.111 74.767 13.121 1.00 35.00 357 MET A N 1
ATOM 2753 C CA . MET A 1 377 ? 30.969 73.567 13.020 1.00 32.04 357 MET A CA 1
ATOM 2754 C C . MET A 1 377 ? 31.185 72.962 14.389 1.00 30.99 357 MET A C 1
ATOM 2755 O O . MET A 1 377 ? 31.321 71.757 14.517 1.00 34.65 357 MET A O 1
ATOM 2760 N N . GLU A 1 378 ? 31.182 73.791 15.411 1.00 36.61 358 GLU A N 1
ATOM 2761 C CA . GLU A 1 378 ? 31.389 73.274 16.788 1.00 42.32 358 GLU A CA 1
ATOM 2762 C C . GLU A 1 378 ? 30.170 72.448 17.162 1.00 38.09 358 GLU A C 1
ATOM 2763 O O . GLU A 1 378 ? 30.281 71.281 17.592 1.00 39.27 358 GLU A O 1
ATOM 2769 N N . LYS A 1 379 ? 28.992 73.014 16.904 1.00 35.69 359 LYS A N 1
ATOM 2770 C CA . LYS A 1 379 ? 27.755 72.255 17.185 1.00 39.06 359 LYS A CA 1
ATOM 2771 C C . LYS A 1 379 ? 27.689 70.977 16.355 1.00 33.04 359 LYS A C 1
ATOM 2772 O O . LYS A 1 379 ? 27.305 69.945 16.852 1.00 33.46 359 LYS A O 1
ATOM 2778 N N . ALA A 1 380 ? 28.106 71.037 15.075 1.00 35.15 360 ALA A N 1
ATOM 2779 C CA . ALA A 1 380 ? 28.045 69.861 14.233 1.00 32.29 360 ALA A CA 1
ATOM 2780 C C . ALA A 1 380 ? 29.029 68.789 14.750 1.00 35.70 360 ALA A C 1
ATOM 2781 O O . ALA A 1 380 ? 28.736 67.627 14.663 1.00 36.57 360 ALA A O 1
ATOM 2783 N N . ARG A 1 381 ? 30.222 69.203 15.180 1.00 37.78 361 ARG A N 1
ATOM 2784 C CA . ARG A 1 381 ? 31.224 68.269 15.774 1.00 45.22 361 ARG A CA 1
ATOM 2785 C C . ARG A 1 381 ? 30.623 67.540 16.959 1.00 43.79 361 ARG A C 1
ATOM 2786 O O . ARG A 1 381 ? 30.825 66.318 17.079 1.00 42.35 361 ARG A O 1
ATOM 2794 N N . ALA A 1 382 ? 29.862 68.274 17.796 1.00 39.15 362 ALA A N 1
ATOM 2795 C CA . ALA A 1 382 ? 29.104 67.631 18.897 1.00 44.04 362 ALA A CA 1
ATOM 2796 C C . ALA A 1 382 ? 28.329 66.433 18.393 1.00 44.89 362 ALA A C 1
ATOM 2797 O O . ALA A 1 382 ? 28.168 65.482 19.117 1.00 40.55 362 ALA A O 1
ATOM 2799 N N . VAL A 1 383 ? 27.862 66.482 17.136 1.00 41.18 363 VAL A N 1
ATOM 2800 C CA . VAL A 1 383 ? 27.102 65.411 16.548 1.00 41.56 363 VAL A CA 1
ATOM 2801 C C . VAL A 1 383 ? 27.918 64.432 15.693 1.00 41.77 363 VAL A C 1
ATOM 2802 O O . VAL A 1 383 ? 27.709 63.226 15.779 1.00 41.91 363 VAL A O 1
ATOM 2806 N N . LEU A 1 384 ? 28.808 64.933 14.840 1.00 37.17 364 LEU A N 1
ATOM 2807 C CA . LEU A 1 384 ? 29.542 64.076 13.920 1.00 39.89 364 LEU A CA 1
ATOM 2808 C C . LEU A 1 384 ? 30.923 63.625 14.458 1.00 41.60 364 LEU A C 1
ATOM 2809 O O . LEU A 1 384 ? 31.532 62.727 13.886 1.00 43.26 364 LEU A O 1
ATOM 2814 N N . GLY A 1 385 ? 31.412 64.257 15.525 1.00 44.80 365 GLY A N 1
ATOM 2815 C CA . GLY A 1 385 ? 32.776 63.987 16.047 1.00 43.64 365 GLY A CA 1
ATOM 2816 C C . GLY A 1 385 ? 33.837 63.948 14.938 1.00 53.75 365 GLY A C 1
ATOM 2817 O O . GLY A 1 385 ? 33.790 64.707 13.939 1.00 49.28 365 GLY A O 1
ATOM 2818 N N . ASP A 1 386 ? 34.785 63.030 15.090 1.00 48.58 366 ASP A N 1
ATOM 2819 C CA . ASP A 1 386 ? 35.883 62.914 14.157 1.00 49.76 366 ASP A CA 1
ATOM 2820 C C . ASP A 1 386 ? 35.507 62.129 12.879 1.00 45.91 366 ASP A C 1
ATOM 2821 O O . ASP A 1 386 ? 36.388 61.744 12.099 1.00 42.93 366 ASP A O 1
ATOM 2826 N N . SER A 1 387 ? 34.231 61.815 12.657 1.00 48.49 367 SER A N 1
ATOM 2827 C CA . SER A 1 387 ? 33.918 61.052 11.447 1.00 41.63 367 SER A CA 1
ATOM 2828 C C . SER A 1 387 ? 34.085 61.907 10.128 1.00 38.28 367 SER A C 1
ATOM 2829 O O . SER A 1 387 ? 34.217 61.353 9.026 1.00 35.83 367 SER A O 1
ATOM 2832 N N . VAL A 1 388 ? 34.163 63.225 10.255 1.00 38.82 368 VAL A N 1
ATOM 2833 C CA . VAL A 1 388 ? 34.456 64.073 9.069 1.00 39.97 368 VAL A CA 1
ATOM 2834 C C . VAL A 1 388 ? 35.655 64.974 9.353 1.00 42.13 368 VAL A C 1
ATOM 2835 O O . VAL A 1 388 ? 35.971 65.233 10.517 1.00 40.39 368 VAL A O 1
ATOM 2839 N N . THR A 1 389 ? 36.260 65.508 8.295 1.00 38.80 369 THR A N 1
ATOM 2840 C CA . THR A 1 389 ? 37.209 66.601 8.423 1.00 36.46 369 THR A CA 1
ATOM 2841 C C . THR A 1 389 ? 36.487 67.921 8.393 1.00 37.46 369 THR A C 1
ATOM 2842 O O . THR A 1 389 ? 35.688 68.193 7.461 1.00 38.76 369 THR A O 1
ATOM 2846 N N . TYR A 1 390 ? 36.793 68.761 9.386 1.00 36.26 370 TYR A N 1
ATOM 2847 C CA . TYR A 1 390 ? 36.277 70.112 9.438 1.00 36.48 370 TYR A CA 1
ATOM 2848 C C . TYR A 1 390 ? 37.241 71.092 8.748 1.00 42.95 370 TYR A C 1
ATOM 2849 O O . TYR A 1 390 ? 38.376 71.231 9.179 1.00 43.27 370 TYR A O 1
ATOM 2858 N N . VAL A 1 391 ? 36.778 71.816 7.726 1.00 38.95 371 VAL A N 1
ATOM 2859 C CA . VAL A 1 391 ? 37.619 72.743 6.975 1.00 40.06 371 VAL A CA 1
ATOM 2860 C C . VAL A 1 391 ? 37.279 74.200 7.288 1.00 38.88 371 VAL A C 1
ATOM 2861 O O . VAL A 1 391 ? 36.142 74.655 7.151 1.00 40.28 371 VAL A O 1
ATOM 2865 N N . GLU A 1 392 ? 38.273 74.986 7.687 1.00 36.29 372 GLU A N 1
ATOM 2866 C CA . GLU A 1 392 ? 37.964 76.350 8.081 1.00 37.12 372 GLU A CA 1
ATOM 2867 C C . GLU A 1 392 ? 37.594 77.248 6.899 1.00 34.09 372 GLU A C 1
ATOM 2868 O O . GLU A 1 392 ? 36.847 78.212 7.051 1.00 32.44 372 GLU A O 1
ATOM 2874 N N . ASP A 1 393 ? 38.196 76.998 5.751 1.00 35.19 373 ASP A N 1
ATOM 2875 C CA . ASP A 1 393 ? 38.016 77.928 4.574 1.00 43.04 373 ASP A CA 1
ATOM 2876 C C . ASP A 1 393 ? 37.176 77.187 3.498 1.00 33.08 373 ASP A C 1
ATOM 2877 O O . ASP A 1 393 ? 37.591 76.139 3.019 1.00 37.58 373 ASP A O 1
ATOM 2882 N N . PRO A 1 394 ? 36.007 77.719 3.147 1.00 33.03 374 PRO A N 1
ATOM 2883 C CA . PRO A 1 394 ? 35.116 76.955 2.216 1.00 32.98 374 PRO A CA 1
ATOM 2884 C C . PRO A 1 394 ? 35.749 76.791 0.829 1.00 33.76 374 PRO A C 1
ATOM 2885 O O . PRO A 1 394 ? 35.532 75.758 0.174 1.00 36.42 374 PRO A O 1
ATOM 2889 N N . GLN A 1 395 ? 36.580 77.765 0.400 1.00 35.88 375 GLN A N 1
ATOM 2890 C CA . GLN A 1 395 ? 37.292 77.643 -0.901 1.00 34.01 375 GLN A CA 1
ATOM 2891 C C . GLN A 1 395 ? 38.280 76.504 -0.843 1.00 35.05 375 GLN A C 1
ATOM 2892 O O . GLN A 1 395 ? 38.409 75.679 -1.780 1.00 36.11 375 GLN A O 1
ATOM 2898 N N . ALA A 1 396 ? 38.991 76.441 0.297 1.00 39.92 376 ALA A N 1
ATOM 2899 C CA . ALA A 1 396 ? 39.939 75.386 0.550 1.00 35.76 376 ALA A CA 1
ATOM 2900 C C . ALA A 1 396 ? 39.227 74.042 0.555 1.00 34.84 376 ALA A C 1
ATOM 2901 O O . ALA A 1 396 ? 39.772 73.029 0.101 1.00 35.63 376 ALA A O 1
ATOM 2903 N N . LEU A 1 397 ? 38.004 74.015 1.087 1.00 36.70 377 LEU A N 1
ATOM 2904 C CA . LEU A 1 397 ? 37.204 72.752 1.029 1.00 34.90 377 LEU A CA 1
ATOM 2905 C C . LEU A 1 397 ? 36.943 72.387 -0.457 1.00 31.33 377 LEU A C 1
ATOM 2906 O O . LEU A 1 397 ? 37.163 71.260 -0.868 1.00 35.53 377 LEU A O 1
ATOM 2911 N N . LEU A 1 398 ? 36.479 73.345 -1.266 1.00 34.81 378 LEU A N 1
ATOM 2912 C CA . LEU A 1 398 ? 36.215 73.030 -2.700 1.00 33.27 378 LEU A CA 1
ATOM 2913 C C . LEU A 1 398 ? 37.461 72.502 -3.416 1.00 34.50 378 LEU A C 1
ATOM 2914 O O . LEU A 1 398 ? 37.416 71.512 -4.168 1.00 35.54 378 LEU A O 1
ATOM 2919 N N . ASP A 1 399 ? 38.602 73.094 -3.077 1.00 38.11 379 ASP A N 1
ATOM 2920 C CA . ASP A 1 399 ? 39.899 72.795 -3.760 1.00 39.75 379 ASP A CA 1
ATOM 2921 C C . ASP A 1 399 ? 40.356 71.410 -3.422 1.00 40.30 379 ASP A C 1
ATOM 2922 O O . ASP A 1 399 ? 41.080 70.793 -4.210 1.00 48.52 379 ASP A O 1
ATOM 2927 N N . GLN A 1 400 ? 39.928 70.907 -2.260 1.00 41.24 380 GLN A N 1
ATOM 2928 C CA . GLN A 1 400 ? 40.283 69.554 -1.813 1.00 41.43 380 GLN A CA 1
ATOM 2929 C C . GLN A 1 400 ? 39.356 68.420 -2.230 1.00 40.99 380 GLN A C 1
ATOM 2930 O O . GLN A 1 400 ? 39.719 67.258 -2.058 1.00 40.06 380 GLN A O 1
ATOM 2936 N N . VAL A 1 401 ? 38.114 68.713 -2.626 1.00 38.58 381 VAL A N 1
ATOM 2937 C CA . VAL A 1 401 ? 37.186 67.589 -2.891 1.00 37.13 381 VAL A CA 1
ATOM 2938 C C . VAL A 1 401 ? 36.954 67.394 -4.386 1.00 37.23 381 VAL A C 1
ATOM 2939 O O . VAL A 1 401 ? 37.093 68.330 -5.167 1.00 43.46 381 VAL A O 1
ATOM 2943 N N . GLU A 1 402 ? 36.541 66.209 -4.788 1.00 38.38 382 GLU A N 1
ATOM 2944 C CA . GLU A 1 402 ? 36.109 65.989 -6.186 1.00 46.98 382 GLU A CA 1
ATOM 2945 C C . GLU A 1 402 ? 34.660 66.485 -6.432 1.00 47.66 382 GLU A C 1
ATOM 2946 O O . GLU A 1 402 ? 34.358 67.145 -7.454 1.00 38.23 382 GLU A O 1
ATOM 2952 N N . GLY A 1 403 ? 33.796 66.217 -5.452 1.00 36.59 383 GLY A N 1
ATOM 2953 C CA . GLY A 1 403 ? 32.356 66.556 -5.549 1.00 36.56 383 GLY A CA 1
ATOM 2954 C C . GLY A 1 403 ? 31.879 67.274 -4.293 1.00 28.74 383 GLY A C 1
ATOM 2955 O O . GLY A 1 403 ? 32.469 67.186 -3.212 1.00 33.27 383 GLY A O 1
ATOM 2956 N N . VAL A 1 404 ? 30.860 68.078 -4.426 1.00 30.85 384 VAL A N 1
ATOM 2957 C CA . VAL A 1 404 ? 30.397 68.835 -3.280 1.00 27.02 384 VAL A CA 1
ATOM 2958 C C . VAL A 1 404 ? 28.829 68.925 -3.310 1.00 28.04 384 VAL A C 1
ATOM 2959 O O . VAL A 1 404 ? 28.183 68.956 -4.359 1.00 25.22 384 VAL A O 1
ATOM 2963 N N . ILE A 1 405 ? 28.239 68.972 -2.129 1.00 27.49 385 ILE A N 1
ATOM 2964 C CA . ILE A 1 405 ? 26.794 69.199 -2.024 1.00 25.79 385 ILE A CA 1
ATOM 2965 C C . ILE A 1 405 ? 26.653 70.427 -1.193 1.00 23.95 385 ILE A C 1
ATOM 2966 O O . ILE A 1 405 ? 27.228 70.486 -0.071 1.00 27.24 385 ILE A O 1
ATOM 2971 N N . ILE A 1 406 ? 25.931 71.393 -1.736 1.00 22.91 386 ILE A N 1
ATOM 2972 C CA . ILE A 1 406 ? 25.651 72.653 -1.083 1.00 23.86 386 ILE A CA 1
ATOM 2973 C C . ILE A 1 406 ? 24.364 72.450 -0.273 1.00 26.55 386 ILE A C 1
ATOM 2974 O O . ILE A 1 406 ? 23.324 72.223 -0.872 1.00 22.80 386 ILE A O 1
ATOM 2979 N N . ALA A 1 407 ? 24.442 72.554 1.061 1.00 24.46 387 ALA A N 1
ATOM 2980 C CA . ALA A 1 407 ? 23.306 72.211 1.923 1.00 22.48 387 ALA A CA 1
ATOM 2981 C C . ALA A 1 407 ? 22.736 73.387 2.708 1.00 24.45 387 ALA A C 1
ATOM 2982 O O . ALA A 1 407 ? 21.608 73.312 3.190 1.00 23.28 387 ALA A O 1
ATOM 2984 N N . THR A 1 408 ? 23.439 74.534 2.760 1.00 22.10 388 THR A N 1
ATOM 2985 C CA . THR A 1 408 ? 22.876 75.742 3.352 1.00 19.49 388 THR A CA 1
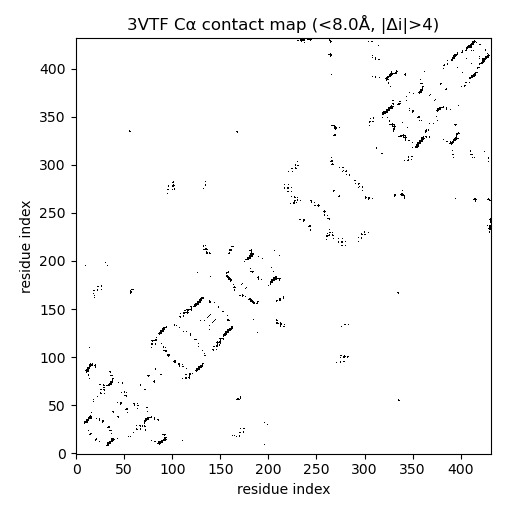ATOM 2986 C C . THR A 1 408 ? 23.427 76.940 2.549 1.00 22.66 388 THR A C 1
ATOM 2987 O O . THR A 1 408 ? 24.595 77.006 2.285 1.00 26.43 388 THR A O 1
ATOM 2991 N N . ALA A 1 409 ? 22.559 77.786 2.067 1.00 22.99 389 ALA A N 1
ATOM 2992 C CA . ALA A 1 409 ? 22.980 78.890 1.174 1.00 27.31 389 ALA A CA 1
ATOM 2993 C C . ALA A 1 409 ? 23.512 80.042 2.036 1.00 26.52 389 ALA A C 1
ATOM 2994 O O . ALA A 1 409 ? 22.889 81.063 2.127 1.00 25.15 389 ALA A O 1
ATOM 2996 N N . TRP A 1 410 ? 24.657 79.843 2.703 1.00 26.21 390 TRP A N 1
ATOM 2997 C CA . TRP A 1 410 ? 25.320 80.978 3.417 1.00 32.07 390 TRP A CA 1
ATOM 2998 C C . TRP A 1 410 ? 25.692 82.011 2.316 1.00 34.22 390 TRP A C 1
ATOM 2999 O O . TRP A 1 410 ? 26.225 81.585 1.303 1.00 29.75 390 TRP A O 1
ATOM 3010 N N . PRO A 1 411 ? 25.433 83.333 2.522 1.00 31.97 391 PRO A N 1
ATOM 3011 C CA . PRO A 1 411 ? 25.801 84.347 1.513 1.00 34.52 391 PRO A CA 1
ATOM 3012 C C . PRO A 1 411 ? 27.256 84.234 1.057 1.00 36.49 391 PRO A C 1
ATOM 3013 O O . PRO A 1 411 ? 27.505 84.403 -0.172 1.00 33.09 391 PRO A O 1
ATOM 3017 N N . GLN A 1 412 ? 28.198 83.869 1.948 1.00 30.11 392 GLN A N 1
ATOM 3018 C CA . GLN A 1 412 ? 29.568 83.740 1.451 1.00 35.10 392 GLN A CA 1
ATOM 3019 C C . GLN A 1 412 ? 29.762 82.643 0.394 1.00 36.25 392 GLN A C 1
ATOM 3020 O O . GLN A 1 412 ? 30.809 82.558 -0.295 1.00 32.33 392 GLN A O 1
ATOM 3026 N N . TYR A 1 413 ? 28.816 81.729 0.292 1.00 29.28 393 TYR A N 1
ATOM 3027 C CA . TYR A 1 413 ? 28.906 80.662 -0.697 1.00 30.08 393 TYR A CA 1
ATOM 3028 C C . TYR A 1 413 ? 28.692 81.147 -2.138 1.00 28.69 393 TYR A C 1
ATOM 3029 O O . TYR A 1 413 ? 29.125 80.526 -3.076 1.00 26.63 393 TYR A O 1
ATOM 3038 N N . GLU A 1 414 ? 27.966 82.237 -2.287 1.00 31.87 394 GLU A N 1
ATOM 3039 C CA . GLU A 1 414 ? 27.651 82.777 -3.590 1.00 37.45 394 GLU A CA 1
ATOM 3040 C C . GLU A 1 414 ? 28.888 83.280 -4.337 1.00 42.36 394 GLU A C 1
ATOM 3041 O O . GLU A 1 414 ? 28.874 83.416 -5.540 1.00 49.11 394 GLU A O 1
ATOM 3047 N N . GLY A 1 415 ? 29.930 83.600 -3.597 1.00 42.13 395 GLY A N 1
ATOM 3048 C CA . GLY A 1 415 ? 31.136 84.142 -4.165 1.00 43.23 395 GLY A CA 1
ATOM 3049 C C . GLY A 1 415 ? 32.276 83.176 -4.346 1.00 44.47 395 GLY A C 1
ATOM 3050 O O . GLY A 1 415 ? 33.382 83.603 -4.604 1.00 42.64 395 GLY A O 1
ATOM 3051 N N . LEU A 1 416 ? 32.035 81.885 -4.168 1.00 33.83 396 LEU A N 1
ATOM 3052 C CA . LEU A 1 416 ? 33.121 80.946 -4.264 1.00 31.62 396 LEU A CA 1
ATOM 3053 C C . LEU A 1 416 ? 33.454 80.542 -5.740 1.00 28.83 396 LEU A C 1
ATOM 3054 O O . LEU A 1 416 ? 32.646 80.800 -6.659 1.00 29.29 396 LEU A O 1
ATOM 3059 N N . ASP A 1 417 ? 34.560 79.815 -5.916 1.00 28.64 397 ASP A N 1
ATOM 3060 C CA . ASP A 1 417 ? 34.985 79.418 -7.262 1.00 31.51 397 ASP A CA 1
ATOM 3061 C C . ASP A 1 417 ? 34.693 77.951 -7.406 1.00 30.78 397 ASP A C 1
ATOM 3062 O O . ASP A 1 417 ? 35.391 77.122 -6.886 1.00 27.71 397 ASP A O 1
ATOM 3067 N N . TYR A 1 418 ? 33.617 77.625 -8.102 1.00 28.30 398 TYR A N 1
ATOM 3068 C CA . TYR A 1 418 ? 33.193 76.241 -8.251 1.00 29.18 398 TYR A CA 1
ATOM 3069 C C . TYR A 1 418 ? 33.694 75.620 -9.552 1.00 32.28 398 TYR A C 1
ATOM 3070 O O . TYR A 1 418 ? 33.282 74.533 -9.900 1.00 27.10 398 TYR A O 1
ATOM 3079 N N . ARG A 1 419 ? 34.561 76.319 -10.270 1.00 30.52 399 ARG A N 1
ATOM 3080 C CA . ARG A 1 419 ? 34.966 75.852 -11.591 1.00 30.89 399 ARG A CA 1
ATOM 3081 C C . ARG A 1 419 ? 35.696 74.521 -11.518 1.00 26.03 399 ARG A C 1
ATOM 3082 O O . ARG A 1 419 ? 36.536 74.316 -10.678 1.00 32.96 399 ARG A O 1
ATOM 3090 N N . GLY A 1 420 ? 35.346 73.613 -12.410 1.00 28.34 400 GLY A N 1
ATOM 3091 C CA . GLY A 1 420 ? 35.998 72.333 -12.476 1.00 26.44 400 GLY A 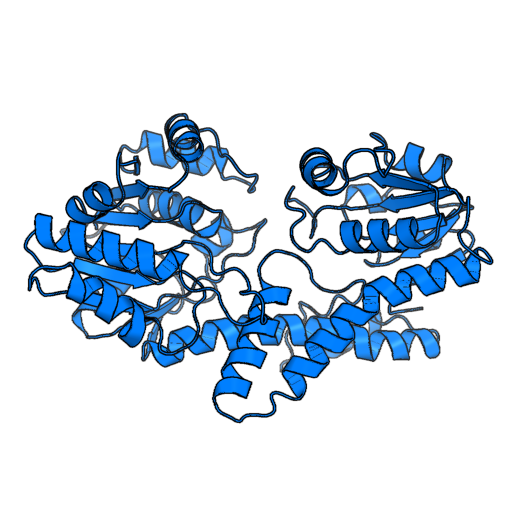CA 1
ATOM 3092 C C . GLY A 1 420 ? 35.465 71.353 -11.462 1.00 32.92 400 GLY A C 1
ATOM 3093 O O . GLY A 1 420 ? 35.927 70.234 -11.388 1.00 28.56 400 GLY A O 1
ATOM 3094 N N . LYS A 1 421 ? 34.473 71.760 -10.686 1.00 30.09 401 LYS A N 1
ATOM 3095 C CA . LYS A 1 421 ? 34.006 70.851 -9.627 1.00 32.80 401 LYS A CA 1
ATOM 3096 C C . LYS A 1 421 ? 32.691 70.183 -10.054 1.00 30.21 401 LYS A C 1
ATOM 3097 O O . LYS A 1 421 ? 32.016 70.643 -10.971 1.00 27.93 401 LYS A O 1
ATOM 3103 N N . VAL A 1 422 ? 32.352 69.093 -9.382 1.00 27.98 402 VAL A N 1
ATOM 3104 C CA . VAL A 1 422 ? 31.056 68.427 -9.536 1.00 27.69 402 VAL A CA 1
ATOM 3105 C C . VAL A 1 422 ? 30.203 68.902 -8.345 1.00 28.36 402 VAL A C 1
ATOM 3106 O O . VAL A 1 422 ? 30.596 68.695 -7.210 1.00 25.91 402 VAL A O 1
ATOM 3110 N N . VAL A 1 423 ? 29.095 69.607 -8.616 1.00 25.18 403 VAL A N 1
ATOM 3111 C CA . VAL A 1 423 ? 28.354 70.234 -7.565 1.00 24.43 403 VAL A CA 1
ATOM 3112 C C . VAL A 1 423 ? 26.926 69.709 -7.685 1.00 25.96 403 VAL A C 1
ATOM 3113 O O . VAL A 1 423 ? 26.298 69.805 -8.762 1.00 27.81 403 VAL A O 1
ATOM 3117 N N . VAL A 1 424 ? 26.403 69.257 -6.547 1.00 27.93 404 VAL A N 1
ATOM 3118 C CA . VAL A 1 424 ? 24.949 68.942 -6.400 1.00 23.65 404 VAL A CA 1
ATOM 3119 C C . VAL A 1 424 ? 24.465 70.087 -5.515 1.00 23.66 404 VAL A C 1
ATOM 3120 O O . VAL A 1 424 ? 24.893 70.202 -4.345 1.00 23.99 404 VAL A O 1
ATOM 3124 N N . ASP A 1 425 ? 23.667 70.968 -6.094 1.00 22.32 405 ASP A N 1
ATOM 3125 C CA . ASP A 1 425 ? 23.245 72.1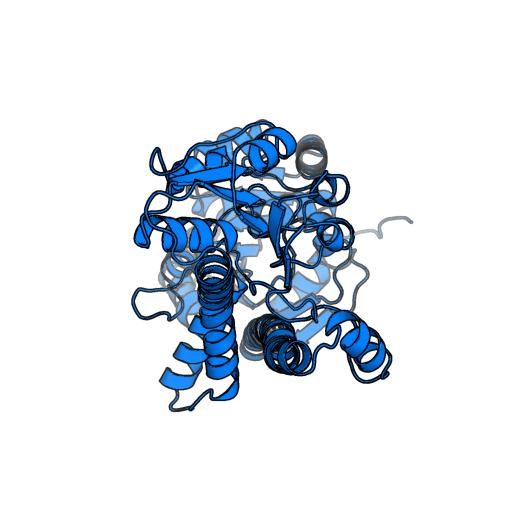83 -5.405 1.00 23.89 405 ASP A CA 1
ATOM 3126 C C . ASP A 1 425 ? 21.913 71.946 -4.682 1.00 25.15 405 ASP A C 1
ATOM 3127 O O . ASP A 1 425 ? 20.825 71.707 -5.335 1.00 23.14 405 ASP A O 1
ATOM 3132 N N . GLY A 1 426 ? 21.957 71.997 -3.350 1.00 24.40 406 GLY A N 1
ATOM 3133 C CA . GLY A 1 426 ? 20.696 71.702 -2.606 1.00 22.59 406 GLY A CA 1
ATOM 3134 C C . GLY A 1 426 ? 19.924 72.882 -2.210 1.00 22.64 406 GLY A C 1
ATOM 3135 O O . GLY A 1 426 ? 18.885 72.721 -1.564 1.00 21.80 406 GLY A O 1
ATOM 3136 N N . ARG A 1 427 ? 20.476 74.068 -2.466 1.00 21.42 407 ARG A N 1
ATOM 3137 C CA . ARG A 1 427 ? 19.890 75.337 -2.041 1.00 25.75 407 ARG A CA 1
ATOM 3138 C C . ARG A 1 427 ? 19.769 76.484 -3.066 1.00 27.67 407 ARG A C 1
ATOM 3139 O O . ARG A 1 427 ? 19.393 77.566 -2.677 1.00 26.56 407 ARG A O 1
ATOM 3147 N N . TYR A 1 428 ? 20.046 76.234 -4.345 1.00 22.55 408 TYR A N 1
ATOM 3148 C CA . TYR A 1 428 ? 20.025 77.276 -5.371 1.00 23.07 408 TYR A CA 1
ATOM 3149 C C . TYR A 1 428 ? 21.034 78.397 -5.206 1.00 27.60 408 TYR A C 1
ATOM 3150 O O . TYR A 1 428 ? 20.706 79.455 -4.723 1.00 27.25 408 TYR A O 1
ATOM 3159 N N . VAL A 1 429 ? 22.286 78.108 -5.532 1.00 27.61 409 VAL A N 1
ATOM 3160 C CA . VAL A 1 429 ? 23.316 79.129 -5.598 1.00 29.92 409 VAL A CA 1
ATOM 3161 C C . VAL A 1 429 ? 23.716 79.382 -7.060 1.00 27.70 409 VAL A C 1
ATOM 3162 O O . VAL A 1 429 ? 24.325 78.540 -7.681 1.00 25.82 409 VAL A O 1
ATOM 3166 N N . LYS A 1 430 ? 23.392 80.565 -7.578 1.00 28.84 410 LYS A N 1
ATOM 3167 C CA . LYS A 1 430 ? 23.491 80.873 -9.032 1.00 33.88 410 LYS A CA 1
ATOM 3168 C C . LYS A 1 430 ? 24.933 80.714 -9.546 1.00 33.00 410 LYS A C 1
ATOM 3169 O O . LYS A 1 430 ? 25.166 80.115 -10.611 1.00 31.14 410 LYS A O 1
ATOM 3175 N N . LYS A 1 431 ? 25.885 81.157 -8.736 1.00 33.18 411 LYS A N 1
ATOM 3176 C CA . LYS A 1 431 ? 27.315 81.038 -9.076 1.00 34.86 411 LYS A CA 1
ATOM 3177 C C . LYS A 1 431 ? 27.800 79.614 -9.315 1.00 32.82 411 LYS A C 1
ATOM 3178 O O . LYS A 1 431 ? 28.712 79.403 -10.175 1.00 28.83 411 LYS A O 1
ATOM 3184 N N . ALA A 1 432 ? 27.185 78.632 -8.662 1.00 26.05 412 ALA A N 1
ATOM 3185 C CA . ALA A 1 432 ? 27.611 77.234 -8.745 1.00 27.01 412 ALA A CA 1
ATOM 3186 C C . ALA A 1 432 ? 27.429 76.612 -10.135 1.00 22.43 412 ALA A C 1
ATOM 3187 O O . ALA A 1 432 ? 27.995 75.594 -10.430 1.00 26.15 412 ALA A O 1
ATOM 3189 N N . ARG A 1 433 ? 26.634 77.252 -10.968 1.00 26.94 413 ARG A N 1
ATOM 3190 C CA . ARG A 1 433 ? 26.380 76.808 -12.331 1.00 28.30 413 ARG A CA 1
ATOM 3191 C C . ARG A 1 433 ? 27.657 76.804 -13.190 1.00 31.49 413 ARG A C 1
ATOM 3192 O O . ARG A 1 433 ? 27.706 76.188 -14.234 1.00 27.84 413 ARG A O 1
ATOM 3200 N N . GLU A 1 434 ? 28.660 77.530 -12.737 1.00 25.23 414 GLU A N 1
ATOM 3201 C CA . GLU A 1 434 ? 29.967 77.574 -13.371 1.00 31.73 414 GLU A CA 1
ATOM 3202 C C . GLU A 1 434 ? 30.742 76.257 -13.225 1.00 28.91 414 GLU A C 1
ATOM 3203 O O . GLU A 1 434 ? 31.770 76.078 -13.835 1.00 33.30 414 GLU A O 1
ATOM 3209 N N . ALA A 1 435 ? 30.257 75.376 -12.360 1.00 28.73 415 ALA A N 1
ATOM 3210 C CA . ALA A 1 435 ? 30.863 74.051 -12.081 1.00 28.43 415 ALA A CA 1
ATOM 3211 C C . ALA A 1 435 ? 31.066 73.222 -13.320 1.00 25.50 415 ALA A C 1
ATOM 3212 O O . ALA A 1 435 ? 30.354 73.442 -14.280 1.00 27.07 415 ALA A O 1
ATOM 3214 N N . LYS A 1 436 ? 31.957 72.234 -13.292 1.00 27.23 416 LYS A N 1
ATOM 3215 C CA . LYS A 1 436 ? 32.054 71.293 -14.460 1.00 30.27 416 LYS A CA 1
ATOM 3216 C C . LYS A 1 436 ? 30.753 70.509 -14.656 1.00 29.88 416 LYS A C 1
ATOM 3217 O O . LYS A 1 436 ? 30.260 70.312 -15.761 1.00 26.98 416 LYS A O 1
ATOM 3223 N N . ILE A 1 437 ? 30.223 69.990 -13.545 1.00 29.28 417 ILE A N 1
ATOM 3224 C CA . ILE A 1 437 ? 28.894 69.310 -13.590 1.00 26.95 417 ILE A CA 1
ATOM 3225 C C . ILE A 1 437 ? 28.014 70.033 -12.490 1.00 26.68 417 ILE A C 1
ATOM 3226 O O . ILE A 1 437 ? 28.449 70.151 -11.358 1.00 27.54 417 ILE A O 1
ATOM 3231 N N . TYR A 1 438 ? 26.881 70.613 -12.886 1.00 23.22 418 TYR A N 1
ATOM 3232 C CA . TYR A 1 438 ? 25.961 71.240 -11.971 1.00 25.14 418 TYR A CA 1
ATOM 3233 C C . TYR A 1 438 ? 24.688 70.366 -11.944 1.00 28.16 418 TYR A C 1
ATOM 3234 O O . TYR A 1 438 ? 24.012 70.240 -12.990 1.00 24.65 418 TYR A O 1
ATOM 3243 N N . GLU A 1 439 ? 24.349 69.787 -10.777 1.00 23.48 419 GLU A N 1
ATOM 3244 C CA . GLU A 1 439 ? 23.073 69.126 -10.638 1.00 26.01 419 GLU A CA 1
ATOM 3245 C C . GLU A 1 439 ? 22.225 69.884 -9.571 1.00 24.62 419 GLU A C 1
ATOM 3246 O O . GLU A 1 439 ? 22.534 69.804 -8.432 1.00 23.51 419 GLU A O 1
ATOM 3252 N N . GLY A 1 440 ? 21.139 70.512 -9.961 1.00 23.46 420 GLY A N 1
ATOM 3253 C CA . GLY A 1 440 ? 20.181 71.046 -8.966 1.00 22.90 420 GLY A CA 1
ATOM 3254 C C . GLY A 1 440 ? 19.441 69.876 -8.320 1.00 25.04 420 GLY A C 1
ATOM 3255 O O . GLY A 1 440 ? 19.091 68.879 -8.983 1.00 22.68 420 GLY A O 1
ATOM 3256 N N . VAL A 1 441 ? 19.208 69.964 -7.024 1.00 22.99 421 VAL A N 1
ATOM 3257 C CA . VAL A 1 441 ? 18.564 68.841 -6.335 1.00 22.62 421 VAL A CA 1
ATOM 3258 C C . VAL A 1 441 ? 17.098 68.755 -6.798 1.00 21.49 421 VAL A C 1
ATOM 3259 O O . VAL A 1 441 ? 16.548 67.657 -6.820 1.00 22.13 421 VAL A O 1
ATOM 3263 N N . ALA A 1 442 ? 16.493 69.901 -7.170 1.00 19.86 422 ALA A N 1
ATOM 3264 C CA . ALA A 1 442 ? 15.078 69.935 -7.534 1.00 18.36 422 ALA A CA 1
ATOM 3265 C C . ALA A 1 442 ? 14.840 70.953 -8.608 1.00 17.37 422 ALA A C 1
ATOM 3266 O O . ALA A 1 442 ? 13.795 71.686 -8.678 1.00 17.26 422 ALA A O 1
ATOM 3268 N N . TRP A 1 443 ? 15.815 71.081 -9.513 1.00 19.14 423 TRP A N 1
ATOM 3269 C CA . TRP A 1 443 ? 15.605 71.923 -10.687 1.00 19.07 423 TRP A CA 1
ATOM 3270 C C . TRP A 1 443 ? 16.707 71.491 -11.659 1.00 22.04 423 TRP A C 1
ATOM 3271 O O . TRP A 1 443 ? 17.686 70.813 -11.274 1.00 21.55 423 TRP A O 1
ATOM 3282 N N . ALA A 1 444 ? 16.564 71.924 -12.897 1.00 23.09 424 ALA A N 1
ATOM 3283 C CA . ALA A 1 444 ? 17.690 71.800 -13.867 1.00 27.75 424 ALA A CA 1
ATOM 3284 C C . ALA A 1 444 ? 18.496 73.074 -13.812 1.00 30.72 424 ALA A C 1
ATOM 3285 O O . ALA A 1 444 ? 17.966 74.172 -13.482 1.00 29.35 424 ALA A O 1
#

Organism: Pyrobaculum islandicum (strain DSM 4184 / JCM 9189 / GEO3) (NCBI:txid384616)

Secondary structure (DSSP, 8-state):
-PPPTT----EEEEE--SHHHHHHHHHHHHHT-EEEEE-S-HHHHHHHHTT--SS--TTHHHHHHHHHHTT-EEE-SSHHHHHHTSSEEEE----PBPTTSSB--HHHHHHHHHHHHHHHHH-S--EEEE-S---TTTIIIIIHHHHHTTTTT---EEEE----PPTTSHHHHHHS-S-EEEEESSHHHHHHHHHHTTTS-S-EEEE-HHHHHHHHHHHHHHHHHHHHHHHHHHHHHHHTT--HHHHHHHHHTSTTS-STT---SS---TTTHHHHHHHHHHHHHHTT---HHHHHHHHHHHHHHHHHHHHHHHHHT--TT-EEEEE--SSSSS----TT-HHHHHHHHHHHTT-EEEEE-SSTHHHHHHHHGGGSEE-S-HHHHHHH-SEEEE-S--GGGGGS--TT-EEEESS--GGGGGSSEEEESS--